Protein 2EH8 (pdb70)

Foldseek 3Di:
DWAKEKPDQEAEEAFFAKDKMKIFIPWFQQAVPNFRWKWKWWDAQPGDIDTQDTSQFHGDPPHDPLWGKDDDTGMIMIMRNGDDLQRFTWMKMWGVRDPPIDIYPIYGYAYAYDWDFWDKDKDWFDVVVLVVFKTKIKMKGPFGDDDDKDKWKAFVHRTDDDFKDKDKDGQDSHSRGIMMMIMGMDTSVVLVVTFKIKMWMDDPVDPDIDIDIDTSVD/DKAKAKDEAAEAEAQAKDKIKIAIDDDDLQAFKKWKWWQFPPDGIDTAWIARNNVRDIDGDVVCVVQKDWDADSVRSMIMIMGGRHDQRSFTWMWMWGDDPDTDIYPTYTYGHHPDDWDAWDKDWFAWEPVQDDPQKGKIWIKTDFGDDDDKDKDKPVPPDDPQKDKDDWDQDPVRGIITMMMGMGGPVCLVPDWIKMWMADVHVRDTDIDTHHHDYD/DDPVDVVVPD

B-factor: mean 47.2, std 15.5, range [7.14, 74.96]

Secondary structure (DSSP, 8-state):
--EEEEPPPEEE-TT--EEEEEEEESS-TTTS-EEEEEE-SSS-EEEEEEEETTTTEEEE-GGGTTTEEEEEETTTTEEEEEE-S--GGG-EEEEEEE-SSS-EE---EEEEE-SSPPBPPEEEEE---TTSB-SSEEEEEEEEEEEBSS--EEEEGGGTB-TT-EEPPPEE-TTS-EEEEEEEEEEGGGTTTS--EEEEEEGGGTEEEEEE------/---EEEE-SEEEE-TT--EEEEEEESS--B-SSS-B-EEEEEE-TTS--EEEEETTTEE-TT--TTEEEEESSSEEEEEESS--GGG-EEEEEEE-SSSS-BB---EEEEE----BPPEEEEEPPPHHHHHTTEEEEEEEEEEEBSS--EEEEEETTEEP-SSEEEEE-PPPTTT--EEEEEEEEEEHHHHHT-SEEEEEEE-TT-SS-EEEEEETT-/--SSSGGG--

Structure (mmCIF, N/CA/C/O backbone):
d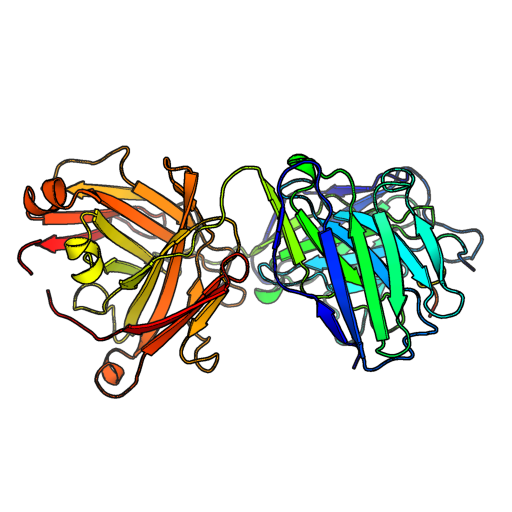ata_2EH8
#
_entry.id   2EH8
#
_cell.length_a   95.340
_cell.length_b   61.270
_cell.length_c   83.540
_cell.angle_alpha   90.00
_cell.angle_beta   93.25
_cell.angle_gamma   90.00
#
_symmetry.space_group_name_H-M   'C 1 2 1'
#
loop_
_entity.id
_entity.type
_entity.pdbx_description
1 polymer 'HUMANIZED KR127 FAB, LIGHT CHAIN'
2 polymer 'HUMANIZED KR127 FAB, HEAVY CHAIN'
3 polymer 'PreS1/PreS2/surface protein'
4 water water
#
loop_
_atom_site.group_PDB
_atom_site.id
_atom_site.type_symbol
_atom_site.label_atom_id
_atom_site.label_alt_id
_atom_site.label_comp_id
_atom_site.label_asym_id
_atom_site.label_entity_id
_atom_site.label_seq_id
_atom_site.pdbx_PDB_ins_code
_atom_site.Cartn_x
_atom_site.Cartn_y
_atom_site.Cartn_z
_atom_site.occupancy
_atom_site.B_iso_or_equiv
_atom_site.auth_seq_id
_atom_site.auth_comp_id
_atom_site.auth_asym_id
_atom_site.auth_atom_id
_atom_site.pdbx_PDB_model_num
ATOM 1 N N . ASP A 1 1 ? 28.120 -17.403 35.237 1.00 64.57 1 ASP L N 1
ATOM 2 C CA . ASP A 1 1 ? 27.824 -16.044 34.695 1.00 66.44 1 ASP L CA 1
ATOM 3 C C . ASP A 1 1 ? 26.331 -15.777 34.682 1.00 65.53 1 ASP L C 1
ATOM 4 O O . ASP A 1 1 ? 25.553 -16.580 34.165 1.00 66.52 1 ASP L O 1
ATOM 9 N N . ILE A 1 2 ? 25.932 -14.645 35.251 1.00 64.33 2 ILE L N 1
ATOM 10 C CA . ILE A 1 2 ? 24.525 -14.289 35.283 1.00 63.29 2 ILE L CA 1
ATOM 11 C C . ILE A 1 2 ? 24.052 -14.049 33.852 1.00 63.05 2 ILE L C 1
ATOM 12 O O . ILE A 1 2 ? 24.529 -13.140 33.169 1.00 62.32 2 ILE L O 1
ATOM 17 N N . GLN A 1 3 ? 23.138 -14.899 33.393 1.00 63.54 3 GLN L N 1
ATOM 18 C CA . GLN A 1 3 ? 22.590 -14.792 32.047 1.00 64.38 3 GLN L CA 1
ATOM 19 C C . GLN A 1 3 ? 21.413 -13.817 32.041 1.00 64.84 3 GLN L C 1
ATOM 20 O O . GLN A 1 3 ? 20.592 -13.798 32.961 1.00 65.08 3 GLN L O 1
ATOM 26 N N . MET A 1 4 ? 21.338 -13.016 30.987 1.00 64.72 4 MET L N 1
ATOM 27 C CA . MET A 1 4 ? 20.298 -12.008 30.843 1.00 64.28 4 MET L CA 1
ATOM 28 C C . MET A 1 4 ? 19.554 -12.182 29.522 1.00 63.04 4 MET L C 1
ATOM 29 O O . MET A 1 4 ? 20.171 -12.138 28.456 1.00 67.11 4 MET L O 1
ATOM 34 N N . THR A 1 5 ? 18.238 -12.373 29.583 1.00 57.47 5 THR L N 1
ATOM 35 C CA . THR A 1 5 ? 17.457 -12.541 28.361 1.00 54.77 5 THR L CA 1
ATOM 36 C C . THR A 1 5 ? 16.455 -11.400 28.206 1.00 52.95 5 THR L C 1
ATOM 37 O O . THR A 1 5 ? 15.822 -10.989 29.182 1.00 54.37 5 THR L O 1
ATOM 41 N N . GLN A 1 6 ? 16.321 -10.887 26.983 1.00 50.57 6 GLN L N 1
ATOM 42 C CA . GLN A 1 6 ? 15.391 -9.793 26.712 1.00 49.10 6 GLN L CA 1
ATOM 43 C C . GLN A 1 6 ? 14.206 -10.250 25.885 1.00 50.33 6 GLN L C 1
ATOM 44 O O . GLN A 1 6 ? 14.257 -11.271 25.193 1.00 45.29 6 GLN L O 1
ATOM 50 N N . THR A 1 7 ? 13.141 -9.461 25.945 1.00 51.35 7 THR L N 1
ATOM 51 C CA . THR A 1 7 ? 11.937 -9.764 25.196 1.00 56.16 7 THR L CA 1
ATOM 52 C C . THR A 1 7 ? 11.147 -8.493 24.932 1.00 51.84 7 THR L C 1
ATOM 53 O O . THR A 1 7 ? 10.956 -7.673 25.826 1.00 54.78 7 THR L O 1
ATOM 57 N N . PRO A 1 8 ? 10.685 -8.310 23.689 1.00 49.34 8 PRO L N 1
ATOM 58 C CA . PRO A 1 8 ? 10.889 -9.241 22.575 1.00 46.43 8 PRO L CA 1
ATOM 59 C C . PRO A 1 8 ? 12.249 -9.022 21.915 1.00 45.17 8 PRO L C 1
ATOM 60 O O . PRO A 1 8 ? 13.093 -8.311 22.456 1.00 42.90 8 PRO L O 1
ATOM 64 N N . LEU A 1 9 ? 12.466 -9.638 20.756 1.00 44.72 9 LEU L N 1
ATOM 65 C CA . LEU A 1 9 ? 13.725 -9.462 20.046 1.00 44.59 9 LEU L CA 1
ATOM 66 C C . LEU A 1 9 ? 13.568 -8.257 19.140 1.00 46.92 9 LEU L C 1
ATOM 67 O O . LEU A 1 9 ? 14.519 -7.516 18.879 1.00 48.02 9 LEU L O 1
ATOM 72 N N . SER A 1 10 ? 12.341 -8.067 18.669 1.00 49.05 10 SER L N 1
ATOM 73 C CA . SER A 1 10 ? 12.015 -6.968 17.775 1.00 46.33 10 SER L CA 1
ATOM 74 C C . SER A 1 10 ? 10.722 -6.290 18.205 1.00 42.64 10 SER L C 1
ATOM 75 O O . SER A 1 10 ? 9.875 -6.894 18.848 1.00 47.11 10 SER L O 1
ATOM 78 N N . LEU A 1 11 ? 10.568 -5.029 17.838 1.00 42.80 11 LEU L N 1
ATOM 79 C CA . LEU A 1 11 ? 9.372 -4.300 18.208 1.00 44.59 11 LEU L CA 1
ATOM 80 C C . LEU A 1 11 ? 9.037 -3.243 17.157 1.00 43.28 11 LEU L C 1
ATOM 81 O O . LEU A 1 11 ? 9.876 -2.428 16.788 1.00 43.65 11 LEU L O 1
ATOM 86 N N . SER A 1 12 ? 7.803 -3.267 16.671 1.00 46.53 12 SER L N 1
ATOM 87 C CA . SER A 1 12 ? 7.366 -2.303 15.671 1.00 45.92 12 SER L CA 1
ATOM 88 C C . SER A 1 12 ? 6.191 -1.513 16.250 1.00 43.44 12 SER L C 1
ATOM 89 O O . SER A 1 12 ? 5.150 -2.089 16.545 1.00 50.51 12 SER L O 1
ATOM 92 N N . VAL A 1 13 ? 6.356 -0.205 16.425 1.00 40.47 13 VAL L N 1
ATOM 93 C CA . VAL A 1 13 ? 5.290 0.625 16.983 1.00 43.87 13 VAL L CA 1
ATOM 94 C C . VAL A 1 13 ? 5.064 1.965 16.282 1.00 43.71 13 VAL L C 1
ATOM 95 O O . VAL A 1 13 ? 6.012 2.631 15.869 1.00 46.95 13 VAL L O 1
ATOM 99 N N . THR A 1 14 ? 3.801 2.360 16.149 1.00 43.49 14 THR L N 1
ATOM 100 C CA . THR A 1 14 ? 3.477 3.637 15.515 1.00 47.29 14 THR L CA 1
ATOM 101 C C . THR A 1 14 ? 3.916 4.776 16.439 1.00 47.08 14 THR L C 1
ATOM 102 O O . THR A 1 14 ? 3.875 4.640 17.662 1.00 45.68 14 THR L O 1
ATOM 106 N N . PRO A 1 15 ? 4.348 5.914 15.864 1.00 49.08 15 PRO L N 1
ATOM 107 C CA . PRO A 1 15 ? 4.798 7.076 16.644 1.00 50.16 15 PRO L CA 1
ATOM 108 C C . PRO A 1 15 ? 3.779 7.495 17.703 1.00 55.05 15 PRO L C 1
ATOM 109 O O . PRO A 1 15 ? 2.574 7.413 17.474 1.00 58.35 15 PRO L O 1
ATOM 113 N N . GLY A 1 16 ? 4.261 7.942 18.858 1.00 58.36 16 GLY L N 1
ATOM 114 C CA . GLY A 1 16 ? 3.358 8.386 19.906 1.00 57.90 16 GLY L CA 1
ATOM 115 C C . GLY A 1 16 ? 2.755 7.282 20.751 1.00 61.82 16 GLY L C 1
ATOM 116 O O . GLY A 1 16 ? 2.091 7.558 21.749 1.00 65.24 16 GLY L O 1
ATOM 117 N N . GLN A 1 17 ? 2.965 6.034 20.347 1.00 61.95 17 GLN L N 1
ATOM 118 C CA . GLN A 1 17 ? 2.457 4.887 21.094 1.00 60.47 17 GLN L CA 1
ATOM 119 C C . GLN A 1 17 ? 3.489 4.499 22.150 1.00 61.06 17 GLN L C 1
ATOM 120 O O . GLN A 1 17 ? 4.642 4.916 22.086 1.00 60.92 17 GLN L O 1
ATOM 126 N N . PRO A 1 18 ? 3.087 3.703 23.146 1.00 62.12 18 PRO L N 1
ATOM 127 C CA . PRO A 1 18 ? 4.051 3.305 24.176 1.00 63.23 18 PRO L CA 1
ATOM 128 C C . PRO A 1 18 ? 4.755 1.988 23.811 1.00 59.68 18 PRO L C 1
ATOM 129 O O . PRO A 1 18 ? 4.348 1.299 22.875 1.00 60.13 18 PRO L O 1
ATOM 133 N N . ALA A 1 19 ? 5.808 1.644 24.548 1.00 54.60 19 ALA L N 1
ATOM 134 C CA . ALA A 1 19 ? 6.550 0.406 24.300 1.00 52.50 19 ALA L CA 1
ATOM 135 C C . ALA A 1 19 ? 7.328 -0.028 25.545 1.00 50.58 19 ALA L C 1
ATOM 136 O O . ALA A 1 19 ? 7.914 0.802 26.244 1.00 44.93 19 ALA L O 1
ATOM 138 N N . SER A 1 20 ? 7.327 -1.330 25.821 1.00 49.21 20 SER L N 1
ATOM 139 C CA . SER A 1 20 ? 8.044 -1.844 26.982 1.00 54.10 20 SER L CA 1
ATOM 140 C C . SER A 1 20 ? 8.922 -3.036 26.613 1.00 53.73 20 SER L C 1
ATOM 141 O O . SER A 1 20 ? 8.504 -3.914 25.860 1.00 52.54 20 SER L O 1
ATOM 144 N N . ILE A 1 21 ? 10.137 -3.054 27.159 1.00 53.81 21 ILE L N 1
ATOM 145 C CA . ILE A 1 21 ? 11.101 -4.127 26.918 1.00 53.23 21 ILE L CA 1
ATOM 146 C C . ILE A 1 21 ? 11.449 -4.765 28.264 1.00 52.74 21 ILE L C 1
ATOM 147 O O . ILE A 1 21 ? 11.682 -4.060 29.241 1.00 52.50 21 ILE L O 1
ATOM 152 N N . SER A 1 22 ? 11.489 -6.092 28.322 1.00 53.59 22 SER L N 1
ATOM 153 C CA . SER A 1 22 ? 11.802 -6.760 29.577 1.00 57.91 22 SER L CA 1
ATOM 154 C C . SER A 1 22 ? 13.119 -7.537 29.545 1.00 60.77 22 SER L C 1
ATOM 155 O O . SER A 1 22 ? 13.575 -7.983 28.484 1.00 59.05 22 SER L O 1
ATOM 158 N N . CYS A 1 23 ? 13.719 -7.680 30.727 1.00 62.75 23 CYS L N 1
ATOM 159 C CA . CYS A 1 23 ? 14.976 -8.402 30.913 1.00 63.77 23 CYS L CA 1
ATOM 160 C C . CYS A 1 23 ? 14.891 -9.283 32.148 1.00 64.00 23 CYS L C 1
ATOM 161 O O . CYS A 1 23 ? 14.514 -8.820 33.226 1.00 62.00 23 CYS L O 1
ATOM 164 N N . LYS A 1 24 ? 15.231 -10.556 31.985 1.00 65.01 24 LYS L N 1
ATOM 165 C CA . LYS A 1 24 ? 15.222 -11.490 33.103 1.00 66.51 24 LYS L CA 1
ATOM 166 C C . LYS A 1 24 ? 16.655 -11.878 33.422 1.00 65.03 24 LYS L C 1
ATOM 167 O O . LYS A 1 24 ? 17.490 -12.016 32.529 1.00 63.20 24 LYS L O 1
ATOM 173 N N . SER A 1 25 ? 16.933 -12.052 34.706 1.00 67.52 25 SER L N 1
ATOM 174 C CA . SER A 1 25 ? 18.262 -12.433 35.157 1.00 65.59 25 SER L CA 1
ATOM 175 C C . SER A 1 25 ? 18.193 -13.787 35.855 1.00 64.56 25 SER L C 1
ATOM 176 O O . SER A 1 25 ? 17.200 -14.100 36.515 1.00 64.05 25 SER L O 1
ATOM 179 N N . SER A 1 26 ? 19.245 -14.587 35.693 1.00 64.40 26 SER L N 1
ATOM 180 C CA . SER A 1 26 ? 19.317 -15.910 36.306 1.00 62.51 26 SER L CA 1
ATOM 181 C C . SER A 1 26 ? 19.140 -15.807 37.812 1.00 62.44 26 SER L C 1
ATOM 182 O O . SER A 1 26 ? 18.447 -16.619 38.419 1.00 62.95 26 SER L O 1
ATOM 185 N N . GLN A 1 27 ? 19.765 -14.796 38.404 1.00 62.08 27 GLN L N 1
ATOM 186 C CA . GLN A 1 27 ? 19.697 -14.582 39.841 1.00 63.27 27 GLN L CA 1
ATOM 187 C C . GLN A 1 27 ? 19.390 -13.126 40.156 1.00 62.37 27 GLN L C 1
ATOM 188 O O . GLN A 1 27 ? 19.340 -12.291 39.259 1.00 61.61 27 GLN L O 1
ATOM 194 N N . SER A 1 28 A 19.193 -12.823 41.435 1.00 63.54 27 SER L N 1
ATOM 195 C CA . SER A 1 28 A 18.890 -11.457 41.843 1.00 65.82 27 SER L CA 1
ATOM 196 C C . SER A 1 28 A 20.069 -10.531 41.595 1.00 66.55 27 SER L C 1
ATOM 197 O O . SER A 1 28 A 21.227 -10.927 41.736 1.00 66.07 27 SER L O 1
ATOM 200 N N . LEU A 1 29 B 19.766 -9.295 41.219 1.00 66.09 27 LEU L N 1
ATOM 201 C CA . LEU A 1 29 B 20.798 -8.306 40.961 1.00 67.55 27 LEU L CA 1
ATOM 202 C C . LEU A 1 29 B 20.887 -7.369 42.158 1.00 69.92 27 LEU L C 1
ATOM 203 O O . LEU A 1 29 B 21.383 -6.241 42.058 1.00 67.38 27 LEU L O 1
ATOM 208 N N . LEU A 1 30 C 20.375 -7.847 43.289 1.00 71.77 27 LEU L N 1
ATOM 209 C CA . LEU A 1 30 C 20.419 -7.086 44.527 1.00 70.55 27 LEU L CA 1
ATOM 210 C C . LEU A 1 30 C 21.715 -7.478 45.212 1.00 69.96 27 LEU L C 1
ATOM 211 O O . LEU A 1 30 C 21.950 -8.658 45.488 1.00 68.48 27 LEU L O 1
ATOM 216 N N . TYR A 1 31 D 22.557 -6.482 45.467 1.00 70.54 27 TYR L N 1
ATOM 217 C CA . TYR A 1 31 D 23.852 -6.700 46.101 1.00 72.93 27 TYR L CA 1
ATOM 218 C C . TYR A 1 31 D 23.763 -6.581 47.631 1.00 73.52 27 TYR L C 1
ATOM 219 O O . TYR A 1 31 D 22.706 -6.237 48.172 1.00 74.09 27 TYR L O 1
ATOM 228 N N . SER A 1 32 E 24.862 -6.892 48.324 1.00 74.65 27 SER L N 1
ATOM 229 C CA . SER A 1 32 E 24.903 -6.779 49.786 1.00 73.78 27 SER L CA 1
ATOM 230 C C . SER A 1 32 E 24.589 -5.313 50.047 1.00 74.22 27 SER L C 1
ATOM 231 O O . SER A 1 32 E 23.910 -4.950 51.011 1.00 73.68 27 SER L O 1
ATOM 234 N N . ASN A 1 33 ? 25.108 -4.481 49.151 1.00 74.96 28 ASN L N 1
ATOM 235 C CA . ASN A 1 33 ? 24.888 -3.044 49.157 1.00 74.96 28 ASN L CA 1
ATOM 236 C C . ASN A 1 33 ? 23.386 -2.965 48.882 1.00 74.96 28 ASN L C 1
ATOM 237 O O . ASN A 1 33 ? 22.871 -3.745 48.079 1.00 74.96 28 ASN L O 1
ATOM 242 N N . GLY A 1 34 ? 22.681 -2.050 49.538 1.00 74.78 29 GLY L N 1
ATOM 243 C CA . GLY A 1 34 ? 21.245 -1.956 49.319 1.00 74.96 29 GLY L CA 1
ATOM 244 C C . GLY A 1 34 ? 20.779 -1.822 47.871 1.00 73.85 29 GLY L C 1
ATOM 245 O O . GLY A 1 34 ? 19.622 -2.105 47.559 1.00 72.66 29 GLY L O 1
ATOM 246 N N . LYS A 1 35 ? 21.683 -1.419 46.983 1.00 70.75 30 LYS L N 1
ATOM 247 C CA . LYS A 1 35 ? 21.353 -1.202 45.576 1.00 72.28 30 LYS L CA 1
ATOM 248 C C . LYS A 1 35 ? 21.496 -2.392 44.610 1.00 73.70 30 LYS L C 1
ATOM 249 O O . LYS A 1 35 ? 22.373 -3.250 44.769 1.00 74.44 30 LYS L O 1
ATOM 255 N N . THR A 1 36 ? 20.622 -2.416 43.602 1.00 72.31 31 THR L N 1
ATOM 256 C CA . THR A 1 36 ? 20.632 -3.438 42.549 1.00 69.89 31 THR L CA 1
ATOM 257 C C . THR A 1 36 ? 21.260 -2.749 41.330 1.00 67.01 31 THR L C 1
ATOM 258 O O . THR A 1 36 ? 20.760 -1.722 40.872 1.00 65.05 31 THR L O 1
ATOM 262 N N . TYR A 1 37 ? 22.351 -3.307 40.812 1.00 64.48 32 TYR L N 1
ATOM 263 C CA . TYR A 1 37 ? 23.056 -2.705 39.682 1.00 64.44 32 TYR L CA 1
ATOM 264 C C . TYR A 1 37 ? 22.607 -3.161 38.296 1.00 63.43 32 TYR L C 1
ATOM 265 O O . TYR A 1 37 ? 22.930 -4.266 37.858 1.00 62.68 32 TYR L O 1
ATOM 274 N N . LEU A 1 38 ? 21.882 -2.293 37.598 1.00 61.11 33 LEU L N 1
ATOM 275 C CA . LEU A 1 38 ? 21.403 -2.617 36.261 1.00 60.95 33 LEU L CA 1
ATOM 276 C C . LEU A 1 38 ? 21.244 -1.374 35.396 1.00 59.95 33 LEU L C 1
ATOM 277 O O . LEU A 1 38 ? 20.618 -0.399 35.807 1.00 58.12 33 LEU L O 1
ATOM 282 N N . ASN A 1 39 ? 21.808 -1.412 34.192 1.00 58.70 34 ASN L N 1
ATOM 283 C CA . ASN A 1 39 ? 21.706 -0.275 33.283 1.00 57.59 34 ASN L CA 1
ATOM 284 C C . ASN A 1 39 ? 20.976 -0.642 32.001 1.00 54.82 34 ASN L C 1
ATOM 285 O O . ASN A 1 39 ? 20.717 -1.819 31.723 1.00 53.99 34 ASN L O 1
ATOM 290 N N . TRP A 1 40 ? 20.639 0.386 31.230 1.00 49.66 35 TRP L N 1
ATOM 291 C CA . TRP A 1 40 ? 19.996 0.204 29.940 1.00 43.14 35 TRP L CA 1
ATOM 292 C C . TRP A 1 40 ? 20.831 0.967 28.935 1.00 40.36 35 TRP L C 1
ATOM 293 O O . TRP A 1 40 ? 21.217 2.117 29.171 1.00 39.31 35 TRP L O 1
ATOM 304 N N . LEU A 1 41 ? 21.135 0.313 27.824 1.00 38.17 36 LEU L N 1
ATOM 305 C CA . LEU A 1 41 ? 21.944 0.924 26.780 1.00 39.02 36 LEU L CA 1
ATOM 306 C C . LEU A 1 41 ? 21.182 1.025 25.471 1.00 38.49 36 LEU L C 1
ATOM 307 O O . LEU A 1 41 ? 20.312 0.203 25.175 1.00 39.55 36 LEU L O 1
ATOM 312 N N . LEU A 1 42 ? 21.509 2.050 24.695 1.00 41.10 37 LEU L N 1
ATOM 313 C CA . LEU A 1 42 ? 20.889 2.274 23.395 1.00 40.36 37 LEU L CA 1
ATOM 314 C C . LEU A 1 42 ? 21.974 2.421 22.343 1.00 39.42 37 LEU L C 1
ATOM 315 O O . LEU A 1 42 ? 22.829 3.295 22.447 1.00 38.56 37 LEU L O 1
ATOM 320 N N . GLN A 1 43 ? 21.955 1.557 21.339 1.00 37.78 38 GLN L N 1
ATOM 321 C CA . GLN A 1 43 ? 22.938 1.663 20.278 1.00 37.22 38 GLN L CA 1
ATOM 322 C C . GLN A 1 43 ? 22.260 2.023 18.956 1.00 37.61 38 GLN L C 1
ATOM 323 O O . GLN A 1 43 ? 21.551 1.203 18.365 1.00 37.46 38 GLN L O 1
ATOM 329 N N . LYS A 1 44 ? 22.462 3.266 18.519 1.00 40.37 39 LYS L N 1
ATOM 330 C CA . LYS A 1 44 ? 21.897 3.760 17.262 1.00 45.38 39 LYS L CA 1
ATOM 331 C C . LYS A 1 44 ? 22.640 3.042 16.141 1.00 44.99 39 LYS L C 1
ATOM 332 O O . LYS A 1 44 ? 23.763 2.595 16.334 1.00 42.18 39 LYS L O 1
ATOM 338 N N . PRO A 1 45 ? 22.026 2.942 14.953 1.00 50.82 40 PRO L N 1
ATOM 339 C CA . PRO A 1 45 ? 22.614 2.270 13.786 1.00 52.11 40 PRO L CA 1
ATOM 340 C C . PRO A 1 45 ? 24.126 2.419 13.589 1.00 51.36 40 PRO L C 1
ATOM 341 O O . PRO A 1 45 ? 24.863 1.427 13.606 1.00 52.96 40 PRO L O 1
ATOM 345 N N . GLY A 1 46 ? 24.592 3.648 13.399 1.00 50.69 41 GLY L N 1
ATOM 346 C CA . GLY A 1 46 ? 26.017 3.859 13.186 1.00 54.95 41 GLY L CA 1
ATOM 347 C C . GLY A 1 46 ? 26.762 4.530 14.328 1.00 56.23 41 GLY L C 1
ATOM 348 O O . GLY A 1 46 ? 27.561 5.439 14.104 1.00 55.42 41 GLY L O 1
ATOM 349 N N . GLN A 1 47 ? 26.519 4.072 15.551 1.00 55.82 42 GLN L N 1
ATOM 350 C CA . GLN A 1 47 ? 27.164 4.649 16.722 1.00 53.82 42 GLN L CA 1
ATOM 351 C C . GLN A 1 47 ? 27.631 3.605 17.738 1.00 51.59 42 GLN L C 1
ATOM 352 O O . GLN A 1 47 ? 27.556 2.395 17.504 1.00 53.14 42 GLN L O 1
ATOM 358 N N . SER A 1 48 ? 28.115 4.103 18.870 1.00 46.63 43 SER L N 1
ATOM 359 C CA . SER A 1 48 ? 28.570 3.272 19.974 1.00 42.98 43 SER L CA 1
ATOM 360 C C . SER A 1 48 ? 27.473 3.358 21.040 1.00 42.70 43 SER L C 1
ATOM 361 O O . SER A 1 48 ? 26.680 4.306 21.053 1.00 41.95 43 SER L O 1
ATOM 364 N N . PRO A 1 49 ? 27.408 2.375 21.947 1.00 39.56 44 PRO L N 1
ATOM 365 C CA . PRO A 1 49 ? 26.370 2.422 22.978 1.00 38.59 44 PRO L CA 1
ATOM 366 C C . PRO A 1 49 ? 26.433 3.671 23.839 1.00 37.79 44 PRO L C 1
ATOM 367 O O . PRO A 1 49 ? 27.476 4.316 23.959 1.00 39.88 44 PRO L O 1
ATOM 371 N N . LYS A 1 50 ? 25.296 4.012 24.422 1.00 34.32 45 LYS L N 1
ATOM 372 C CA . LYS A 1 50 ? 25.192 5.152 25.311 1.00 40.43 45 LYS L CA 1
ATOM 373 C C . LYS A 1 50 ? 24.270 4.699 26.426 1.00 43.86 45 LYS L C 1
ATOM 374 O O . LYS A 1 50 ? 23.226 4.096 26.176 1.00 41.57 45 LYS L O 1
ATOM 380 N N . ARG A 1 51 ? 24.671 4.956 27.664 1.00 50.52 46 ARG L N 1
ATOM 381 C CA . ARG A 1 51 ? 23.863 4.552 28.807 1.00 51.01 46 ARG L CA 1
ATOM 382 C C . ARG A 1 51 ? 22.666 5.484 28.928 1.00 49.31 46 ARG L C 1
ATOM 383 O O . ARG A 1 51 ? 22.802 6.700 28.775 1.00 44.82 46 ARG L O 1
ATOM 391 N N . LEU A 1 52 ? 21.495 4.905 29.182 1.00 49.60 47 LEU L N 1
ATOM 392 C CA . LEU A 1 52 ? 20.265 5.681 29.323 1.00 54.22 47 LEU L CA 1
ATOM 393 C C . LEU A 1 52 ? 19.800 5.662 30.770 1.00 55.67 47 LEU L C 1
ATOM 394 O O . LEU A 1 52 ? 19.301 6.662 31.289 1.00 54.91 47 LEU L O 1
ATOM 399 N N . ILE A 1 53 ? 19.958 4.509 31.411 1.00 57.15 48 ILE L N 1
ATOM 400 C CA . ILE A 1 53 ? 19.541 4.337 32.793 1.00 56.92 48 ILE L CA 1
ATOM 401 C C . ILE A 1 53 ? 20.487 3.433 33.576 1.00 58.95 48 ILE L C 1
ATOM 402 O O . ILE A 1 53 ? 21.091 2.517 33.018 1.00 55.87 48 ILE L O 1
ATOM 407 N N . TYR A 1 54 ? 20.620 3.711 34.871 1.00 62.67 49 TYR L N 1
ATOM 408 C CA . TYR A 1 54 ? 21.445 2.898 35.760 1.00 64.28 49 TYR L CA 1
ATOM 409 C C . TYR A 1 54 ? 20.688 2.736 37.071 1.00 63.97 49 TYR L C 1
ATOM 410 O O . TYR A 1 54 ? 19.654 3.371 37.273 1.00 64.34 49 TYR L O 1
ATOM 419 N N . LEU A 1 55 ? 21.191 1.885 37.957 1.00 65.05 50 LEU L N 1
ATOM 420 C CA . LEU A 1 55 ? 20.513 1.647 39.225 1.00 63.16 50 LEU L CA 1
ATOM 421 C C . LEU A 1 55 ? 19.009 1.514 38.984 1.00 62.43 50 LEU L C 1
ATOM 422 O O . LEU A 1 55 ? 18.197 2.202 39.598 1.00 66.15 50 LEU L O 1
ATOM 427 N N . VAL A 1 56 ? 18.668 0.632 38.052 1.00 63.07 51 VAL L N 1
ATOM 428 C CA . VAL A 1 56 ? 17.289 0.317 37.674 1.00 61.70 51 VAL L CA 1
ATOM 429 C C . VAL A 1 56 ? 16.373 1.426 37.152 1.00 61.06 51 VAL L C 1
ATOM 430 O O . VAL A 1 56 ? 15.604 1.181 36.224 1.00 60.93 51 VAL L O 1
ATOM 434 N N . SER A 1 57 ? 16.435 2.629 37.718 1.00 59.53 52 SER L N 1
ATOM 435 C CA . SER A 1 57 ? 15.542 3.690 37.250 1.00 59.01 52 SER L CA 1
ATOM 436 C C . SER A 1 57 ? 16.110 5.108 37.223 1.00 60.06 52 SER L C 1
ATOM 437 O O . SER A 1 57 ? 15.356 6.076 37.120 1.00 59.63 52 SER L O 1
ATOM 440 N N . LYS A 1 58 ? 17.428 5.241 37.310 1.00 60.64 53 LYS L N 1
ATOM 441 C CA . LYS A 1 58 ? 18.041 6.562 37.285 1.00 60.65 53 LYS L CA 1
ATOM 442 C C . LYS A 1 58 ? 18.429 6.987 35.871 1.00 63.53 53 LYS L C 1
ATOM 443 O O . LYS A 1 58 ? 19.343 6.423 35.263 1.00 64.95 53 LYS L O 1
ATOM 449 N N . LEU A 1 59 ? 17.721 7.988 35.355 1.00 60.63 54 LEU L N 1
ATOM 450 C CA . LEU A 1 59 ? 17.978 8.508 34.018 1.00 60.01 54 LEU L CA 1
ATOM 451 C C . LEU A 1 59 ? 19.298 9.270 33.944 1.00 60.31 54 LEU L C 1
ATOM 452 O O . LEU A 1 59 ? 19.597 10.081 34.819 1.00 60.79 54 LEU L O 1
ATOM 457 N N . ASP A 1 60 ? 20.084 9.009 32.901 1.00 59.37 55 ASP L N 1
ATOM 458 C CA . ASP A 1 60 ? 21.354 9.697 32.728 1.00 58.91 55 ASP L CA 1
ATOM 459 C C . ASP A 1 60 ? 21.073 11.155 32.407 1.00 59.26 55 ASP L C 1
ATOM 460 O O . ASP A 1 60 ? 19.922 11.589 32.402 1.00 59.49 55 ASP L O 1
ATOM 465 N N . SER A 1 61 ? 22.129 11.911 32.142 1.00 59.16 56 SER L N 1
ATOM 466 C CA . SER A 1 61 ? 21.980 13.319 31.820 1.00 62.69 56 SER L CA 1
ATOM 467 C C . SER A 1 61 ? 21.403 13.508 30.418 1.00 64.74 56 SER L C 1
ATOM 468 O O . SER A 1 61 ? 21.704 12.742 29.502 1.00 65.20 56 SER L O 1
ATOM 471 N N . GLY A 1 62 ? 20.572 14.535 30.261 1.00 65.29 57 GLY L N 1
ATOM 472 C CA . GLY A 1 62 ? 19.968 14.827 28.972 1.00 62.54 57 GLY L CA 1
ATOM 473 C C . GLY A 1 62 ? 19.203 13.675 28.353 1.00 63.30 57 GLY L C 1
ATOM 474 O O . GLY A 1 62 ? 19.313 13.427 27.153 1.00 67.31 57 GLY L O 1
ATOM 475 N N . VAL A 1 63 ? 18.421 12.972 29.166 1.00 60.29 58 VAL L N 1
ATOM 476 C CA . VAL A 1 63 ? 17.635 11.842 28.689 1.00 56.66 58 VAL L CA 1
ATOM 477 C C . VAL A 1 63 ? 16.139 12.085 28.914 1.00 59.34 58 VAL L C 1
ATOM 478 O O . VAL A 1 63 ? 15.663 12.102 30.049 1.00 61.20 58 VAL L O 1
ATOM 482 N N . PRO A 1 64 ? 15.380 12.264 27.823 1.00 60.19 59 PRO L N 1
ATOM 483 C CA . PRO A 1 64 ? 13.934 12.514 27.838 1.00 62.17 59 PRO L CA 1
ATOM 484 C C . PRO A 1 64 ? 13.163 11.699 28.873 1.00 63.73 59 PRO L C 1
ATOM 485 O O . PRO A 1 64 ? 13.384 10.494 29.021 1.00 64.09 59 PRO L O 1
ATOM 489 N N . ASP A 1 65 ? 12.243 12.362 29.573 1.00 62.69 60 ASP L N 1
ATOM 490 C CA . ASP A 1 65 ? 11.442 11.713 30.605 1.00 62.42 60 ASP L CA 1
ATOM 491 C C . ASP A 1 65 ? 10.467 10.683 30.044 1.00 61.23 60 ASP L C 1
ATOM 492 O O . ASP A 1 65 ? 9.594 10.188 30.764 1.00 57.82 60 ASP L O 1
ATOM 497 N N . ARG A 1 66 ? 10.612 10.364 28.760 1.00 59.04 61 ARG L N 1
ATOM 498 C CA . ARG A 1 66 ? 9.746 9.377 28.131 1.00 57.96 61 ARG L CA 1
ATOM 499 C C . ARG A 1 66 ? 10.285 7.996 28.490 1.00 58.07 61 ARG L C 1
ATOM 500 O O . ARG A 1 66 ? 9.594 6.982 28.352 1.00 57.33 61 ARG L O 1
ATOM 508 N N . PHE A 1 67 ? 11.535 7.975 28.941 1.00 56.85 62 PHE L N 1
ATOM 509 C CA . PHE A 1 67 ? 12.202 6.741 29.332 1.00 57.06 62 PHE L CA 1
ATOM 510 C C . PHE A 1 67 ? 12.132 6.557 30.845 1.00 53.33 62 PHE L C 1
ATOM 511 O O . PHE A 1 67 ? 12.369 7.492 31.609 1.00 50.22 62 PHE L O 1
ATOM 519 N N . SER A 1 68 ? 11.800 5.343 31.265 1.00 54.12 63 SER L N 1
ATOM 520 C CA . SER A 1 68 ? 11.696 5.017 32.678 1.00 57.87 63 SER L CA 1
ATOM 521 C C . SER A 1 68 ? 11.926 3.532 32.863 1.00 59.86 63 SER L C 1
ATOM 522 O O . SER A 1 68 ? 11.475 2.720 32.057 1.00 60.06 63 SER L O 1
ATOM 525 N N . GLY A 1 69 ? 12.638 3.183 33.927 1.00 61.98 64 GLY L N 1
ATOM 526 C CA . GLY A 1 69 ? 12.906 1.788 34.208 1.00 63.88 64 GLY L CA 1
ATOM 527 C C . GLY A 1 69 ? 12.277 1.356 35.521 1.00 64.27 64 GLY L C 1
ATOM 528 O O . GLY A 1 69 ? 12.009 2.174 36.401 1.00 65.87 64 GLY L O 1
ATOM 529 N N . SER A 1 70 ? 12.035 0.061 35.651 1.00 62.95 65 SER L N 1
ATOM 530 C CA . SER A 1 70 ? 11.447 -0.481 36.860 1.00 64.30 65 SER L CA 1
ATOM 531 C C . SER A 1 70 ? 11.875 -1.923 36.999 1.00 68.42 65 SER L C 1
ATOM 532 O O . SER A 1 70 ? 12.660 -2.425 36.191 1.00 70.70 65 SER L O 1
ATOM 535 N N . GLY A 1 71 ? 11.357 -2.590 38.024 1.00 68.69 66 GLY L N 1
ATOM 536 C CA . GLY A 1 71 ? 11.714 -3.978 38.240 1.00 68.90 66 GLY L CA 1
ATOM 537 C C . GLY A 1 71 ? 12.058 -4.246 39.687 1.00 67.93 66 GLY L C 1
ATOM 538 O O . GLY A 1 71 ? 12.509 -3.348 40.401 1.00 63.82 66 GLY L O 1
ATOM 539 N N . SER A 1 72 ? 11.851 -5.489 40.112 1.00 69.41 67 SER L N 1
ATOM 540 C CA . SER A 1 72 ? 12.121 -5.886 41.484 1.00 70.35 67 SER L CA 1
ATOM 541 C C . SER A 1 72 ? 13.508 -6.484 41.667 1.00 68.12 67 SER L C 1
ATOM 542 O O . SER A 1 72 ? 14.432 -5.793 42.098 1.00 69.66 67 SER L O 1
ATOM 545 N N . GLY A 1 73 ? 13.659 -7.763 41.337 1.00 66.00 68 GLY L N 1
ATOM 546 C CA . GLY A 1 73 ? 14.949 -8.404 41.518 1.00 66.71 68 GLY L CA 1
ATOM 547 C C . GLY A 1 73 ? 15.425 -9.280 40.380 1.00 68.22 68 GLY L C 1
ATOM 548 O O . GLY A 1 73 ? 16.630 -9.412 40.164 1.00 68.71 68 GLY L O 1
ATOM 549 N N . THR A 1 74 ? 14.495 -9.894 39.659 1.00 66.78 69 THR L N 1
ATOM 550 C CA . THR A 1 74 ? 14.866 -10.751 38.539 1.00 71.17 69 THR L CA 1
ATOM 551 C C . THR A 1 74 ? 14.176 -10.330 37.243 1.00 73.12 69 THR L C 1
ATOM 552 O O . THR A 1 74 ? 14.508 -10.829 36.163 1.00 74.96 69 THR L O 1
ATOM 556 N N . ASP A 1 75 ? 13.223 -9.407 37.354 1.00 71.40 70 ASP L N 1
ATOM 557 C CA . ASP A 1 75 ? 12.476 -8.929 36.197 1.00 68.58 70 ASP L CA 1
ATOM 558 C C . ASP A 1 75 ? 12.513 -7.410 36.092 1.00 68.55 70 ASP L C 1
ATOM 559 O O . ASP A 1 75 ? 12.074 -6.707 37.002 1.00 68.56 70 ASP L O 1
ATOM 564 N N . PHE A 1 76 ? 13.039 -6.906 34.979 1.00 68.80 71 PHE L N 1
ATOM 565 C CA . PHE A 1 76 ? 13.121 -5.464 34.767 1.00 67.99 71 PHE L CA 1
ATOM 566 C C . PHE A 1 76 ? 12.502 -5.072 33.431 1.00 67.46 71 PHE L C 1
ATOM 567 O O . PHE A 1 76 ? 12.480 -5.870 32.493 1.00 68.93 71 PHE L O 1
ATOM 575 N N . THR A 1 77 ? 11.991 -3.845 33.349 1.00 65.06 72 THR L N 1
ATOM 576 C CA . THR A 1 77 ? 11.377 -3.367 32.118 1.00 63.64 72 THR L CA 1
ATOM 577 C C . THR A 1 77 ? 11.603 -1.885 31.862 1.00 61.88 72 THR L C 1
ATOM 578 O O . THR A 1 77 ? 11.417 -1.043 32.742 1.00 61.65 72 THR L O 1
ATOM 582 N N . LEU A 1 78 ? 12.004 -1.584 30.635 1.00 59.85 73 LEU L N 1
ATOM 583 C CA . LEU A 1 78 ? 12.242 -0.220 30.198 1.00 54.53 73 LEU L CA 1
ATOM 584 C C . LEU A 1 78 ? 10.943 0.190 29.518 1.00 55.74 73 LEU L C 1
ATOM 585 O O . LEU A 1 78 ? 10.371 -0.591 28.756 1.00 56.49 73 LEU L O 1
ATOM 590 N N . LYS A 1 79 ? 10.462 1.395 29.806 1.00 55.20 74 LYS L N 1
ATOM 591 C CA . LYS A 1 79 ? 9.226 1.858 29.203 1.00 57.59 74 LYS L CA 1
ATOM 592 C C . LYS A 1 79 ? 9.347 3.209 28.528 1.00 58.94 74 LYS L C 1
ATOM 593 O O . LYS A 1 79 ? 9.829 4.175 29.117 1.00 60.26 74 LYS L O 1
ATOM 599 N N . ILE A 1 80 ? 8.901 3.263 27.279 1.00 58.34 75 ILE L N 1
ATOM 600 C CA . ILE A 1 80 ? 8.918 4.497 26.512 1.00 57.49 75 ILE L CA 1
ATOM 601 C C . ILE A 1 80 ? 7.449 4.866 26.343 1.00 59.81 75 ILE L C 1
ATOM 602 O O . ILE A 1 80 ? 6.739 4.278 25.526 1.00 60.53 75 ILE L O 1
ATOM 607 N N . SER A 1 81 ? 6.992 5.820 27.146 1.00 60.06 76 SER L N 1
ATOM 608 C CA . SER A 1 81 ? 5.599 6.250 27.113 1.00 62.38 76 SER L CA 1
ATOM 609 C C . SER A 1 81 ? 5.165 6.783 25.750 1.00 65.48 76 SER L C 1
ATOM 610 O O . SER A 1 81 ? 4.011 6.628 25.344 1.00 66.28 76 SER L O 1
ATOM 613 N N . ARG A 1 82 ? 6.099 7.402 25.041 1.00 66.82 77 ARG L N 1
ATOM 614 C CA . ARG A 1 82 ? 5.811 7.966 23.734 1.00 67.31 77 ARG L CA 1
ATOM 615 C C . ARG A 1 82 ? 7.001 7.719 22.812 1.00 65.78 77 ARG L C 1
ATOM 616 O O . ARG A 1 82 ? 8.041 8.366 22.941 1.00 67.18 77 ARG L O 1
ATOM 624 N N . VAL A 1 83 ? 6.846 6.772 21.891 1.00 62.37 78 VAL L N 1
ATOM 625 C CA . VAL A 1 83 ? 7.908 6.433 20.946 1.00 58.46 78 VAL L CA 1
ATOM 626 C C . VAL A 1 83 ? 8.063 7.501 19.864 1.00 56.87 78 VAL L C 1
ATOM 627 O O . VAL A 1 83 ? 7.076 7.996 19.312 1.00 55.31 78 VAL L O 1
ATOM 631 N N . GLU A 1 84 ? 9.313 7.858 19.575 1.00 52.66 79 GLU L N 1
ATOM 632 C CA . GLU A 1 84 ? 9.610 8.867 18.563 1.00 49.86 79 GLU L CA 1
ATOM 633 C C . GLU A 1 84 ? 10.625 8.382 17.539 1.00 44.35 79 GLU L C 1
ATOM 634 O O . GLU A 1 84 ? 11.448 7.513 17.829 1.00 40.83 79 GLU L O 1
ATOM 640 N N . ALA A 1 85 ? 10.563 8.958 16.344 1.00 39.49 80 ALA L N 1
ATOM 641 C CA . ALA A 1 85 ? 11.471 8.590 15.265 1.00 36.31 80 ALA L CA 1
ATOM 642 C C . ALA A 1 85 ? 12.895 8.334 15.754 1.00 34.16 80 ALA L C 1
ATOM 643 O O . ALA A 1 85 ? 13.482 7.304 15.436 1.00 36.98 80 ALA L O 1
ATOM 645 N N . GLU A 1 86 ? 13.437 9.263 16.538 1.00 37.97 81 GLU L N 1
ATOM 646 C CA . GLU A 1 86 ? 14.808 9.152 17.048 1.00 39.95 81 GLU L CA 1
ATOM 647 C C . GLU A 1 86 ? 15.064 8.012 18.018 1.00 36.37 81 GLU L C 1
ATOM 648 O O . GLU A 1 86 ? 16.212 7.774 18.388 1.00 37.37 81 GLU L O 1
ATOM 654 N N . ASP A 1 87 ? 14.011 7.314 18.434 1.00 37.34 82 ASP L N 1
ATOM 655 C CA . ASP A 1 87 ? 14.163 6.205 19.366 1.00 38.90 82 ASP L CA 1
ATOM 656 C C . ASP A 1 87 ? 14.501 4.879 18.703 1.00 40.16 82 ASP L C 1
ATOM 657 O O . ASP A 1 87 ? 14.587 3.854 19.377 1.00 42.42 82 ASP L O 1
ATOM 662 N N . VAL A 1 88 ? 14.677 4.890 17.386 1.00 38.87 83 VAL L N 1
ATOM 663 C CA . VAL A 1 88 ? 15.029 3.669 16.674 1.00 39.46 83 VAL L CA 1
ATOM 664 C C . VAL A 1 88 ? 16.426 3.259 17.098 1.00 39.86 83 VAL L C 1
ATOM 665 O O . VAL A 1 88 ? 17.266 4.105 17.402 1.00 43.60 83 VAL L O 1
ATOM 669 N N . GLY A 1 89 ? 16.670 1.958 17.106 1.00 35.50 84 GLY L N 1
ATOM 670 C CA . GLY A 1 89 ? 17.971 1.457 17.491 1.00 33.75 84 GLY L CA 1
ATOM 671 C C . GLY A 1 89 ? 17.824 0.148 18.232 1.00 33.39 84 GLY L C 1
ATOM 672 O O . GLY A 1 89 ? 16.784 -0.500 18.167 1.00 35.58 84 GLY L O 1
ATOM 673 N N . VAL A 1 90 ? 18.870 -0.248 18.940 1.00 32.47 85 VAL L N 1
ATOM 674 C CA . VAL A 1 90 ? 18.835 -1.484 19.692 1.00 27.99 85 VAL L CA 1
ATOM 675 C C . VAL A 1 90 ? 19.087 -1.171 21.157 1.00 33.57 85 VAL L C 1
ATOM 676 O O . VAL A 1 90 ? 20.035 -0.454 21.494 1.00 35.72 85 VAL L O 1
ATOM 680 N N . TYR A 1 91 ? 18.225 -1.694 22.023 1.00 32.55 86 TYR L N 1
ATOM 681 C CA . TYR A 1 91 ? 18.352 -1.470 23.457 1.00 31.15 86 TYR L CA 1
ATOM 682 C C . TYR A 1 91 ? 18.896 -2.710 24.162 1.00 31.78 86 TYR L C 1
ATOM 683 O O . TYR A 1 91 ? 18.501 -3.834 23.856 1.00 26.37 86 TYR L O 1
ATOM 692 N N . TYR A 1 92 ? 19.807 -2.502 25.105 1.00 36.12 87 TYR L N 1
ATOM 693 C CA . TYR A 1 92 ? 20.401 -3.611 25.856 1.00 39.17 87 TYR L CA 1
ATOM 694 C C . TYR A 1 92 ? 20.372 -3.365 27.360 1.00 40.73 87 TYR L C 1
ATOM 695 O O . TYR A 1 92 ? 20.589 -2.242 27.818 1.00 41.81 87 TYR L O 1
ATOM 704 N N . CYS A 1 93 ? 20.113 -4.407 28.136 1.00 45.76 88 CYS L N 1
ATOM 705 C CA . CYS A 1 93 ? 20.153 -4.244 29.583 1.00 52.01 88 CYS L CA 1
ATOM 706 C C . CYS A 1 93 ? 21.477 -4.875 30.008 1.00 52.25 88 CYS L C 1
ATOM 707 O O . CYS A 1 93 ? 21.896 -5.890 29.441 1.00 52.67 88 CYS L O 1
ATOM 710 N N . VAL A 1 94 ? 22.148 -4.263 30.979 1.00 52.35 89 VAL L N 1
ATOM 711 C CA . VAL A 1 94 ? 23.429 -4.781 31.447 1.00 51.18 89 VAL L CA 1
ATOM 712 C C . VAL A 1 94 ? 23.471 -4.989 32.943 1.00 51.97 89 VAL L C 1
ATOM 713 O O . VAL A 1 94 ? 23.054 -4.128 33.714 1.00 49.72 89 VAL L O 1
ATOM 717 N N . GLN A 1 95 ? 24.001 -6.132 33.347 1.00 56.96 90 GLN L N 1
ATOM 718 C CA . GLN A 1 95 ? 24.119 -6.456 34.751 1.00 59.91 90 GLN L CA 1
ATOM 719 C C . GLN A 1 95 ? 25.436 -5.941 35.320 1.00 61.59 90 GLN L C 1
ATOM 720 O O . GLN A 1 95 ? 26.455 -5.885 34.620 1.00 62.60 90 GLN L O 1
ATOM 726 N N . GLY A 1 96 ? 25.409 -5.579 36.597 1.00 62.52 91 GLY L N 1
ATOM 727 C CA . GLY A 1 96 ? 26.608 -5.076 37.229 1.00 65.01 91 GLY L CA 1
ATOM 728 C C . GLY A 1 96 ? 26.820 -5.585 38.635 1.00 64.75 91 GLY L C 1
ATOM 729 O O . GLY A 1 96 ? 27.884 -5.369 39.213 1.00 66.00 91 GLY L O 1
ATOM 730 N N . THR A 1 97 ? 25.819 -6.262 39.187 1.00 66.13 92 THR L N 1
ATOM 731 C CA . THR A 1 97 ? 25.917 -6.793 40.544 1.00 65.37 92 THR L CA 1
ATOM 732 C C . THR A 1 97 ? 26.958 -7.911 40.664 1.00 66.08 92 THR L C 1
ATOM 733 O O . THR A 1 97 ? 27.924 -7.789 41.418 1.00 64.00 92 THR L O 1
ATOM 737 N N . HIS A 1 98 ? 26.758 -8.993 39.917 1.00 66.04 93 HIS L N 1
ATOM 738 C CA . HIS A 1 98 ? 27.675 -10.130 39.946 1.00 65.30 93 HIS L CA 1
ATOM 739 C C . HIS A 1 98 ? 28.865 -9.925 39.023 1.00 66.30 93 HIS L C 1
ATOM 740 O O . HIS A 1 98 ? 29.020 -8.860 38.421 1.00 64.04 93 HIS L O 1
ATOM 747 N N . PHE A 1 99 ? 29.696 -10.960 38.912 1.00 66.27 94 PHE L N 1
ATOM 748 C CA . PHE A 1 99 ? 30.894 -10.909 38.081 1.00 63.14 94 PHE L CA 1
ATOM 749 C C . PHE A 1 99 ? 30.932 -12.063 37.082 1.00 63.68 94 PHE L C 1
ATOM 750 O O . PHE A 1 99 ? 30.681 -13.216 37.443 1.00 63.91 94 PHE L O 1
ATOM 758 N N . PRO A 1 100 ? 31.231 -11.764 35.805 1.00 62.62 95 PRO L N 1
ATOM 759 C CA . PRO A 1 100 ? 31.514 -10.411 35.311 1.00 57.08 95 PRO L CA 1
ATOM 760 C C . PRO A 1 100 ? 30.227 -9.778 34.788 1.00 52.45 95 PRO L C 1
ATOM 761 O O . PRO A 1 100 ? 29.211 -10.461 34.657 1.00 51.54 95 PRO L O 1
ATOM 765 N N . GLN A 1 101 ? 30.257 -8.481 34.494 1.00 49.57 96 GLN L N 1
ATOM 766 C CA . GLN A 1 101 ? 29.060 -7.833 33.973 1.00 51.72 96 GLN L CA 1
ATOM 767 C C . GLN A 1 101 ? 28.656 -8.514 32.664 1.00 52.09 96 GLN L C 1
ATOM 768 O O . GLN A 1 101 ? 29.501 -8.880 31.842 1.00 53.37 96 GLN L O 1
ATOM 774 N N . THR A 1 102 ? 27.358 -8.704 32.478 1.00 49.65 97 THR L N 1
ATOM 775 C CA . THR A 1 102 ? 26.878 -9.349 31.272 1.00 49.13 97 THR L CA 1
ATOM 776 C C . THR A 1 102 ? 25.797 -8.515 30.593 1.00 50.85 97 THR L C 1
ATOM 777 O O . THR A 1 102 ? 25.131 -7.701 31.236 1.00 52.53 97 THR L O 1
ATOM 781 N N . PHE A 1 103 ? 25.633 -8.720 29.288 1.00 51.52 98 PHE L N 1
ATOM 782 C CA . PHE A 1 103 ? 24.663 -7.964 28.503 1.00 44.90 98 PHE L CA 1
ATOM 783 C C . PHE A 1 103 ? 23.522 -8.818 28.004 1.00 45.52 98 PHE L C 1
ATOM 784 O O . PHE A 1 103 ? 23.684 -10.020 27.803 1.00 46.20 98 PHE L O 1
ATOM 792 N N . GLY A 1 104 ? 22.365 -8.186 27.810 1.00 46.63 99 GLY L N 1
ATOM 793 C CA . GLY A 1 104 ? 21.199 -8.895 27.306 1.00 42.05 99 GLY L CA 1
ATOM 794 C C . GLY A 1 104 ? 21.323 -9.038 25.801 1.00 38.46 99 GLY L C 1
ATOM 795 O O . GLY A 1 104 ? 22.190 -8.406 25.189 1.00 40.57 99 GLY L O 1
ATOM 796 N N . GLY A 1 105 ? 20.462 -9.856 25.202 1.00 37.56 100 GLY L N 1
ATOM 797 C CA . GLY A 1 105 ? 20.510 -10.071 23.761 1.00 31.51 100 GLY L CA 1
ATOM 798 C C . GLY A 1 105 ? 20.243 -8.818 22.949 1.00 36.14 100 GLY L C 1
ATOM 799 O O . GLY A 1 105 ? 20.807 -8.632 21.868 1.00 32.63 100 GLY L O 1
ATOM 800 N N . GLY A 1 106 ? 19.378 -7.954 23.471 1.00 38.14 101 GLY L N 1
ATOM 801 C CA . GLY A 1 106 ? 19.064 -6.721 22.775 1.00 38.36 101 GLY L CA 1
ATOM 802 C C . GLY A 1 106 ? 17.697 -6.749 22.129 1.00 39.25 101 GLY L C 1
ATOM 803 O O . GLY A 1 106 ? 17.213 -7.801 21.717 1.00 40.29 101 GLY L O 1
ATOM 804 N N . THR A 1 107 ? 17.069 -5.583 22.046 1.00 42.38 102 THR L N 1
ATOM 805 C CA . THR A 1 107 ? 15.753 -5.463 21.440 1.00 37.24 102 THR L CA 1
ATOM 806 C C . THR A 1 107 ? 15.776 -4.374 20.385 1.00 37.01 102 THR L C 1
ATOM 807 O O . THR A 1 107 ? 16.118 -3.226 20.671 1.00 32.48 102 THR L O 1
ATOM 811 N N . LYS A 1 108 ? 15.404 -4.745 19.165 1.00 37.17 103 LYS L N 1
ATOM 812 C CA . LYS A 1 108 ? 15.384 -3.807 18.056 1.00 35.72 103 LYS L CA 1
ATOM 813 C C . LYS A 1 108 ? 14.027 -3.108 17.990 1.00 35.73 103 LYS L C 1
ATOM 814 O O . LYS A 1 108 ? 12.981 -3.755 17.920 1.00 33.58 103 LYS L O 1
ATOM 820 N N . VAL A 1 109 ? 14.052 -1.782 18.018 1.00 35.01 104 VAL L N 1
ATOM 821 C CA . VAL A 1 109 ? 12.833 -0.984 17.958 1.00 35.30 104 VAL L CA 1
ATOM 822 C C . VAL A 1 109 ? 12.678 -0.321 16.590 1.00 34.26 104 VAL L C 1
ATOM 823 O O . VAL A 1 109 ? 13.537 0.456 16.188 1.00 34.19 104 VAL L O 1
ATOM 827 N N . GLU A 1 110 ? 11.583 -0.631 15.891 1.00 34.36 105 GLU L N 1
ATOM 828 C CA . GLU A 1 110 ? 11.281 -0.049 14.579 1.00 37.10 105 GLU L CA 1
ATOM 829 C C . GLU A 1 110 ? 10.052 0.885 14.649 1.00 37.22 105 GLU L C 1
ATOM 830 O O . GLU A 1 110 ? 9.036 0.546 15.259 1.00 30.29 105 GLU L O 1
ATOM 836 N N . ILE A 1 111 ? 10.151 2.058 14.031 1.00 35.70 106 ILE L N 1
ATOM 837 C CA . ILE A 1 111 ? 9.045 3.010 14.008 1.00 33.06 106 ILE L CA 1
ATOM 838 C C . ILE A 1 111 ? 8.105 2.601 12.882 1.00 35.34 106 ILE L C 1
ATOM 839 O O . ILE A 1 111 ? 8.544 2.300 11.768 1.00 30.27 106 ILE L O 1
ATOM 844 N N . LYS A 1 112 ? 6.809 2.586 13.161 1.00 38.65 107 LYS L N 1
ATOM 845 C CA . LYS A 1 112 ? 5.850 2.196 12.134 1.00 42.59 107 LYS L CA 1
ATOM 846 C C . LYS A 1 112 ? 5.106 3.425 11.643 1.00 39.04 107 LYS L C 1
ATOM 847 O O . LYS A 1 112 ? 4.110 3.829 12.237 1.00 42.18 107 LYS L O 1
ATOM 853 N N . ARG A 1 113 ? 5.595 4.022 10.564 1.00 30.39 108 ARG L N 1
ATOM 854 C CA . ARG A 1 113 ? 4.969 5.225 10.022 1.00 27.58 108 ARG L CA 1
ATOM 855 C C . ARG A 1 113 ? 3.986 4.887 8.914 1.00 21.96 108 ARG L C 1
ATOM 856 O O . ARG A 1 113 ? 3.697 3.724 8.689 1.00 23.38 108 ARG L O 1
ATOM 864 N N . THR A 1 114 ? 3.482 5.907 8.226 1.00 15.99 109 THR L N 1
ATOM 865 C CA . THR A 1 114 ? 2.546 5.699 7.117 1.00 22.16 109 THR L CA 1
ATOM 866 C C . THR A 1 114 ? 3.316 5.229 5.874 1.00 29.24 109 THR L C 1
ATOM 867 O O . THR A 1 114 ? 4.498 5.555 5.695 1.00 28.22 109 THR L O 1
ATOM 871 N N . VAL A 1 115 ? 2.644 4.496 4.993 1.00 26.34 110 VAL L N 1
ATOM 872 C CA . VAL A 1 115 ? 3.332 4.008 3.816 1.00 24.78 110 VAL L CA 1
ATOM 873 C C . VAL A 1 115 ? 3.773 5.149 2.910 1.00 24.54 110 VAL L C 1
ATOM 874 O O . VAL A 1 115 ? 3.123 6.181 2.825 1.00 28.68 110 VAL L O 1
ATOM 878 N N . ALA A 1 116 ? 4.905 4.955 2.250 1.00 18.58 111 ALA L N 1
ATOM 879 C CA . ALA A 1 116 ? 5.444 5.950 1.339 1.00 14.95 111 ALA L CA 1
ATOM 880 C C . ALA A 1 116 ? 6.072 5.176 0.205 1.00 16.58 111 ALA L C 1
ATOM 881 O O . ALA A 1 116 ? 6.936 4.324 0.430 1.00 16.31 111 ALA L O 1
ATOM 883 N N . ALA A 1 117 ? 5.620 5.451 -1.007 1.00 14.72 112 ALA L N 1
ATOM 884 C CA . ALA A 1 117 ? 6.149 4.783 -2.175 1.00 15.56 112 ALA L CA 1
ATOM 885 C C . ALA A 1 117 ? 7.573 5.293 -2.399 1.00 21.18 112 ALA L C 1
ATOM 886 O O . ALA A 1 117 ? 7.888 6.447 -2.107 1.00 23.59 112 ALA L O 1
ATOM 888 N N . PRO A 1 118 ? 8.460 4.434 -2.909 1.00 21.05 113 PRO L N 1
ATOM 889 C CA . PRO A 1 118 ? 9.831 4.910 -3.121 1.00 24.97 113 PRO L CA 1
ATOM 890 C C . PRO A 1 118 ? 10.041 5.751 -4.360 1.00 22.23 113 PRO L C 1
ATOM 891 O O . PRO A 1 118 ? 9.317 5.608 -5.337 1.00 27.61 113 PRO L O 1
ATOM 895 N N . SER A 1 119 ? 11.013 6.650 -4.302 1.00 17.91 114 SER L N 1
ATOM 896 C CA . SER A 1 119 ? 11.371 7.428 -5.477 1.00 21.46 114 SER L CA 1
ATOM 897 C C . SER A 1 119 ? 12.409 6.511 -6.135 1.00 20.95 114 SER L C 1
ATOM 898 O O . SER A 1 119 ? 13.281 5.961 -5.461 1.00 22.12 114 SER L O 1
ATOM 901 N N . VAL A 1 120 ? 12.310 6.327 -7.440 1.00 22.53 115 VAL L N 1
ATOM 902 C CA . VAL A 1 120 ? 13.228 5.435 -8.119 1.00 24.07 115 VAL L CA 1
ATOM 903 C C . VAL A 1 120 ? 14.205 6.132 -9.046 1.00 25.08 115 VAL L C 1
ATOM 904 O O . VAL A 1 120 ? 13.805 6.891 -9.916 1.00 28.68 115 VAL L O 1
ATOM 908 N N . PHE A 1 121 ? 15.489 5.854 -8.855 1.00 29.46 116 PHE L N 1
ATOM 909 C CA . PHE A 1 121 ? 16.545 6.447 -9.665 1.00 31.64 116 PHE L CA 1
ATOM 910 C C . PHE A 1 121 ? 17.437 5.360 -10.270 1.00 34.92 116 PHE L C 1
ATOM 911 O O . PHE A 1 121 ? 17.589 4.278 -9.694 1.00 40.04 116 PHE L O 1
ATOM 919 N N . ILE A 1 122 ? 18.037 5.641 -11.424 1.00 31.06 117 ILE L N 1
ATOM 920 C CA . ILE A 1 122 ? 18.935 4.663 -12.037 1.00 27.67 117 ILE L CA 1
ATOM 921 C C . ILE A 1 122 ? 20.224 5.329 -12.510 1.00 26.30 117 ILE L C 1
ATOM 922 O O . ILE A 1 122 ? 20.201 6.430 -13.046 1.00 26.86 117 ILE L O 1
ATOM 927 N N . PHE A 1 123 ? 21.346 4.657 -12.293 1.00 23.92 118 PHE L N 1
ATOM 928 C CA . PHE A 1 123 ? 22.651 5.190 -12.666 1.00 31.50 118 PHE L CA 1
ATOM 929 C C . PHE A 1 123 ? 23.404 4.330 -13.676 1.00 33.53 118 PHE L C 1
ATOM 930 O O . PHE A 1 123 ? 23.654 3.146 -13.441 1.00 33.52 118 PHE L O 1
ATOM 938 N N . PRO A 1 124 ? 23.765 4.914 -14.824 1.00 34.91 119 PRO L N 1
ATOM 939 C CA . PRO A 1 124 ? 24.505 4.141 -15.830 1.00 37.47 119 PRO L CA 1
ATOM 940 C C . PRO A 1 124 ? 25.951 3.928 -15.371 1.00 39.32 119 PRO L C 1
ATOM 941 O O . PRO A 1 124 ? 26.449 4.638 -14.486 1.00 32.51 119 PRO L O 1
ATOM 945 N N . PRO A 1 125 ? 26.639 2.938 -15.956 1.00 41.60 120 PRO L N 1
ATOM 946 C CA . PRO A 1 125 ? 28.032 2.678 -15.576 1.00 41.27 120 PRO L CA 1
ATOM 947 C C . PRO A 1 125 ? 28.896 3.886 -15.938 1.00 38.52 120 PRO L C 1
ATOM 948 O O . PRO A 1 125 ? 28.612 4.584 -16.917 1.00 34.49 120 PRO L O 1
ATOM 952 N N . SER A 1 126 ? 29.942 4.139 -15.155 1.00 34.44 121 SER L N 1
ATOM 953 C CA . SER A 1 126 ? 30.831 5.253 -15.455 1.00 37.90 121 SER L CA 1
ATOM 954 C C . SER A 1 126 ? 31.844 4.780 -16.500 1.00 45.12 121 SER L C 1
ATOM 955 O O . SER A 1 126 ? 32.077 3.573 -16.641 1.00 47.36 121 SER L O 1
ATOM 958 N N . ASP A 1 127 ? 32.443 5.713 -17.237 1.00 46.92 122 ASP L N 1
ATOM 959 C CA . ASP A 1 127 ? 33.431 5.336 -18.245 1.00 46.11 122 ASP L CA 1
ATOM 960 C C . ASP A 1 127 ? 34.625 4.654 -17.593 1.00 46.75 122 ASP L C 1
ATOM 961 O O . ASP A 1 127 ? 35.138 3.662 -18.113 1.00 47.20 122 ASP L O 1
ATOM 966 N N . GLU A 1 128 ? 35.064 5.187 -16.457 1.00 45.03 123 GLU L N 1
ATOM 967 C CA . GLU A 1 128 ? 36.197 4.618 -15.739 1.00 50.13 123 GLU L CA 1
ATOM 968 C C . GLU A 1 128 ? 36.023 3.120 -15.548 1.00 52.77 123 GLU L C 1
ATOM 969 O O . GLU A 1 128 ? 36.884 2.329 -15.935 1.00 57.52 123 GLU L O 1
ATOM 975 N N . GLN A 1 129 ? 34.908 2.727 -14.943 1.00 51.97 124 GLN L N 1
ATOM 976 C CA . GLN A 1 129 ? 34.663 1.314 -14.712 1.00 50.62 124 GLN L CA 1
ATOM 977 C C . GLN A 1 129 ? 34.606 0.539 -16.026 1.00 47.05 124 GLN L C 1
ATOM 978 O O . GLN A 1 129 ? 35.207 -0.526 -16.136 1.00 45.89 124 GLN L O 1
ATOM 984 N N . LEU A 1 130 ? 33.889 1.061 -17.019 1.00 43.71 125 LEU L N 1
ATOM 985 C CA . LEU A 1 130 ? 33.805 0.374 -18.305 1.00 45.78 125 LEU L CA 1
ATOM 986 C C . LEU A 1 130 ? 35.214 0.139 -18.855 1.00 51.64 125 LEU L C 1
ATOM 987 O O . LEU A 1 130 ? 35.552 -0.969 -19.277 1.00 53.11 125 LEU L O 1
ATOM 992 N N . LYS A 1 131 ? 36.041 1.180 -18.830 1.00 53.71 126 LYS L N 1
ATOM 993 C CA . LYS A 1 131 ? 37.406 1.072 -19.324 1.00 58.81 126 LYS L CA 1
ATOM 994 C C . LYS A 1 131 ? 38.205 -0.012 -18.597 1.00 58.53 126 LYS L C 1
ATOM 995 O O . LYS A 1 131 ? 39.193 -0.520 -19.128 1.00 60.83 126 LYS L O 1
ATOM 1001 N N . SER A 1 132 ? 37.773 -0.379 -17.394 1.00 56.04 127 SER L N 1
ATOM 1002 C CA . SER A 1 132 ? 38.471 -1.414 -16.638 1.00 54.66 127 SER L CA 1
ATOM 1003 C C . SER A 1 132 ? 37.857 -2.811 -16.817 1.00 54.34 127 SER L C 1
ATOM 1004 O O . SER A 1 132 ? 38.118 -3.715 -16.025 1.00 54.68 127 SER L O 1
ATOM 1007 N N . GLY A 1 133 ? 37.030 -2.983 -17.844 1.00 52.78 128 GLY L N 1
ATOM 1008 C CA . GLY A 1 133 ? 36.451 -4.293 -18.102 1.00 55.21 128 GLY L CA 1
ATOM 1009 C C . GLY A 1 133 ? 35.082 -4.647 -17.550 1.00 58.22 128 GLY L C 1
ATOM 1010 O O . GLY A 1 133 ? 34.338 -5.405 -18.179 1.00 59.64 128 GLY L O 1
ATOM 1011 N N . THR A 1 134 ? 34.733 -4.122 -16.381 1.00 57.70 129 THR L N 1
ATOM 1012 C CA . THR A 1 134 ? 33.437 -4.443 -15.795 1.00 54.92 129 THR L CA 1
ATOM 1013 C C . THR A 1 134 ? 32.421 -3.296 -15.866 1.00 53.21 129 THR L C 1
ATOM 1014 O O . THR A 1 134 ? 32.782 -2.129 -16.039 1.00 52.38 129 THR L O 1
ATOM 1018 N N . ALA A 1 135 ? 31.144 -3.642 -15.750 1.00 52.01 130 ALA L N 1
ATOM 1019 C CA . ALA A 1 135 ? 30.069 -2.649 -15.806 1.00 51.86 130 ALA L CA 1
ATOM 1020 C C . ALA A 1 135 ? 28.964 -2.941 -14.792 1.00 45.00 130 ALA L C 1
ATOM 1021 O O . ALA A 1 135 ? 28.341 -3.999 -14.827 1.00 47.52 130 ALA L O 1
ATOM 1023 N N . SER A 1 136 ? 28.724 -2.010 -13.881 1.00 42.20 131 SER L N 1
ATOM 1024 C CA . SER A 1 136 ? 27.668 -2.207 -12.898 1.00 41.00 131 SER L CA 1
ATOM 1025 C C . SER A 1 136 ? 26.642 -1.075 -12.956 1.00 41.35 131 SER L C 1
ATOM 1026 O O . SER A 1 136 ? 26.992 0.105 -12.872 1.00 42.10 131 SER L O 1
ATOM 1029 N N . VAL A 1 137 ? 25.377 -1.452 -13.141 1.00 37.03 132 VAL L N 1
ATOM 1030 C CA . VAL A 1 137 ? 24.272 -0.501 -13.219 1.00 32.06 132 VAL L CA 1
ATOM 1031 C C . VAL A 1 137 ? 23.575 -0.442 -11.854 1.00 32.57 132 VAL L C 1
ATOM 1032 O O . VAL A 1 137 ? 23.238 -1.469 -11.270 1.00 33.16 132 VAL L O 1
ATOM 1036 N N . VAL A 1 138 ? 23.350 0.757 -11.338 1.00 30.60 133 VAL L N 1
ATOM 1037 C CA . VAL A 1 138 ? 22.720 0.873 -10.032 1.00 30.24 133 VAL L CA 1
ATOM 1038 C C . VAL A 1 138 ? 21.294 1.407 -10.061 1.00 29.85 133 VAL L C 1
ATOM 1039 O O . VAL A 1 138 ? 20.961 2.289 -10.845 1.00 35.89 133 VAL L O 1
ATOM 1043 N N . CYS A 1 139 ? 20.444 0.836 -9.218 1.00 26.55 134 CYS L N 1
ATOM 1044 C CA . CYS A 1 139 ? 19.060 1.285 -9.099 1.00 27.20 134 CYS L CA 1
ATOM 1045 C C . CYS A 1 139 ? 18.913 1.743 -7.645 1.00 25.90 134 CYS L C 1
ATOM 1046 O O . CYS A 1 139 ? 19.369 1.074 -6.707 1.00 19.78 134 CYS L O 1
ATOM 1049 N N . LEU A 1 140 ? 18.301 2.897 -7.452 1.00 21.50 135 LEU L N 1
ATOM 1050 C CA . LEU A 1 140 ? 18.127 3.400 -6.107 1.00 24.63 135 LEU L CA 1
ATOM 1051 C C . LEU A 1 140 ? 16.667 3.613 -5.752 1.00 18.74 135 LEU L C 1
ATOM 1052 O O . LEU A 1 140 ? 15.955 4.328 -6.440 1.00 23.79 135 LEU L O 1
ATOM 1057 N N . LEU A 1 141 ? 16.213 2.951 -4.700 1.00 22.58 136 LEU L N 1
ATOM 1058 C CA . LEU A 1 141 ? 14.843 3.134 -4.219 1.00 16.98 136 LEU L CA 1
ATOM 1059 C C . LEU A 1 141 ? 15.117 3.997 -3.025 1.00 18.04 136 LEU L C 1
ATOM 1060 O O . LEU A 1 141 ? 15.796 3.567 -2.090 1.00 17.05 136 LEU L O 1
ATOM 1065 N N . ASN A 1 142 ? 14.610 5.219 -3.058 1.00 16.67 137 ASN L N 1
ATOM 1066 C CA . ASN A 1 142 ? 14.870 6.149 -1.972 1.00 19.67 137 ASN L CA 1
ATOM 1067 C C . ASN A 1 142 ? 13.671 6.529 -1.115 1.00 16.89 137 ASN L C 1
ATOM 1068 O O . ASN A 1 142 ? 12.579 6.715 -1.625 1.00 22.57 137 ASN L O 1
ATOM 1073 N N . ASN A 1 143 ? 13.913 6.638 0.189 1.00 20.87 138 ASN L N 1
ATOM 1074 C CA . ASN A 1 143 ? 12.927 7.045 1.197 1.00 23.45 138 ASN L CA 1
ATOM 1075 C C . ASN A 1 143 ? 11.549 6.412 1.166 1.00 20.50 138 ASN L C 1
ATOM 1076 O O . ASN A 1 143 ? 10.560 7.099 0.987 1.00 24.44 138 ASN L O 1
ATOM 1081 N N . PHE A 1 144 ? 11.479 5.109 1.380 1.00 24.28 139 PHE L N 1
ATOM 1082 C CA . PHE A 1 144 ? 10.198 4.418 1.362 1.00 20.66 139 PHE L CA 1
ATOM 1083 C C . PHE A 1 144 ? 9.884 3.685 2.669 1.00 19.32 139 PHE L C 1
ATOM 1084 O O . PHE A 1 144 ? 10.728 3.577 3.569 1.00 15.80 139 PHE L O 1
ATOM 1092 N N . TYR A 1 145 ? 8.653 3.194 2.758 1.00 23.82 140 TYR L N 1
ATOM 1093 C CA . TYR A 1 145 ? 8.160 2.454 3.923 1.00 24.67 140 TYR L CA 1
ATOM 1094 C C . TYR A 1 145 ? 6.809 1.844 3.554 1.00 27.95 140 TYR L C 1
ATOM 1095 O O . TYR A 1 145 ? 5.981 2.496 2.917 1.00 26.42 140 TYR L O 1
ATOM 1104 N N . PRO A 1 146 ? 6.563 0.587 3.954 1.00 26.46 141 PRO L N 1
ATOM 1105 C CA . PRO A 1 146 ? 7.445 -0.301 4.720 1.00 26.84 141 PRO L CA 1
ATOM 1106 C C . PRO A 1 146 ? 8.675 -0.798 3.935 1.00 30.09 141 PRO L C 1
ATOM 1107 O O . PRO A 1 146 ? 8.844 -0.476 2.753 1.00 28.27 141 PRO L O 1
ATOM 1111 N N . ARG A 1 147 ? 9.507 -1.600 4.599 1.00 28.08 142 ARG L N 1
ATOM 1112 C CA . ARG A 1 147 ? 10.742 -2.099 4.020 1.00 32.21 142 ARG L CA 1
ATOM 1113 C C . ARG A 1 147 ? 10.660 -3.100 2.879 1.00 34.31 142 ARG L C 1
ATOM 1114 O O . ARG A 1 147 ? 11.422 -2.999 1.914 1.00 30.85 142 ARG L O 1
ATOM 1122 N N . GLU A 1 148 ? 9.765 -4.073 2.982 1.00 34.29 143 GLU L N 1
ATOM 1123 C CA . GLU A 1 148 ? 9.648 -5.061 1.921 1.00 32.67 143 GLU L CA 1
ATOM 1124 C C . GLU A 1 148 ? 9.412 -4.336 0.600 1.00 29.25 143 GLU L C 1
ATOM 1125 O O . GLU A 1 148 ? 8.464 -3.588 0.464 1.00 35.56 143 GLU L O 1
ATOM 1131 N N . ALA A 1 149 ? 10.288 -4.554 -0.366 1.00 28.43 144 ALA L N 1
ATOM 1132 C CA . ALA A 1 149 ? 10.159 -3.933 -1.675 1.00 29.00 144 ALA L CA 1
ATOM 1133 C C . ALA A 1 149 ? 10.676 -4.965 -2.649 1.00 29.80 144 ALA L C 1
ATOM 1134 O O . ALA A 1 149 ? 11.480 -5.817 -2.283 1.00 33.35 144 ALA L O 1
ATOM 1136 N N . LYS A 1 150 ? 10.228 -4.889 -3.891 1.00 29.08 145 LYS L N 1
ATOM 1137 C CA . LYS A 1 150 ? 10.633 -5.870 -4.875 1.00 28.22 145 LYS L CA 1
ATOM 1138 C C . LYS A 1 150 ? 11.222 -5.197 -6.104 1.00 26.80 145 LYS L C 1
ATOM 1139 O O . LYS A 1 150 ? 10.591 -4.332 -6.708 1.00 23.82 145 LYS L O 1
ATOM 1145 N N . VAL A 1 151 ? 12.441 -5.578 -6.464 1.00 23.77 146 VAL L N 1
ATOM 1146 C CA . VAL A 1 151 ? 13.068 -5.005 -7.643 1.00 27.22 146 VAL L CA 1
ATOM 1147 C C . VAL A 1 151 ? 13.602 -6.114 -8.534 1.00 31.24 146 VAL L C 1
ATOM 1148 O O . VAL A 1 151 ? 14.172 -7.107 -8.061 1.00 28.37 146 VAL L O 1
ATOM 1152 N N . GLN A 1 152 ? 13.377 -5.959 -9.830 1.00 30.13 147 GLN L N 1
ATOM 1153 C CA . GLN A 1 152 ? 13.840 -6.941 -10.792 1.00 36.21 147 GLN L CA 1
ATOM 1154 C C . GLN A 1 152 ? 14.534 -6.218 -11.923 1.00 34.37 147 GLN L C 1
ATOM 1155 O O . GLN A 1 152 ? 14.211 -5.074 -12.225 1.00 31.39 147 GLN L O 1
ATOM 1161 N N . TRP A 1 153 ? 15.505 -6.875 -12.536 1.00 35.94 148 TRP L N 1
ATOM 1162 C CA . TRP A 1 153 ? 16.212 -6.262 -13.642 1.00 32.67 148 TRP L CA 1
ATOM 1163 C C . TRP A 1 153 ? 15.778 -6.845 -14.971 1.00 35.72 148 TRP L C 1
ATOM 1164 O O . TRP A 1 153 ? 15.670 -8.061 -15.121 1.00 32.86 148 TRP L O 1
ATOM 1175 N N . LYS A 1 154 ? 15.520 -5.967 -15.930 1.00 35.55 149 LYS L N 1
ATOM 1176 C CA . LYS A 1 154 ? 15.142 -6.398 -17.259 1.00 40.96 149 LYS L CA 1
ATOM 1177 C C . LYS A 1 154 ? 16.130 -5.814 -18.254 1.00 42.90 149 LYS L C 1
ATOM 1178 O O . LYS A 1 154 ? 16.285 -4.595 -18.335 1.00 47.24 149 LYS L O 1
ATOM 1184 N N . VAL A 1 155 ? 16.824 -6.681 -18.985 1.00 41.67 150 VAL L N 1
ATOM 1185 C CA . VAL A 1 155 ? 17.754 -6.219 -20.007 1.00 41.98 150 VAL L CA 1
ATOM 1186 C C . VAL A 1 155 ? 17.109 -6.536 -21.353 1.00 43.11 150 VAL L C 1
ATOM 1187 O O . VAL A 1 155 ? 16.916 -7.704 -21.700 1.00 40.62 150 VAL L O 1
ATOM 1191 N N . ASP A 1 156 ? 16.766 -5.487 -22.093 1.00 43.52 151 ASP L N 1
ATOM 1192 C CA . ASP A 1 156 ? 16.106 -5.633 -23.382 1.00 48.83 151 ASP L CA 1
ATOM 1193 C C . ASP A 1 156 ? 14.849 -6.463 -23.178 1.00 53.35 151 ASP L C 1
ATOM 1194 O O . ASP A 1 156 ? 14.533 -7.337 -23.985 1.00 57.78 151 ASP L O 1
ATOM 1199 N N . ASN A 1 157 ? 14.147 -6.189 -22.079 1.00 57.37 152 ASN L N 1
ATOM 1200 C CA . ASN A 1 157 ? 12.901 -6.881 -21.726 1.00 54.55 152 ASN L CA 1
ATOM 1201 C C . ASN A 1 157 ? 13.021 -8.320 -21.226 1.00 50.66 152 ASN L C 1
ATOM 1202 O O . ASN A 1 157 ? 12.016 -8.973 -20.949 1.00 49.70 152 ASN L O 1
ATOM 1207 N N . ALA A 1 158 ? 14.243 -8.817 -21.108 1.00 47.22 153 ALA L N 1
ATOM 1208 C CA . ALA A 1 158 ? 14.432 -10.165 -20.609 1.00 43.74 153 ALA L CA 1
ATOM 1209 C C . ALA A 1 158 ? 14.718 -10.083 -19.111 1.00 44.59 153 ALA L C 1
ATOM 1210 O O . ALA A 1 158 ? 15.683 -9.445 -18.684 1.00 47.09 153 ALA L O 1
ATOM 1212 N N . LEU A 1 159 ? 13.863 -10.717 -18.319 1.00 44.05 154 LEU L N 1
ATOM 1213 C CA . LEU A 1 159 ? 14.027 -10.736 -16.875 1.00 44.18 154 LEU L CA 1
ATOM 1214 C C . LEU A 1 159 ? 15.385 -11.343 -16.536 1.00 45.28 154 LEU L C 1
ATOM 1215 O O . LEU A 1 159 ? 15.759 -12.379 -17.080 1.00 49.31 154 LEU L O 1
ATOM 1220 N N . GLN A 1 160 ? 16.120 -10.692 -15.640 1.00 44.37 155 GLN L N 1
ATOM 1221 C CA . GLN A 1 160 ? 17.444 -11.148 -15.235 1.00 39.99 155 GLN L CA 1
ATOM 1222 C C . GLN A 1 160 ? 17.420 -11.851 -13.894 1.00 44.07 155 GLN L C 1
ATOM 1223 O O . GLN A 1 160 ? 16.553 -11.599 -13.060 1.00 50.38 155 GLN L O 1
ATOM 1229 N N . SER A 1 161 ? 18.386 -12.732 -13.685 1.00 44.85 156 SER L N 1
ATOM 1230 C CA . SER A 1 161 ? 18.502 -13.447 -12.422 1.00 47.30 156 SER L CA 1
ATOM 1231 C C . SER A 1 161 ? 19.959 -13.843 -12.248 1.00 48.05 156 SER L C 1
ATOM 1232 O O . SER A 1 161 ? 20.659 -14.120 -13.225 1.00 50.58 156 SER L O 1
ATOM 1235 N N . GLY A 1 162 ? 20.421 -13.825 -11.005 1.00 45.80 157 GLY L N 1
ATOM 1236 C CA . GLY A 1 162 ? 21.793 -14.201 -10.725 1.00 42.48 157 GLY L CA 1
ATOM 1237 C C . GLY A 1 162 ? 22.905 -13.189 -10.959 1.00 43.56 157 GLY L C 1
ATOM 1238 O O . GLY A 1 162 ? 24.067 -13.510 -10.703 1.00 48.12 157 GLY L O 1
ATOM 1239 N N . ASN A 1 163 ? 22.607 -11.978 -11.418 1.00 37.58 158 ASN L N 1
ATOM 1240 C CA . ASN A 1 163 ? 23.705 -11.035 -11.644 1.00 42.67 158 ASN L CA 1
ATOM 1241 C C . ASN A 1 163 ? 23.602 -9.704 -10.887 1.00 40.55 158 ASN L C 1
ATOM 1242 O O . ASN A 1 163 ? 24.216 -8.701 -11.268 1.00 33.47 158 ASN L O 1
ATOM 1247 N N . SER A 1 164 ? 22.846 -9.696 -9.796 1.00 39.56 159 SER L N 1
ATOM 1248 C CA . SER A 1 164 ? 22.686 -8.472 -9.025 1.00 32.26 159 SER L CA 1
ATOM 1249 C C . SER A 1 164 ? 22.676 -8.708 -7.530 1.00 32.70 159 SER L C 1
ATOM 1250 O O . SER A 1 164 ? 22.425 -9.822 -7.053 1.00 31.78 159 SER L O 1
ATOM 1253 N N . GLN A 1 165 ? 22.953 -7.639 -6.795 1.00 29.40 160 GLN L N 1
ATOM 1254 C CA . GLN A 1 165 ? 22.956 -7.690 -5.345 1.00 32.51 160 GLN L CA 1
ATOM 1255 C C . GLN A 1 165 ? 22.250 -6.471 -4.788 1.00 28.19 160 GLN L C 1
ATOM 1256 O O . GLN A 1 165 ? 22.361 -5.384 -5.349 1.00 30.22 160 GLN L O 1
ATOM 1262 N N . GLU A 1 166 ? 21.508 -6.651 -3.700 1.00 26.22 161 GLU L N 1
ATOM 1263 C CA . GLU A 1 166 ? 20.821 -5.525 -3.077 1.00 23.00 161 GLU L CA 1
ATOM 1264 C C . GLU A 1 166 ? 21.169 -5.364 -1.613 1.00 21.32 161 GLU L C 1
ATOM 1265 O O . GLU A 1 166 ? 21.470 -6.322 -0.915 1.00 25.61 161 GLU L O 1
ATOM 1271 N N . SER A 1 167 ? 21.132 -4.125 -1.158 1.00 23.38 162 SER L N 1
ATOM 1272 C CA . SER A 1 167 ? 21.410 -3.818 0.227 1.00 20.92 162 SER L CA 1
ATOM 1273 C C . SER A 1 167 ? 20.339 -2.805 0.673 1.00 21.73 162 SER L C 1
ATOM 1274 O O . SER A 1 167 ? 19.910 -1.957 -0.121 1.00 18.20 162 SER L O 1
ATOM 1277 N N . VAL A 1 168 ? 19.892 -2.919 1.924 1.00 20.04 163 VAL L N 1
ATOM 1278 C CA . VAL A 1 168 ? 18.875 -2.022 2.483 1.00 19.10 163 VAL L CA 1
ATOM 1279 C C . VAL A 1 168 ? 19.493 -1.301 3.669 1.00 23.01 163 VAL L C 1
ATOM 1280 O O . VAL A 1 168 ? 20.239 -1.905 4.436 1.00 31.51 163 VAL L O 1
ATOM 1284 N N . THR A 1 169 ? 19.192 -0.019 3.830 1.00 17.08 164 THR L N 1
ATOM 1285 C CA . THR A 1 169 ? 19.733 0.738 4.951 1.00 16.97 164 THR L CA 1
ATOM 1286 C C . THR A 1 169 ? 18.959 0.440 6.233 1.00 22.32 164 THR L C 1
ATOM 1287 O O . THR A 1 169 ? 17.973 -0.321 6.236 1.00 21.48 164 THR L O 1
ATOM 1291 N N . GLU A 1 170 ? 19.429 1.027 7.326 1.00 20.30 165 GLU L N 1
ATOM 1292 C CA . GLU A 1 170 ? 18.782 0.879 8.624 1.00 27.12 165 GLU L CA 1
ATOM 1293 C C . GLU A 1 170 ? 17.685 1.932 8.546 1.00 29.65 165 GLU L C 1
ATOM 1294 O O . GLU A 1 170 ? 17.666 2.725 7.597 1.00 32.55 165 GLU L O 1
ATOM 1300 N N . GLN A 1 171 ? 16.771 1.961 9.510 1.00 24.50 166 GLN L N 1
ATOM 1301 C CA . GLN A 1 171 ? 15.707 2.949 9.434 1.00 21.27 166 GLN L CA 1
ATOM 1302 C C . GLN A 1 171 ? 16.190 4.351 9.757 1.00 22.60 166 GLN L C 1
ATOM 1303 O O . GLN A 1 171 ? 16.829 4.589 10.776 1.00 21.41 166 GLN L O 1
ATOM 1309 N N . ASP A 1 172 ? 15.884 5.289 8.876 1.00 24.17 167 ASP L N 1
ATOM 1310 C CA . ASP A 1 172 ? 16.294 6.654 9.099 1.00 29.73 167 ASP L CA 1
ATOM 1311 C C . ASP A 1 172 ? 15.788 7.164 10.454 1.00 36.86 167 ASP L C 1
ATOM 1312 O O . ASP A 1 172 ? 14.650 6.893 10.852 1.00 32.13 167 ASP L O 1
ATOM 1317 N N . SER A 1 173 ? 16.641 7.920 11.143 1.00 38.65 168 SER L N 1
ATOM 1318 C CA . SER A 1 173 ? 16.327 8.480 12.455 1.00 42.25 168 SER L CA 1
ATOM 1319 C C . SER A 1 173 ? 15.318 9.628 12.435 1.00 40.93 168 SER L C 1
ATOM 1320 O O . SER A 1 173 ? 14.830 10.034 13.486 1.00 35.52 168 SER L O 1
ATOM 1323 N N . LYS A 1 174 ? 15.015 10.154 11.250 1.00 42.18 169 LYS L N 1
ATOM 1324 C CA . LYS A 1 174 ? 14.068 11.260 11.116 1.00 43.09 169 LYS L CA 1
ATOM 1325 C C . LYS A 1 174 ? 12.741 10.898 10.460 1.00 39.76 169 LYS L C 1
ATOM 1326 O O . LYS A 1 174 ? 11.715 10.817 11.129 1.00 47.04 169 LYS L O 1
ATOM 1332 N N . ASP A 1 175 ? 12.748 10.695 9.148 1.00 36.57 170 ASP L N 1
ATOM 1333 C CA . ASP A 1 175 ? 11.511 10.362 8.448 1.00 32.95 170 ASP L CA 1
ATOM 1334 C C . ASP A 1 175 ? 11.064 8.910 8.618 1.00 29.64 170 ASP L C 1
ATOM 1335 O O . ASP A 1 175 ? 9.988 8.534 8.164 1.00 36.00 170 ASP L O 1
ATOM 1340 N N . SER A 1 176 ? 11.885 8.103 9.277 1.00 23.15 171 SER L N 1
ATOM 1341 C CA . SER A 1 176 ? 11.564 6.697 9.506 1.00 27.05 171 SER L CA 1
ATOM 1342 C C . SER A 1 176 ? 11.463 5.858 8.235 1.00 26.74 171 SER L C 1
ATOM 1343 O O . SER A 1 176 ? 10.775 4.837 8.219 1.00 26.88 171 SER L O 1
ATOM 1346 N N . THR A 1 177 ? 12.146 6.287 7.180 1.00 18.32 172 THR L N 1
ATOM 1347 C CA . THR A 1 177 ? 12.126 5.560 5.919 1.00 19.60 172 THR L CA 1
ATOM 1348 C C . THR A 1 177 ? 13.321 4.630 5.786 1.00 18.56 172 THR L C 1
ATOM 1349 O O . THR A 1 177 ? 14.133 4.513 6.693 1.00 18.78 172 THR L O 1
ATOM 1353 N N . TYR A 1 178 ? 13.381 3.942 4.653 1.00 15.54 173 TYR L N 1
ATOM 1354 C CA . TYR A 1 178 ? 14.466 3.027 4.320 1.00 21.04 173 TYR L CA 1
ATOM 1355 C C . TYR A 1 178 ? 14.884 3.428 2.917 1.00 20.70 173 TYR L C 1
ATOM 1356 O O . TYR A 1 178 ? 14.170 4.162 2.249 1.00 22.00 173 TYR L O 1
ATOM 1365 N N . SER A 1 179 ? 16.033 2.936 2.477 1.00 20.59 174 SER L N 1
ATOM 1366 C CA . SER A 1 179 ? 16.524 3.185 1.122 1.00 18.27 174 SER L CA 1
ATOM 1367 C C . SER A 1 179 ? 17.149 1.872 0.709 1.00 17.77 174 SER L C 1
ATOM 1368 O O . SER A 1 179 ? 17.702 1.153 1.527 1.00 17.86 174 SER L O 1
ATOM 1371 N N . LEU A 1 180 ? 17.038 1.549 -0.563 1.00 18.87 175 LEU L N 1
ATOM 1372 C CA . LEU A 1 180 ? 17.586 0.310 -1.049 1.00 19.90 175 LEU L CA 1
ATOM 1373 C C . LEU A 1 180 ? 18.321 0.537 -2.365 1.00 19.55 175 LEU L C 1
ATOM 1374 O O . LEU A 1 180 ? 17.928 1.376 -3.175 1.00 16.42 175 LEU L O 1
ATOM 1379 N N . SER A 1 181 ? 19.407 -0.197 -2.557 1.00 22.18 176 SER L N 1
ATOM 1380 C CA . SER A 1 181 ? 20.177 -0.105 -3.789 1.00 23.65 176 SER L CA 1
ATOM 1381 C C . SER A 1 181 ? 20.311 -1.515 -4.344 1.00 24.36 176 SER L C 1
ATOM 1382 O O . SER A 1 181 ? 20.581 -2.469 -3.606 1.00 24.93 176 SER L O 1
ATOM 1385 N N . SER A 1 182 ? 20.072 -1.646 -5.640 1.00 17.62 177 SER L N 1
ATOM 1386 C CA . SER A 1 182 ? 20.203 -2.920 -6.317 1.00 23.44 177 SER L CA 1
ATOM 1387 C C . SER A 1 182 ? 21.318 -2.704 -7.354 1.00 24.97 177 SER L C 1
ATOM 1388 O O . SER A 1 182 ? 21.277 -1.757 -8.148 1.00 20.61 177 SER L O 1
ATOM 1391 N N . THR A 1 183 ? 22.327 -3.560 -7.339 1.00 25.41 178 THR L N 1
ATOM 1392 C CA . THR A 1 183 ? 23.414 -3.393 -8.289 1.00 28.91 178 THR L CA 1
ATOM 1393 C C . THR A 1 183 ? 23.578 -4.553 -9.238 1.00 26.08 178 THR L C 1
ATOM 1394 O O . THR A 1 183 ? 23.898 -5.667 -8.829 1.00 25.04 178 THR L O 1
ATOM 1398 N N . LEU A 1 184 ? 23.330 -4.279 -10.511 1.00 27.12 179 LEU L N 1
ATOM 1399 C CA . LEU A 1 184 ? 23.492 -5.274 -11.558 1.00 31.31 179 LEU L CA 1
ATOM 1400 C C . LEU A 1 184 ? 24.913 -5.103 -12.084 1.00 33.82 179 LEU L C 1
ATOM 1401 O O . LEU A 1 184 ? 25.320 -3.999 -12.458 1.00 30.55 179 LEU L O 1
ATOM 1406 N N . THR A 1 185 ? 25.675 -6.186 -12.089 1.00 36.34 180 THR L N 1
ATOM 1407 C CA . THR A 1 185 ? 27.040 -6.137 -12.585 1.00 37.87 180 THR L CA 1
ATOM 1408 C C . THR A 1 185 ? 27.231 -7.131 -13.716 1.00 40.22 180 THR L C 1
ATOM 1409 O O . THR A 1 185 ? 26.658 -8.221 -13.709 1.00 36.93 180 THR L O 1
ATOM 1413 N N . LEU A 1 186 ? 28.032 -6.744 -14.696 1.00 43.13 181 LEU L N 1
ATOM 1414 C CA . LEU A 1 186 ? 28.317 -7.615 -15.818 1.00 43.36 181 LEU L CA 1
ATOM 1415 C C . LEU A 1 186 ? 29.569 -7.170 -16.562 1.00 44.37 181 LEU L C 1
ATOM 1416 O O . LEU A 1 186 ? 30.030 -6.038 -16.412 1.00 41.78 181 LEU L O 1
ATOM 1421 N N . SER A 1 187 ? 30.138 -8.083 -17.336 1.00 48.69 182 SER L N 1
ATOM 1422 C CA . SER A 1 187 ? 31.346 -7.793 -18.098 1.00 49.00 182 SER L CA 1
ATOM 1423 C C . SER A 1 187 ? 31.059 -6.721 -19.148 1.00 49.15 182 SER L C 1
ATOM 1424 O O . SER A 1 187 ? 29.925 -6.597 -19.630 1.00 48.05 182 SER L O 1
ATOM 1427 N N . LYS A 1 188 ? 32.088 -5.952 -19.495 1.00 48.82 183 LYS L N 1
ATOM 1428 C CA . LYS A 1 188 ? 31.960 -4.909 -20.510 1.00 51.12 183 LYS L CA 1
ATOM 1429 C C . LYS A 1 188 ? 31.472 -5.549 -21.801 1.00 49.81 183 LYS L C 1
ATOM 1430 O O . LYS A 1 188 ? 30.726 -4.946 -22.569 1.00 51.44 183 LYS L O 1
ATOM 1436 N N . ALA A 1 189 ? 31.907 -6.779 -22.034 1.00 49.39 184 ALA L N 1
ATOM 1437 C CA . ALA A 1 189 ? 31.496 -7.514 -23.218 1.00 54.24 184 ALA L CA 1
ATOM 1438 C C . ALA A 1 189 ? 29.972 -7.601 -23.216 1.00 57.76 184 ALA L C 1
ATOM 1439 O O . ALA A 1 189 ? 29.316 -7.181 -24.174 1.00 58.40 184 ALA L O 1
ATOM 1441 N N . ASP A 1 190 ? 29.420 -8.141 -22.127 1.00 58.37 185 ASP L N 1
ATOM 1442 C CA . ASP A 1 190 ? 27.976 -8.297 -21.972 1.00 58.87 185 ASP L CA 1
ATOM 1443 C C . ASP A 1 190 ? 27.228 -6.970 -22.053 1.00 59.26 185 ASP L C 1
ATOM 1444 O O . ASP A 1 190 ? 26.174 -6.878 -22.682 1.00 59.27 185 ASP L O 1
ATOM 1449 N N . TYR A 1 191 ? 27.773 -5.938 -21.419 1.00 57.76 186 TYR L N 1
ATOM 1450 C CA . TYR A 1 191 ? 27.117 -4.639 -21.421 1.00 57.42 186 TYR L CA 1
ATOM 1451 C C . TYR A 1 191 ? 26.856 -4.088 -22.821 1.00 56.35 186 TYR L C 1
ATOM 1452 O O . TYR A 1 191 ? 25.759 -3.616 -23.103 1.00 54.54 186 TYR L O 1
ATOM 1461 N N . GLU A 1 192 ? 27.862 -4.146 -23.692 1.00 59.41 187 GLU L N 1
ATOM 1462 C CA . GLU A 1 192 ? 27.733 -3.643 -25.062 1.00 59.05 187 GLU L CA 1
ATOM 1463 C C . GLU A 1 192 ? 26.677 -4.418 -25.851 1.00 58.83 187 GLU L C 1
ATOM 1464 O O . GLU A 1 192 ? 25.945 -3.847 -26.660 1.00 58.99 187 GLU L O 1
ATOM 1470 N N . LYS A 1 193 ? 26.604 -5.720 -25.596 1.00 58.81 188 LYS L N 1
ATOM 1471 C CA . LYS A 1 193 ? 25.668 -6.613 -26.277 1.00 61.41 188 LYS L CA 1
ATOM 1472 C C . LYS A 1 193 ? 24.172 -6.281 -26.144 1.00 59.73 188 LYS L C 1
ATOM 1473 O O . LYS A 1 193 ? 23.345 -6.900 -26.821 1.00 58.66 188 LYS L O 1
ATOM 1479 N N . HIS A 1 194 ? 23.818 -5.319 -25.288 1.00 57.76 189 HIS L N 1
ATOM 1480 C CA . HIS A 1 194 ? 22.407 -4.959 -25.100 1.00 54.50 189 HIS L CA 1
ATOM 1481 C C . HIS A 1 194 ? 22.127 -3.452 -25.111 1.00 50.37 189 HIS L C 1
ATOM 1482 O O . HIS A 1 194 ? 23.012 -2.648 -24.828 1.00 49.84 189 HIS L O 1
ATOM 1489 N N . LYS A 1 195 ? 20.885 -3.084 -25.417 1.00 47.45 190 LYS L N 1
ATOM 1490 C CA . LYS A 1 195 ? 20.500 -1.678 -25.526 1.00 51.84 190 LYS L CA 1
ATOM 1491 C C . LYS A 1 195 ? 19.715 -1.020 -24.382 1.00 53.08 190 LYS L C 1
ATOM 1492 O O . LYS A 1 195 ? 20.111 0.037 -23.889 1.00 54.41 190 LYS L O 1
ATOM 1498 N N . VAL A 1 196 ? 18.604 -1.627 -23.970 1.00 50.02 191 VAL L N 1
ATOM 1499 C CA . VAL A 1 196 ? 17.773 -1.055 -22.909 1.00 42.30 191 VAL L CA 1
ATOM 1500 C C . VAL A 1 196 ? 17.880 -1.755 -21.560 1.00 40.75 191 VAL L C 1
ATOM 1501 O O . VAL A 1 196 ? 17.610 -2.954 -21.452 1.00 38.16 191 VAL L O 1
ATOM 1505 N N . TYR A 1 197 ? 18.261 -1.000 -20.531 1.00 37.37 192 TYR L N 1
ATOM 1506 C CA . TYR A 1 197 ? 18.374 -1.547 -19.175 1.00 39.07 192 TYR L CA 1
ATOM 1507 C C . TYR A 1 197 ? 17.312 -0.946 -18.279 1.00 32.23 192 TYR L C 1
ATOM 1508 O O . TYR A 1 197 ? 17.312 0.251 -18.022 1.00 30.70 192 TYR L O 1
ATOM 1517 N N . ALA A 1 198 ? 16.409 -1.786 -17.798 1.00 33.37 193 ALA L N 1
ATOM 1518 C CA . ALA A 1 198 ? 15.320 -1.319 -16.954 1.00 33.93 193 ALA L CA 1
ATOM 1519 C C . ALA A 1 198 ? 15.318 -1.912 -15.554 1.00 31.87 193 ALA L C 1
ATOM 1520 O O . ALA A 1 198 ? 15.670 -3.072 -15.351 1.00 34.52 193 ALA L O 1
ATOM 1522 N N . CYS A 1 199 ? 14.912 -1.086 -14.597 1.00 31.50 194 CYS L N 1
ATOM 1523 C CA . CYS A 1 199 ? 14.810 -1.455 -13.189 1.00 28.87 194 CYS L CA 1
ATOM 1524 C C . CYS A 1 199 ? 13.323 -1.437 -12.892 1.00 29.28 194 CYS L C 1
ATOM 1525 O O . CYS A 1 199 ? 12.691 -0.387 -13.019 1.00 29.25 194 CYS L O 1
ATOM 1528 N N . GLU A 1 200 ? 12.756 -2.580 -12.516 1.00 26.88 195 GLU L N 1
ATOM 1529 C CA . GLU A 1 200 ? 11.327 -2.643 -12.226 1.00 25.06 195 GLU L CA 1
ATOM 1530 C C . GLU A 1 200 ? 11.063 -2.787 -10.741 1.00 28.12 195 GLU L C 1
ATOM 1531 O O . GLU A 1 200 ? 11.506 -3.751 -10.117 1.00 24.76 195 GLU L O 1
ATOM 1537 N N . VAL A 1 201 ? 10.322 -1.829 -10.184 1.00 27.01 196 VAL L N 1
ATOM 1538 C CA . VAL A 1 201 ? 10.028 -1.817 -8.754 1.00 23.51 196 VAL L CA 1
ATOM 1539 C C . VAL A 1 201 ? 8.575 -2.031 -8.384 1.00 24.25 196 VAL L C 1
ATOM 1540 O O . VAL A 1 201 ? 7.669 -1.506 -9.022 1.00 28.77 196 VAL L O 1
ATOM 1544 N N . THR A 1 202 ? 8.380 -2.789 -7.315 1.00 22.25 197 THR L N 1
ATOM 1545 C CA . THR A 1 202 ? 7.068 -3.107 -6.778 1.00 21.25 197 THR L CA 1
ATOM 1546 C C . THR A 1 202 ? 7.096 -2.793 -5.288 1.00 23.72 197 THR L C 1
ATOM 1547 O O . THR A 1 202 ? 8.061 -3.115 -4.600 1.00 27.16 197 THR L O 1
ATOM 1551 N N . HIS A 1 203 ? 6.036 -2.177 -4.788 1.00 24.66 198 HIS L N 1
ATOM 1552 C CA . HIS A 1 203 ? 5.969 -1.823 -3.378 1.00 21.37 198 HIS L CA 1
ATOM 1553 C C . HIS A 1 203 ? 4.522 -1.530 -2.979 1.00 21.52 198 HIS L C 1
ATOM 1554 O O . HIS A 1 203 ? 3.709 -1.126 -3.808 1.00 21.24 198 HIS L O 1
ATOM 1561 N N . GLN A 1 204 ? 4.208 -1.746 -1.709 1.00 20.23 199 GLN L N 1
ATOM 1562 C CA . GLN A 1 204 ? 2.867 -1.529 -1.183 1.00 23.62 199 GLN L CA 1
ATOM 1563 C C . GLN A 1 204 ? 2.278 -0.138 -1.432 1.00 26.12 199 GLN L C 1
ATOM 1564 O O . GLN A 1 204 ? 1.059 0.036 -1.400 1.00 27.00 199 GLN L O 1
ATOM 1570 N N . GLY A 1 205 ? 3.139 0.848 -1.671 1.00 26.09 200 GLY L N 1
ATOM 1571 C CA . GLY A 1 205 ? 2.672 2.204 -1.906 1.00 22.81 200 GLY L CA 1
ATOM 1572 C C . GLY A 1 205 ? 2.410 2.522 -3.363 1.00 26.26 200 GLY L C 1
ATOM 1573 O O . GLY A 1 205 ? 2.041 3.648 -3.707 1.00 30.07 200 GLY L O 1
ATOM 1574 N N . LEU A 1 206 ? 2.598 1.531 -4.226 1.00 24.85 201 LEU L N 1
ATOM 1575 C CA . LEU A 1 206 ? 2.372 1.708 -5.650 1.00 20.73 201 LEU L CA 1
ATOM 1576 C C . LEU A 1 206 ? 1.265 0.779 -6.135 1.00 24.56 201 LEU L C 1
ATOM 1577 O O . LEU A 1 206 ? 1.215 -0.397 -5.756 1.00 24.14 201 LEU L O 1
ATOM 1582 N N . SER A 1 207 ? 0.381 1.311 -6.974 1.00 29.02 202 SER L N 1
ATOM 1583 C CA . SER A 1 207 ? -0.731 0.538 -7.519 1.00 35.64 202 SER L CA 1
ATOM 1584 C C . SER A 1 207 ? -0.211 -0.477 -8.517 1.00 35.40 202 SER L C 1
ATOM 1585 O O . SER A 1 207 ? -0.578 -1.646 -8.482 1.00 41.55 202 SER L O 1
ATOM 1588 N N . SER A 1 208 ? 0.632 -0.006 -9.423 1.00 38.32 203 SER L N 1
ATOM 1589 C CA . SER A 1 208 ? 1.235 -0.851 -10.437 1.00 43.78 203 SER L CA 1
ATOM 1590 C C . SER A 1 208 ? 2.736 -0.600 -10.331 1.00 43.46 203 SER L C 1
ATOM 1591 O O . SER A 1 208 ? 3.153 0.455 -9.856 1.00 43.63 203 SER L O 1
ATOM 1594 N N . PRO A 1 209 ? 3.562 -1.563 -10.775 1.00 41.88 204 PRO L N 1
ATOM 1595 C CA . PRO A 1 209 ? 5.023 -1.467 -10.733 1.00 37.53 204 PRO L CA 1
ATOM 1596 C C . PRO A 1 209 ? 5.584 -0.279 -11.489 1.00 35.63 204 PRO L C 1
ATOM 1597 O O . PRO A 1 209 ? 5.101 0.061 -12.562 1.00 37.12 204 PRO L O 1
ATOM 1601 N N . VAL A 1 210 ? 6.603 0.359 -10.925 1.00 33.88 205 VAL L N 1
ATOM 1602 C CA . VAL A 1 210 ? 7.233 1.487 -11.586 1.00 32.52 205 VAL L CA 1
ATOM 1603 C C . VAL A 1 210 ? 8.454 0.970 -12.338 1.00 34.76 205 VAL L C 1
ATOM 1604 O O . VAL A 1 210 ? 9.004 -0.079 -11.991 1.00 34.11 205 VAL L O 1
ATOM 1608 N N . THR A 1 211 ? 8.870 1.698 -13.372 1.00 35.20 206 THR L N 1
ATOM 1609 C CA . THR A 1 211 ? 10.020 1.291 -14.167 1.00 37.26 206 THR L CA 1
ATOM 1610 C C . THR A 1 211 ? 10.925 2.466 -14.504 1.00 37.36 206 THR L C 1
ATOM 1611 O O . THR A 1 211 ? 10.461 3.531 -14.887 1.00 41.62 206 THR L O 1
ATOM 1615 N N . LYS A 1 212 ? 12.225 2.272 -14.332 1.00 41.90 207 LYS L N 1
ATOM 1616 C CA . LYS A 1 212 ? 13.211 3.304 -14.649 1.00 41.09 207 LYS L CA 1
ATOM 1617 C C . LYS A 1 212 ? 14.186 2.625 -15.599 1.00 41.87 207 LYS L C 1
ATOM 1618 O O . LYS A 1 212 ? 14.621 1.497 -15.351 1.00 41.90 207 LYS L O 1
ATOM 1624 N N . SER A 1 213 ? 14.515 3.285 -16.699 1.00 40.59 208 SER L N 1
ATOM 1625 C CA . SER A 1 213 ? 15.426 2.674 -17.650 1.00 37.84 208 SER L CA 1
ATOM 1626 C C . SER A 1 213 ? 16.139 3.692 -18.502 1.00 39.24 208 SER L C 1
ATOM 1627 O O . SER A 1 213 ? 15.771 4.865 -18.538 1.00 38.13 208 SER L O 1
ATOM 1630 N N . PHE A 1 214 ? 17.172 3.224 -19.189 1.00 41.70 209 PHE L N 1
ATOM 1631 C CA . PHE A 1 214 ? 17.959 4.069 -20.070 1.00 44.81 209 PHE L CA 1
ATOM 1632 C C . PHE A 1 214 ? 18.427 3.206 -21.233 1.00 47.38 209 PHE L C 1
ATOM 1633 O O . PHE A 1 214 ? 18.336 1.974 -21.180 1.00 48.40 209 PHE L O 1
ATOM 1641 N N . ASN A 1 215 ? 18.907 3.853 -22.287 1.00 48.83 210 ASN L N 1
ATOM 1642 C CA . ASN A 1 215 ? 19.400 3.133 -23.447 1.00 49.25 210 ASN L CA 1
ATOM 1643 C C . ASN A 1 215 ? 20.909 3.237 -23.433 1.00 48.91 210 ASN L C 1
ATOM 1644 O O . ASN A 1 215 ? 21.449 4.338 -23.361 1.00 48.36 210 ASN L O 1
ATOM 1649 N N . ARG A 1 216 ? 21.581 2.088 -23.488 1.00 47.51 211 ARG L N 1
ATOM 1650 C CA . ARG A 1 216 ? 23.032 2.056 -23.471 1.00 53.03 211 ARG L CA 1
ATOM 1651 C C . ARG A 1 216 ? 23.612 3.108 -24.402 1.00 58.21 211 ARG L C 1
ATOM 1652 O O . ARG A 1 216 ? 24.711 3.611 -24.165 1.00 62.45 211 ARG L O 1
ATOM 1660 N N . GLY A 1 217 ? 22.874 3.437 -25.459 1.00 61.47 212 GLY L N 1
ATOM 1661 C CA . GLY A 1 217 ? 23.335 4.447 -26.393 1.00 65.78 212 GLY L CA 1
ATOM 1662 C C . GLY A 1 217 ? 23.737 5.727 -25.676 1.00 71.48 212 GLY L C 1
ATOM 1663 O O . GLY A 1 217 ? 24.852 6.223 -25.864 1.00 72.82 212 GLY L O 1
ATOM 1664 N N . GLU A 1 218 ? 22.838 6.262 -24.850 1.00 72.96 213 GLU L N 1
ATOM 1665 C CA . GLU A 1 218 ? 23.112 7.490 -24.102 1.00 73.86 213 GLU L CA 1
ATOM 1666 C C . GLU A 1 218 ? 23.631 7.188 -22.693 1.00 74.96 213 GLU L C 1
ATOM 1667 O O . GLU A 1 218 ? 23.119 7.804 -21.730 1.00 74.96 213 GLU L O 1
ATOM 1674 N N . GLN B 2 1 ? 33.149 16.374 29.990 1.00 66.51 1 GLN H N 1
ATOM 1675 C CA . GLN B 2 1 ? 33.559 16.228 28.562 1.00 66.28 1 GLN H CA 1
ATOM 1676 C C . GLN B 2 1 ? 34.480 15.025 28.366 1.00 62.19 1 GLN H C 1
ATOM 1677 O O . GLN B 2 1 ? 35.563 15.140 27.793 1.00 58.30 1 GLN H O 1
ATOM 1683 N N . VAL B 2 2 ? 34.049 13.870 28.854 1.00 61.63 2 VAL H N 1
ATOM 1684 C CA . VAL B 2 2 ? 34.836 12.658 28.708 1.00 63.16 2 VAL H CA 1
ATOM 1685 C C . VAL B 2 2 ? 34.863 12.294 27.222 1.00 61.82 2 VAL H C 1
ATOM 1686 O O . VAL B 2 2 ? 33.902 12.555 26.496 1.00 61.57 2 VAL H O 1
ATOM 1690 N N . GLN B 2 3 ? 35.962 11.700 26.766 1.00 62.20 3 GLN H N 1
ATOM 1691 C CA . GLN B 2 3 ? 36.081 11.319 25.361 1.00 62.41 3 GLN H CA 1
ATOM 1692 C C . GLN B 2 3 ? 37.149 10.249 25.104 1.00 60.10 3 GLN H C 1
ATOM 1693 O O . GLN B 2 3 ? 38.289 10.364 25.560 1.00 57.56 3 GLN H O 1
ATOM 1699 N N . LEU B 2 4 ? 36.764 9.208 24.367 1.00 55.47 4 LEU H N 1
ATOM 1700 C CA . LEU B 2 4 ? 37.668 8.113 24.037 1.00 50.71 4 LEU H CA 1
ATOM 1701 C C . LEU B 2 4 ? 37.772 7.937 22.521 1.00 49.23 4 LEU H C 1
ATOM 1702 O O . LEU B 2 4 ? 36.767 7.836 21.825 1.00 54.80 4 LEU H O 1
ATOM 1707 N N . VAL B 2 5 ? 38.996 7.912 22.015 1.00 46.72 5 VAL H N 1
ATOM 1708 C CA . VAL B 2 5 ? 39.236 7.761 20.588 1.00 46.59 5 VAL H CA 1
ATOM 1709 C C . VAL B 2 5 ? 40.134 6.555 20.364 1.00 47.15 5 VAL H C 1
ATOM 1710 O O . VAL B 2 5 ? 41.246 6.497 20.888 1.00 51.87 5 VAL H O 1
ATOM 1714 N N . GLN B 2 6 ? 39.651 5.596 19.581 1.00 42.58 6 GLN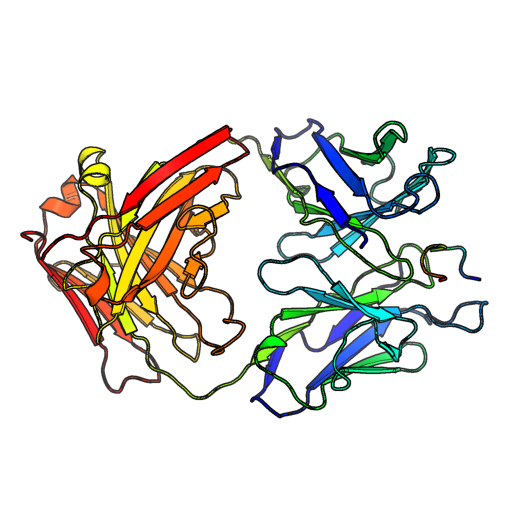 H N 1
ATOM 1715 C CA . GLN B 2 6 ? 40.399 4.377 19.307 1.00 38.86 6 GLN H CA 1
ATOM 1716 C C . GLN B 2 6 ? 41.103 4.401 17.966 1.00 40.39 6 GLN H C 1
ATOM 1717 O O . GLN B 2 6 ? 40.901 5.309 17.164 1.00 42.95 6 GLN H O 1
ATOM 1723 N N . SER B 2 7 ? 41.921 3.381 17.730 1.00 42.15 7 SER H N 1
ATOM 1724 C CA . SER B 2 7 ? 42.679 3.248 16.487 1.00 42.16 7 SER H CA 1
ATOM 1725 C C . SER B 2 7 ? 41.869 2.592 15.363 1.00 41.09 7 SER H C 1
ATOM 1726 O O . SER B 2 7 ? 40.907 1.857 15.605 1.00 40.88 7 SER H O 1
ATOM 1729 N N . GLY B 2 8 ? 42.288 2.848 14.130 1.00 41.66 8 GLY H N 1
ATOM 1730 C CA . GLY B 2 8 ? 41.601 2.302 12.972 1.00 43.54 8 GLY H CA 1
ATOM 1731 C C . GLY B 2 8 ? 41.516 0.788 12.895 1.00 43.74 8 GLY H C 1
ATOM 1732 O O . GLY B 2 8 ? 42.179 0.073 13.645 1.00 47.57 8 GLY H O 1
ATOM 1733 N N . ALA B 2 9 ? 40.694 0.302 11.969 1.00 43.52 9 ALA H N 1
ATOM 1734 C CA . ALA B 2 9 ? 40.505 -1.129 11.780 1.00 43.26 9 ALA H CA 1
ATOM 1735 C C . ALA B 2 9 ? 41.800 -1.769 11.315 1.00 43.31 9 ALA H C 1
ATOM 1736 O O . ALA B 2 9 ? 42.659 -1.096 10.739 1.00 37.79 9 ALA H O 1
ATOM 1738 N N . GLU B 2 10 ? 41.926 -3.072 11.561 1.00 47.21 10 GLU H N 1
ATOM 1739 C CA . GLU B 2 10 ? 43.121 -3.820 11.184 1.00 50.33 10 GLU H CA 1
ATOM 1740 C C . GLU B 2 10 ? 42.804 -5.252 10.799 1.00 48.61 10 GLU H C 1
ATOM 1741 O O . GLU B 2 10 ? 41.843 -5.839 11.290 1.00 50.12 10 GLU H O 1
ATOM 1747 N N . VAL B 2 11 ? 43.635 -5.810 9.924 1.00 52.06 11 VAL H N 1
ATOM 1748 C CA . VAL B 2 11 ? 43.489 -7.190 9.477 1.00 53.57 11 VAL H CA 1
ATOM 1749 C C . VAL B 2 11 ? 44.691 -7.945 10.024 1.00 54.06 11 VAL H C 1
ATOM 1750 O O . VAL B 2 11 ? 45.778 -7.387 10.124 1.00 56.27 11 VAL H O 1
ATOM 1754 N N . VAL B 2 12 ? 44.501 -9.207 10.385 1.00 54.68 12 VAL H N 1
ATOM 1755 C CA . VAL B 2 12 ? 45.599 -10.011 10.909 1.00 56.40 12 VAL H CA 1
ATOM 1756 C C . VAL B 2 12 ? 45.422 -11.464 10.510 1.00 54.92 12 VAL H C 1
ATOM 1757 O O . VAL B 2 12 ? 44.312 -11.988 10.535 1.00 55.19 12 VAL H O 1
ATOM 1761 N N . LYS B 2 13 ? 46.522 -12.107 10.132 1.00 56.17 13 LYS H N 1
ATOM 1762 C CA . LYS B 2 13 ? 46.487 -13.514 9.740 1.00 54.83 13 LYS H CA 1
ATOM 1763 C C . LYS B 2 13 ? 46.126 -14.342 10.981 1.00 51.94 13 LYS H C 1
ATOM 1764 O O . LYS B 2 13 ? 46.355 -13.911 12.115 1.00 51.26 13 LYS H O 1
ATOM 1770 N N . PRO B 2 14 ? 45.540 -15.533 10.786 1.00 47.46 14 PRO H N 1
ATOM 1771 C CA . PRO B 2 14 ? 45.187 -16.340 11.959 1.00 50.34 14 PRO H CA 1
ATOM 1772 C C . PRO B 2 14 ? 46.437 -16.683 12.765 1.00 53.71 14 PRO H C 1
ATOM 1773 O O . PRO B 2 14 ? 47.515 -16.858 12.192 1.00 58.40 14 PRO H O 1
ATOM 1777 N N . GLY B 2 15 ? 46.300 -16.771 14.084 1.00 51.97 15 GLY H N 1
ATOM 1778 C CA . GLY B 2 15 ? 47.444 -17.108 14.914 1.00 50.81 15 GLY H CA 1
ATOM 1779 C C . GLY B 2 15 ? 48.266 -15.925 15.395 1.00 51.61 15 GLY H C 1
ATOM 1780 O O . GLY B 2 15 ? 48.896 -15.997 16.451 1.00 52.58 1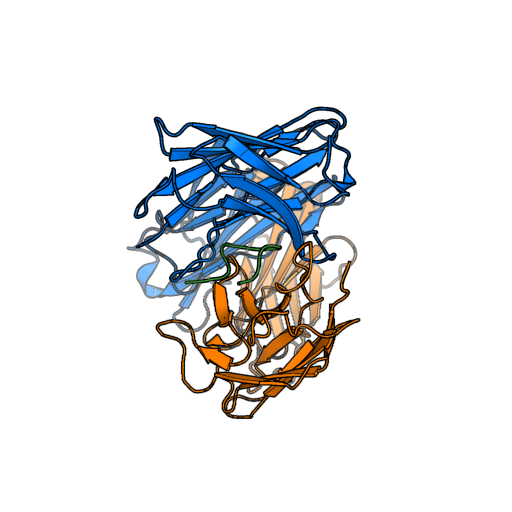5 GLY H O 1
ATOM 1781 N N . ALA B 2 16 ? 48.268 -14.836 14.632 1.00 47.57 16 ALA H N 1
ATOM 1782 C CA . ALA B 2 16 ? 49.020 -13.648 15.018 1.00 42.34 16 ALA H CA 1
ATOM 1783 C C . ALA B 2 16 ? 48.380 -12.938 16.208 1.00 45.13 16 ALA H C 1
ATOM 1784 O O . ALA B 2 16 ? 47.489 -13.468 16.879 1.00 45.09 16 ALA H O 1
ATOM 1786 N N . SER B 2 17 ? 48.850 -11.728 16.469 1.00 46.26 17 SER H N 1
ATOM 1787 C CA . SER B 2 17 ? 48.342 -10.937 17.573 1.00 44.66 17 SER H CA 1
ATOM 1788 C C . SER B 2 17 ? 48.162 -9.509 17.089 1.00 43.11 17 SER H C 1
ATOM 1789 O O . SER B 2 17 ? 48.767 -9.103 16.092 1.00 41.22 17 SER H O 1
ATOM 1792 N N . VAL B 2 18 ? 47.336 -8.744 17.793 1.00 41.35 18 VAL H N 1
ATOM 1793 C CA . VAL B 2 18 ? 47.095 -7.364 17.396 1.00 44.48 18 VAL H CA 1
ATOM 1794 C C . VAL B 2 18 ? 47.058 -6.466 18.622 1.00 46.01 18 VAL H C 1
ATOM 1795 O O . VAL B 2 18 ? 46.709 -6.912 19.722 1.00 48.86 18 VAL H O 1
ATOM 1799 N N . LYS B 2 19 ? 47.423 -5.204 18.430 1.00 44.22 19 LYS H N 1
ATOM 1800 C CA . LYS B 2 19 ? 47.443 -4.249 19.526 1.00 47.22 19 LYS H CA 1
ATOM 1801 C C . LYS B 2 19 ? 46.504 -3.104 19.194 1.00 48.47 19 LYS H C 1
ATOM 1802 O O . LYS B 2 19 ? 46.670 -2.434 18.167 1.00 44.28 19 LYS H O 1
ATOM 1808 N N . VAL B 2 20 ? 45.515 -2.890 20.062 1.00 46.16 20 VAL H N 1
ATOM 1809 C CA . VAL B 2 20 ? 44.535 -1.822 19.870 1.00 45.46 20 VAL H CA 1
ATOM 1810 C C . VAL B 2 20 ? 44.653 -0.747 20.946 1.00 43.49 20 VAL H C 1
ATOM 1811 O O . VAL B 2 20 ? 44.644 -1.054 22.138 1.00 42.34 20 VAL H O 1
ATOM 1815 N N . SER B 2 21 ? 44.741 0.511 20.517 1.00 43.66 21 SER H N 1
ATOM 1816 C CA . SER B 2 21 ? 44.872 1.641 21.434 1.00 45.06 21 SER H CA 1
ATOM 1817 C C . SER B 2 21 ? 43.563 2.366 21.715 1.00 47.86 21 SER H C 1
ATOM 1818 O O . SER B 2 21 ? 42.574 2.183 21.012 1.00 53.46 21 SER H O 1
ATOM 1821 N N . CYS B 2 22 ? 43.581 3.212 22.739 1.00 49.02 22 CYS H N 1
ATOM 1822 C CA . CYS B 2 22 ? 42.411 3.977 23.152 1.00 47.68 22 CYS H CA 1
ATOM 1823 C C . CYS B 2 22 ? 42.834 5.205 23.969 1.00 51.32 22 CYS H C 1
ATOM 1824 O O . CYS B 2 22 ? 42.971 5.119 25.190 1.00 49.40 22 CYS H O 1
ATOM 1827 N N . LYS B 2 23 ? 43.046 6.336 23.293 1.00 51.39 23 LYS H N 1
ATOM 1828 C CA . LYS B 2 23 ? 43.437 7.581 23.962 1.00 51.88 23 LYS H CA 1
ATOM 1829 C C . LYS B 2 23 ? 42.261 8.125 24.756 1.00 53.03 23 LYS H C 1
ATOM 1830 O O . LYS B 2 23 ? 41.126 8.097 24.286 1.00 54.29 23 LYS H O 1
ATOM 1836 N N . ALA B 2 24 ? 42.535 8.619 25.959 1.00 54.98 24 ALA H N 1
ATOM 1837 C CA . ALA B 2 24 ? 41.492 9.176 26.813 1.00 57.00 24 ALA H CA 1
ATOM 1838 C C . ALA B 2 24 ? 41.815 10.637 27.088 1.00 58.73 24 ALA H C 1
ATOM 1839 O O . ALA B 2 24 ? 42.954 11.067 26.904 1.00 61.47 24 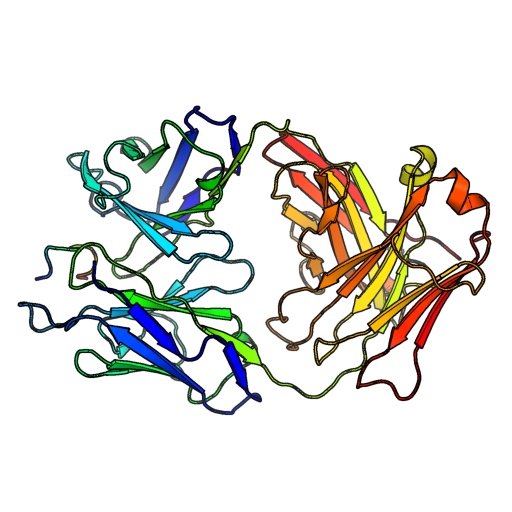ALA H O 1
ATOM 1841 N N . SER B 2 25 ? 40.812 11.395 27.520 1.00 57.70 25 SER H N 1
ATOM 1842 C CA . SER B 2 25 ? 40.995 12.809 27.818 1.00 59.32 25 SER H CA 1
ATOM 1843 C C . SER B 2 25 ? 39.770 13.365 28.533 1.00 63.45 25 SER H C 1
ATOM 1844 O O . SER B 2 25 ? 38.695 12.766 28.500 1.00 65.33 25 SER H O 1
ATOM 1847 N N . GLY B 2 26 ? 39.939 14.508 29.186 1.00 64.68 26 GLY H N 1
ATOM 1848 C CA . GLY B 2 26 ? 38.832 15.119 29.897 1.00 65.58 26 GLY H CA 1
ATOM 1849 C C . GLY B 2 26 ? 38.505 14.475 31.234 1.00 64.46 26 GLY H C 1
ATOM 1850 O O . GLY B 2 26 ? 37.424 14.701 31.783 1.00 63.82 26 GLY H O 1
ATOM 1851 N N . TYR B 2 27 ? 39.424 13.672 31.763 1.00 63.13 27 TYR H N 1
ATOM 1852 C CA . TYR B 2 27 ? 39.204 13.015 33.048 1.00 65.98 27 TYR H CA 1
ATOM 1853 C C . TYR B 2 27 ? 40.478 12.332 33.540 1.00 67.13 27 TYR H C 1
ATOM 1854 O O . TYR B 2 27 ? 41.292 11.868 32.738 1.00 67.52 27 TYR H O 1
ATOM 1863 N N . ALA B 2 28 ? 40.639 12.281 34.861 1.00 66.65 28 ALA H N 1
ATOM 1864 C CA . ALA B 2 28 ? 41.806 11.670 35.495 1.00 64.00 28 ALA H CA 1
ATOM 1865 C C . ALA B 2 28 ? 42.025 10.249 34.999 1.00 65.16 28 ALA H C 1
ATOM 1866 O O . ALA B 2 28 ? 41.473 9.296 35.557 1.00 65.05 28 ALA H O 1
ATOM 1868 N N . PHE B 2 29 ? 42.841 10.116 33.957 1.00 63.59 29 PHE H N 1
ATOM 1869 C CA . PHE B 2 29 ? 43.137 8.817 33.362 1.00 64.72 29 PHE H CA 1
ATOM 1870 C C . PHE B 2 29 ? 43.639 7.793 34.385 1.00 65.40 29 PHE H C 1
ATOM 1871 O O . PHE B 2 29 ? 43.027 6.738 34.575 1.00 63.62 29 PHE H O 1
ATOM 1879 N N . SER B 2 30 ? 44.745 8.115 35.049 1.00 66.16 30 SER H N 1
ATOM 1880 C CA . SER B 2 30 ? 45.345 7.221 36.038 1.00 67.38 30 SER H CA 1
ATOM 1881 C C . SER B 2 30 ? 44.597 7.238 37.371 1.00 67.39 30 SER H C 1
ATOM 1882 O O . SER B 2 30 ? 45.173 7.552 38.412 1.00 71.66 30 SER H O 1
ATOM 1885 N N . SER B 2 31 ? 43.316 6.887 37.338 1.00 64.64 31 SER H N 1
ATOM 1886 C CA . SER B 2 31 ? 42.498 6.883 38.543 1.00 61.17 31 SER H CA 1
ATOM 1887 C C . SER B 2 31 ? 41.129 6.276 38.257 1.00 62.41 31 SER H C 1
ATOM 1888 O O . SER B 2 31 ? 40.364 5.959 39.175 1.00 59.61 31 SER H O 1
ATOM 1891 N N . SER B 2 32 ? 40.823 6.119 36.972 1.00 62.56 32 SER H N 1
ATOM 1892 C CA . SER B 2 32 ? 39.545 5.553 36.558 1.00 60.57 32 SER H CA 1
ATOM 1893 C C . SER B 2 32 ? 39.751 4.197 35.895 1.00 58.89 32 SER H C 1
ATOM 1894 O O . SER B 2 32 ? 40.742 3.989 35.189 1.00 57.83 32 SER H O 1
ATOM 1897 N N . TRP B 2 33 ? 38.825 3.273 36.138 1.00 57.92 33 TRP H N 1
ATOM 1898 C CA . TRP B 2 33 ? 38.911 1.950 35.527 1.00 56.70 33 TRP H CA 1
ATOM 1899 C C . TRP B 2 33 ? 38.610 2.098 34.039 1.00 53.81 33 TRP H C 1
ATOM 1900 O O . TRP B 2 33 ? 37.819 2.950 33.636 1.00 50.24 33 TRP H O 1
ATOM 1911 N N . MET B 2 34 ? 39.243 1.260 33.233 1.00 52.43 34 MET H N 1
ATOM 1912 C CA . MET B 2 34 ? 39.051 1.274 31.794 1.00 49.64 34 MET H CA 1
ATOM 1913 C C . MET B 2 34 ? 38.595 -0.118 31.373 1.00 48.72 34 MET H C 1
ATOM 1914 O O . MET B 2 34 ? 39.383 -1.063 31.380 1.00 47.03 34 MET H O 1
ATOM 1919 N N . ASN B 2 35 ? 37.322 -0.240 31.009 1.00 45.69 35 ASN H N 1
ATOM 1920 C CA . ASN B 2 35 ? 36.770 -1.520 30.586 1.00 42.17 35 ASN H CA 1
ATOM 1921 C C . ASN B 2 35 ? 36.948 -1.747 29.082 1.00 42.45 35 ASN H C 1
ATOM 1922 O O . ASN B 2 35 ? 37.074 -0.794 28.316 1.00 40.43 35 ASN H O 1
ATOM 1927 N N . TRP B 2 36 ? 36.980 -3.014 28.674 1.00 41.98 36 TRP H N 1
ATOM 1928 C CA . TRP B 2 36 ? 37.100 -3.381 27.263 1.00 43.63 36 TRP H CA 1
ATOM 1929 C C . TRP B 2 36 ? 35.985 -4.366 26.930 1.00 44.64 36 TRP H C 1
ATOM 1930 O O . TRP B 2 36 ? 35.762 -5.332 27.667 1.00 42.61 36 TRP H O 1
ATOM 1941 N N . VAL B 2 37 ? 35.289 -4.115 25.823 1.00 42.94 37 VAL H N 1
ATOM 1942 C CA . VAL B 2 37 ? 34.173 -4.964 25.410 1.00 40.97 37 VAL H CA 1
ATOM 1943 C C . VAL B 2 37 ? 34.205 -5.387 23.941 1.00 41.15 37 VAL H C 1
ATOM 1944 O O . VAL B 2 37 ? 34.648 -4.637 23.070 1.00 42.22 37 VAL H O 1
ATOM 1948 N N . ARG B 2 38 ? 33.717 -6.594 23.681 1.00 38.23 38 ARG H N 1
ATOM 1949 C CA . ARG B 2 38 ? 33.661 -7.129 22.336 1.00 40.69 38 ARG H CA 1
ATOM 1950 C C . ARG B 2 38 ? 32.210 -7.254 21.875 1.00 40.14 38 ARG H C 1
ATOM 1951 O O . ARG B 2 38 ? 31.330 -7.607 22.657 1.00 42.28 38 ARG H O 1
ATOM 1959 N N . GLN B 2 39 ? 31.955 -6.949 20.609 1.00 38.60 39 GLN H N 1
ATOM 1960 C CA . GLN B 2 39 ? 30.609 -7.088 20.071 1.00 38.59 39 GLN H CA 1
ATOM 1961 C C . GLN B 2 39 ? 30.683 -7.967 18.841 1.00 41.57 39 GLN H C 1
ATOM 1962 O O . GLN B 2 39 ? 31.209 -7.558 17.810 1.00 38.48 39 GLN H O 1
ATOM 1968 N N . ALA B 2 40 ? 30.159 -9.182 18.964 1.00 49.22 40 ALA H N 1
ATOM 1969 C CA . ALA B 2 40 ? 30.174 -10.149 17.875 1.00 55.51 40 ALA H CA 1
ATOM 1970 C C . ALA B 2 40 ? 29.181 -9.784 16.787 1.00 62.33 40 ALA H C 1
ATOM 1971 O O . ALA B 2 40 ? 28.190 -9.098 17.044 1.00 65.67 40 ALA H O 1
ATOM 1973 N N . PRO B 2 41 ? 29.437 -10.246 15.550 1.00 66.57 41 PRO H N 1
ATOM 1974 C CA . PRO B 2 41 ? 28.595 -9.996 14.375 1.00 67.69 41 PRO H CA 1
ATOM 1975 C C . PRO B 2 41 ? 27.098 -10.090 14.670 1.00 66.60 41 PRO H C 1
ATOM 1976 O O . PRO B 2 41 ? 26.368 -9.094 14.577 1.00 59.87 41 PRO H O 1
ATOM 1980 N N . GLY B 2 42 ? 26.658 -11.298 15.015 1.00 66.98 42 GLY H N 1
ATOM 1981 C CA . GLY B 2 42 ? 25.261 -11.537 15.331 1.00 70.09 42 GLY H CA 1
ATOM 1982 C C . GLY B 2 42 ? 25.138 -11.811 16.815 1.00 73.22 42 GLY H C 1
ATOM 1983 O O . GLY B 2 42 ? 24.102 -11.542 17.426 1.00 74.96 42 GLY H O 1
ATOM 1984 N N . GLN B 2 43 ? 26.205 -12.365 17.386 1.00 72.70 43 GLN H N 1
ATOM 1985 C CA . GLN B 2 43 ? 26.264 -12.652 18.815 1.00 69.12 43 GLN H CA 1
ATOM 1986 C C . GLN B 2 43 ? 26.403 -11.296 19.514 1.00 67.16 43 GLN H C 1
ATOM 1987 O O . GLN B 2 43 ? 26.914 -10.342 18.922 1.00 70.29 43 GLN H O 1
ATOM 1993 N N . GLY B 2 44 ? 25.957 -11.210 20.764 1.00 62.10 44 GLY H N 1
ATOM 1994 C CA . GLY B 2 44 ? 25.987 -9.944 21.486 1.00 55.90 44 GLY H CA 1
ATOM 1995 C C . GLY B 2 44 ? 27.282 -9.290 21.944 1.00 52.30 44 GLY H C 1
ATOM 1996 O O . GLY B 2 44 ? 28.331 -9.379 21.301 1.00 49.41 44 GLY H O 1
ATOM 1997 N N . LEU B 2 45 ? 27.176 -8.595 23.072 1.00 49.59 45 LEU H N 1
ATOM 1998 C CA . LEU B 2 45 ? 28.294 -7.891 23.687 1.00 47.00 45 LEU H CA 1
ATOM 1999 C C . LEU B 2 45 ? 28.868 -8.723 24.835 1.00 46.22 45 LEU H C 1
ATOM 2000 O O . LEU B 2 45 ? 28.122 -9.262 25.655 1.00 41.86 45 LEU H O 1
ATOM 2005 N N . GLU B 2 46 ? 30.191 -8.826 24.889 1.00 47.88 46 GLU H N 1
ATOM 2006 C CA . GLU B 2 46 ? 30.860 -9.583 25.948 1.00 48.66 46 GLU H CA 1
ATOM 2007 C C . GLU B 2 46 ? 31.906 -8.726 26.662 1.00 46.62 46 GLU H C 1
ATOM 2008 O O . GLU B 2 46 ? 32.730 -8.073 26.018 1.00 41.86 46 GLU H O 1
ATOM 2014 N N . TRP B 2 47 ? 31.879 -8.727 27.990 1.00 47.37 47 TRP H N 1
ATOM 2015 C CA . TRP B 2 47 ? 32.863 -7.960 28.748 1.00 50.36 47 TRP H CA 1
ATOM 2016 C C . TRP B 2 47 ? 34.189 -8.710 28.632 1.00 52.35 47 TRP H C 1
ATOM 2017 O O . TRP B 2 47 ? 34.215 -9.939 28.708 1.00 53.05 47 TRP H O 1
ATOM 2028 N N . ILE B 2 48 ? 35.285 -7.980 28.432 1.00 55.40 48 ILE H N 1
ATOM 2029 C CA . ILE B 2 48 ? 36.598 -8.606 28.299 1.00 54.77 48 ILE H CA 1
ATOM 2030 C C . ILE B 2 48 ? 37.420 -8.476 29.572 1.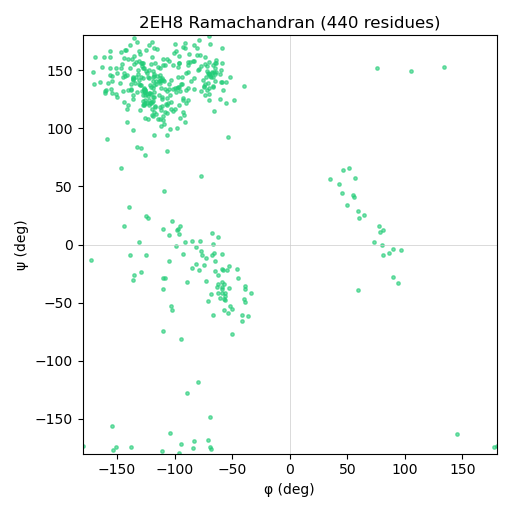00 57.60 48 ILE H C 1
ATOM 2031 O O . ILE B 2 48 ? 37.870 -9.473 30.139 1.00 56.85 48 ILE H O 1
ATOM 2036 N N . GLY B 2 49 ? 37.618 -7.240 30.012 1.00 58.54 49 GLY H N 1
ATOM 2037 C CA . GLY B 2 49 ? 38.398 -7.008 31.209 1.00 59.50 49 GLY H CA 1
ATOM 2038 C C . GLY B 2 49 ? 38.569 -5.535 31.508 1.00 60.49 49 GLY H C 1
ATOM 2039 O O . GLY B 2 49 ? 37.982 -4.690 30.835 1.00 63.50 49 GLY H O 1
ATOM 2040 N N . ARG B 2 50 ? 39.378 -5.228 32.517 1.00 58.93 50 ARG H N 1
ATOM 2041 C CA . ARG B 2 50 ? 39.619 -3.851 32.914 1.00 56.02 50 ARG H CA 1
ATOM 2042 C C . ARG B 2 50 ? 41.004 -3.655 33.516 1.00 58.07 50 ARG H C 1
ATOM 2043 O O . ARG B 2 50 ? 41.547 -4.541 34.179 1.00 57.50 50 ARG H O 1
ATOM 2051 N N . ILE B 2 51 ? 41.558 -2.473 33.282 1.00 57.47 51 ILE H N 1
ATOM 2052 C CA . ILE B 2 51 ? 42.872 -2.107 33.774 1.00 56.87 51 ILE H CA 1
ATOM 2053 C C . ILE B 2 51 ? 42.740 -0.822 34.586 1.00 57.16 51 ILE H C 1
ATOM 2054 O O . ILE B 2 51 ? 41.882 0.010 34.307 1.00 53.15 51 ILE H O 1
ATOM 2059 N N . TYR B 2 52 ? 43.582 -0.680 35.605 1.00 60.87 52 TYR H N 1
ATOM 2060 C CA . TYR B 2 52 ? 43.583 0.507 36.456 1.00 62.15 52 TYR H CA 1
ATOM 2061 C C . TYR B 2 52 ? 44.960 1.128 36.255 1.00 64.08 52 TYR H C 1
ATOM 2062 O O . TYR B 2 52 ? 45.923 0.741 36.918 1.00 66.59 52 TYR H O 1
ATOM 2071 N N . PRO B 2 53 A 45.074 2.092 35.325 1.00 64.67 52 PRO H N 1
ATOM 2072 C CA . PRO B 2 53 A 46.333 2.779 35.010 1.00 65.74 52 PRO H CA 1
ATOM 2073 C C . PRO B 2 53 A 47.222 3.099 36.213 1.00 64.41 52 PRO H C 1
ATOM 2074 O O . PRO B 2 53 A 48.447 3.037 36.112 1.00 62.51 52 PRO H O 1
ATOM 2078 N N . GLY B 2 54 ? 46.603 3.441 37.341 1.00 64.66 53 GLY H N 1
ATOM 2079 C CA . GLY B 2 54 ? 47.358 3.762 38.542 1.00 66.05 53 GLY H CA 1
ATOM 2080 C C . GLY B 2 54 ? 48.408 2.721 38.897 1.00 66.81 53 GLY H C 1
ATOM 2081 O O . GLY B 2 54 ? 49.601 2.923 38.655 1.00 62.77 53 GLY H O 1
ATOM 2082 N N . ASP B 2 55 ? 47.967 1.604 39.471 1.00 66.80 54 ASP H N 1
ATOM 2083 C CA . ASP B 2 55 ? 48.877 0.532 39.854 1.00 63.59 54 ASP H CA 1
ATOM 2084 C C . ASP B 2 55 ? 48.930 -0.575 38.802 1.00 60.91 54 ASP H C 1
ATOM 2085 O O . ASP B 2 55 ? 49.463 -1.654 39.061 1.00 60.38 54 ASP H O 1
ATOM 2090 N N . GLY B 2 56 ? 48.380 -0.293 37.620 1.00 60.35 55 GLY H N 1
ATOM 2091 C CA . GLY B 2 56 ? 48.368 -1.256 36.527 1.00 50.27 55 GLY H CA 1
ATOM 2092 C C . GLY B 2 56 ? 47.644 -2.550 36.851 1.00 46.84 55 GLY H C 1
ATOM 2093 O O . GLY B 2 56 ? 47.893 -3.586 36.229 1.00 37.87 55 GLY H O 1
ATOM 2094 N N . ASP B 2 57 ? 46.750 -2.495 37.833 1.00 48.80 56 ASP H N 1
ATOM 2095 C CA . ASP B 2 57 ? 46.003 -3.678 38.239 1.00 57.57 56 ASP H CA 1
ATOM 2096 C C . ASP B 2 57 ? 45.021 -4.069 37.142 1.00 61.74 56 ASP H C 1
ATOM 2097 O O . ASP B 2 57 ? 44.464 -3.206 36.464 1.00 61.74 56 ASP H O 1
ATOM 2102 N N . THR B 2 58 ? 44.809 -5.370 36.967 1.00 63.27 57 THR H N 1
ATOM 2103 C CA . THR B 2 58 ? 43.913 -5.847 35.921 1.00 60.30 57 THR H CA 1
ATOM 2104 C C . THR B 2 58 ? 43.076 -7.067 36.287 1.00 61.10 57 THR H C 1
ATOM 2105 O O . THR B 2 58 ? 43.522 -7.959 37.010 1.00 59.80 57 THR H O 1
ATOM 2109 N N . ASN B 2 59 ? 41.856 -7.095 35.764 1.00 61.81 58 ASN H N 1
ATOM 2110 C CA . ASN B 2 59 ? 40.947 -8.212 35.979 1.00 63.17 58 ASN H CA 1
ATOM 2111 C C . ASN B 2 59 ? 40.552 -8.692 34.590 1.00 62.37 58 ASN H C 1
ATOM 2112 O O . ASN B 2 59 ? 40.805 -8.009 33.601 1.00 65.06 58 ASN H O 1
ATOM 2117 N N . TYR B 2 60 ? 39.939 -9.865 34.515 1.00 60.38 59 TYR H N 1
ATOM 2118 C CA . TYR B 2 60 ? 39.519 -10.425 33.236 1.00 56.05 59 TYR H CA 1
ATOM 2119 C C . TYR B 2 60 ? 38.381 -11.407 33.474 1.00 55.94 59 TYR H C 1
ATOM 2120 O O . TYR B 2 60 ? 38.161 -11.865 34.593 1.00 54.69 59 TYR H O 1
ATOM 2129 N N . ALA B 2 61 ? 37.645 -11.715 32.417 1.00 57.32 60 ALA H N 1
ATOM 2130 C CA . ALA B 2 61 ? 36.573 -12.688 32.520 1.00 60.58 60 ALA H CA 1
ATOM 2131 C C . ALA B 2 61 ? 37.280 -13.976 32.114 1.00 62.75 60 ALA H C 1
ATOM 2132 O O . ALA B 2 61 ? 38.085 -13.974 31.174 1.00 61.91 60 ALA H O 1
ATOM 2134 N N . GLN B 2 62 ? 36.997 -15.060 32.827 1.00 61.68 61 GLN H N 1
ATOM 2135 C CA . GLN B 2 62 ? 37.633 -16.347 32.564 1.00 64.28 61 GLN H CA 1
ATOM 2136 C C . GLN B 2 62 ? 37.954 -16.619 31.095 1.00 64.53 61 GLN H C 1
ATOM 2137 O O . GLN B 2 62 ? 39.034 -17.119 30.768 1.00 62.85 61 GLN H O 1
ATOM 2143 N N . LYS B 2 63 ? 37.023 -16.272 30.212 1.00 66.03 62 LYS H N 1
ATOM 2144 C CA . LYS B 2 63 ? 37.203 -16.493 28.781 1.00 64.98 62 LYS H CA 1
ATOM 2145 C C . LYS B 2 63 ? 38.447 -15.867 28.167 1.00 62.33 62 LYS H C 1
ATOM 2146 O O . LYS B 2 63 ? 39.133 -16.510 27.373 1.00 65.73 62 LYS H O 1
ATOM 2152 N N . PHE B 2 64 ? 38.742 -14.621 28.520 1.00 58.69 63 PHE H N 1
ATOM 2153 C CA . PHE B 2 64 ? 39.887 -13.945 27.923 1.00 58.88 63 PHE H CA 1
ATOM 2154 C C . PHE B 2 64 ? 41.175 -13.955 28.727 1.00 59.37 63 PHE H C 1
ATOM 2155 O O . PHE B 2 64 ? 42.101 -13.203 28.420 1.00 58.71 63 PHE H O 1
ATOM 2163 N N . GLN B 2 65 ? 41.238 -14.793 29.756 1.00 60.15 64 GLN H N 1
ATOM 2164 C CA . GLN B 2 65 ? 42.448 -14.891 30.555 1.00 60.35 64 GLN H CA 1
ATOM 2165 C C . GLN B 2 65 ? 43.490 -15.567 29.675 1.00 60.89 64 GLN H C 1
ATOM 2166 O O . GLN B 2 65 ? 43.260 -16.653 29.142 1.00 61.56 64 GLN H O 1
ATOM 2172 N N . GLY B 2 66 ? 44.628 -14.910 29.493 1.00 62.01 65 GLY H N 1
ATOM 2173 C CA . GLY B 2 66 ? 45.674 -15.494 28.675 1.00 65.67 65 GLY H CA 1
ATOM 2174 C C . GLY B 2 66 ? 45.548 -15.212 27.191 1.00 65.04 65 GLY H C 1
ATOM 2175 O O . GLY B 2 66 ? 46.449 -15.541 26.415 1.00 68.06 65 GLY H O 1
ATOM 2176 N N . LYS B 2 67 ? 44.437 -14.609 26.787 1.00 61.55 66 LYS H N 1
ATOM 2177 C CA . LYS B 2 67 ? 44.224 -14.280 25.384 1.00 61.13 66 LYS H CA 1
ATOM 2178 C C . LYS B 2 67 ? 44.328 -12.768 25.181 1.00 59.13 66 LYS H C 1
ATOM 2179 O O . LYS B 2 67 ? 44.715 -12.302 24.107 1.00 59.10 66 LYS H O 1
ATOM 2185 N N . ALA B 2 68 ? 43.996 -12.009 26.223 1.00 57.22 67 ALA H N 1
ATOM 2186 C CA . ALA B 2 68 ? 44.040 -10.549 26.162 1.00 56.69 67 ALA H CA 1
ATOM 2187 C C . ALA B 2 68 ? 44.877 -9.926 27.281 1.00 55.14 67 ALA H C 1
ATOM 2188 O O . ALA B 2 68 ? 44.676 -10.220 28.458 1.00 54.76 67 ALA H O 1
ATOM 2190 N N . THR B 2 69 ? 45.807 -9.054 26.904 1.00 55.60 68 THR H N 1
ATOM 2191 C CA . THR B 2 69 ? 46.673 -8.381 27.872 1.00 56.16 68 THR H CA 1
ATOM 2192 C C . THR B 2 69 ? 46.435 -6.871 27.842 1.00 56.85 68 THR H C 1
ATOM 2193 O O . THR B 2 69 ? 46.645 -6.220 26.811 1.00 54.67 68 THR H O 1
ATOM 2197 N N . LEU B 2 70 ? 46.007 -6.317 28.971 1.00 55.13 69 LEU H N 1
ATOM 2198 C CA . LEU B 2 70 ? 45.748 -4.884 29.065 1.00 55.49 69 LEU H CA 1
ATOM 2199 C C . LEU B 2 70 ? 46.951 -4.153 29.664 1.00 59.09 69 LEU H C 1
ATOM 2200 O O . LEU B 2 70 ? 47.546 -4.608 30.646 1.00 61.20 69 LEU H O 1
ATOM 2205 N N . THR B 2 71 ? 47.309 -3.022 29.061 1.00 59.50 70 THR H N 1
ATOM 2206 C CA . THR B 2 71 ? 48.437 -2.221 29.523 1.00 59.03 70 THR H CA 1
ATOM 2207 C C . THR B 2 71 ? 48.117 -0.748 29.321 1.00 60.38 70 THR H C 1
ATOM 2208 O O . THR B 2 71 ? 47.471 -0.382 28.347 1.00 64.01 70 THR H O 1
ATOM 2212 N N . ALA B 2 72 ? 48.569 0.095 30.243 1.00 63.45 71 ALA H N 1
ATOM 2213 C CA . ALA B 2 72 ? 48.325 1.534 30.161 1.00 62.76 71 ALA H CA 1
ATOM 2214 C C . ALA B 2 72 ? 49.633 2.318 30.154 1.00 61.88 71 ALA H C 1
ATOM 2215 O O . ALA B 2 72 ? 50.631 1.887 30.724 1.00 66.84 71 ALA H O 1
ATOM 2217 N N . ASP B 2 73 ? 49.623 3.472 29.502 1.00 62.28 72 ASP H N 1
ATOM 2218 C CA . ASP B 2 73 ? 50.805 4.323 29.426 1.00 62.46 72 ASP H CA 1
ATOM 2219 C C . ASP B 2 73 ? 50.411 5.710 29.916 1.00 62.79 72 ASP H C 1
ATOM 2220 O O . ASP B 2 73 ? 50.226 6.628 29.117 1.00 67.47 72 ASP H O 1
ATOM 2225 N N . LYS B 2 74 ? 50.288 5.855 31.232 1.00 60.06 73 LYS H N 1
ATOM 2226 C CA . LYS B 2 74 ? 49.882 7.117 31.847 1.00 57.34 73 LYS H CA 1
ATOM 2227 C C . LYS B 2 74 ? 50.599 8.345 31.300 1.00 54.41 73 LYS H C 1
ATOM 2228 O O . LYS B 2 74 ? 50.102 9.459 31.439 1.00 49.42 73 LYS H O 1
ATOM 2234 N N . SER B 2 75 ? 51.758 8.148 30.677 1.00 55.08 74 SER H N 1
ATOM 2235 C CA . SER B 2 75 ? 52.516 9.273 30.131 1.00 61.12 74 SER H CA 1
ATOM 2236 C C . SER B 2 75 ? 51.754 9.956 29.003 1.00 65.00 74 SER H C 1
ATOM 2237 O O . SER B 2 75 ? 51.996 11.124 28.697 1.00 66.50 74 SER H O 1
ATOM 2240 N N . THR B 2 76 ? 50.838 9.216 28.381 1.00 67.90 75 THR H N 1
ATOM 2241 C CA . THR B 2 76 ? 50.044 9.736 27.273 1.00 65.27 75 THR H CA 1
ATOM 2242 C C . THR B 2 76 ? 48.559 9.455 27.464 1.00 65.17 75 THR H C 1
ATOM 2243 O O . THR B 2 76 ? 47.749 9.794 26.601 1.00 65.97 75 THR H O 1
ATOM 2247 N N . SER B 2 77 ? 48.203 8.842 28.592 1.00 62.55 76 SER H N 1
ATOM 2248 C CA . SER B 2 77 ? 46.807 8.503 28.870 1.00 63.43 76 SER H CA 1
ATOM 2249 C C . SER B 2 77 ? 46.278 7.631 27.731 1.00 62.30 76 SER H C 1
ATOM 2250 O O . SER B 2 77 ? 45.290 7.966 27.081 1.00 63.25 76 SER H O 1
ATOM 2253 N N . THR B 2 78 ? 46.939 6.508 27.490 1.00 58.47 77 THR H N 1
ATOM 2254 C CA . THR B 2 78 ? 46.532 5.630 26.413 1.00 55.56 77 THR H CA 1
ATOM 2255 C C . THR B 2 78 ? 46.539 4.184 26.857 1.00 56.50 77 THR H C 1
ATOM 2256 O O . THR B 2 78 ? 47.591 3.548 26.883 1.00 58.69 77 THR H O 1
ATOM 2260 N N . ALA B 2 79 ? 45.368 3.668 27.216 1.00 56.38 78 ALA H N 1
ATOM 2261 C CA . ALA B 2 79 ? 45.250 2.275 27.633 1.00 52.60 78 ALA H CA 1
ATOM 2262 C C . ALA B 2 79 ? 45.329 1.430 26.366 1.00 52.76 78 ALA H C 1
ATOM 2263 O O . ALA B 2 79 ? 44.815 1.831 25.322 1.00 54.56 78 ALA H O 1
ATOM 2265 N N . TYR B 2 80 ? 45.992 0.279 26.444 1.00 52.44 79 TYR H N 1
ATOM 2266 C CA . TYR B 2 80 ? 46.119 -0.603 25.283 1.00 52.01 79 TYR H CA 1
ATOM 2267 C C . TYR B 2 80 ? 45.503 -1.969 25.537 1.00 53.17 79 TYR H C 1
ATOM 2268 O O . TYR B 2 80 ? 45.057 -2.274 26.651 1.00 50.04 79 TYR H O 1
ATOM 2277 N N . MET B 2 81 ? 45.489 -2.777 24.479 1.00 53.24 80 MET H N 1
ATOM 2278 C CA . MET B 2 81 ? 44.970 -4.135 24.520 1.00 53.01 80 MET H CA 1
ATOM 2279 C C . MET B 2 81 ? 45.641 -4.958 23.438 1.00 52.66 80 MET H C 1
ATOM 2280 O O . MET B 2 81 ? 45.699 -4.548 22.281 1.00 56.22 80 MET H O 1
ATOM 2285 N N . GLU B 2 82 ? 46.149 -6.123 23.818 1.00 54.86 81 GLU H N 1
ATOM 2286 C CA . GLU B 2 82 ? 46.799 -7.006 22.863 1.00 56.19 81 GLU H CA 1
ATOM 2287 C C . GLU B 2 82 ? 46.045 -8.333 22.893 1.00 55.51 81 GLU H C 1
ATOM 2288 O O . GLU B 2 82 ? 45.671 -8.817 23.962 1.00 54.94 81 GLU H O 1
ATOM 2294 N N . LEU B 2 83 ? 45.805 -8.905 21.719 1.00 54.80 82 LEU H N 1
ATOM 2295 C CA . LEU B 2 83 ? 45.096 -10.174 21.616 1.00 54.98 82 LEU H CA 1
ATOM 2296 C C . LEU B 2 83 ? 46.004 -11.199 20.961 1.00 55.23 82 LEU H C 1
ATOM 2297 O O . LEU B 2 83 ? 46.490 -10.984 19.850 1.00 54.43 82 LEU H O 1
ATOM 2302 N N . SER B 2 84 A 46.222 -12.316 21.648 1.00 56.55 82 SER H N 1
ATOM 2303 C CA . SER B 2 84 A 47.107 -13.359 21.144 1.00 58.83 82 SER H CA 1
ATOM 2304 C C . SER B 2 84 A 46.397 -14.540 20.517 1.00 57.67 82 SER H C 1
ATOM 2305 O O . SER B 2 84 A 45.196 -14.733 20.710 1.00 56.19 82 SER H O 1
ATOM 2308 N N . SER B 2 85 B 47.172 -15.332 19.776 1.00 59.52 82 SER H N 1
ATOM 2309 C CA . SER B 2 85 B 46.690 -16.530 19.090 1.00 60.86 82 SER H CA 1
ATOM 2310 C C . SER B 2 85 B 45.262 -16.385 18.567 1.00 61.19 82 SER H C 1
ATOM 2311 O O . SER B 2 85 B 44.374 -17.187 18.889 1.00 57.37 82 SER H O 1
ATOM 2314 N N . LEU B 2 86 C 45.057 -15.359 17.748 1.00 58.91 82 LEU H N 1
ATOM 2315 C CA . LEU B 2 86 C 43.745 -15.080 17.181 1.00 59.63 82 LEU H CA 1
ATOM 2316 C C . LEU B 2 86 C 43.258 -16.111 16.163 1.00 59.06 82 LEU H C 1
ATOM 2317 O O . LEU B 2 86 C 44.038 -16.676 15.389 1.00 56.42 82 LEU H O 1
ATOM 2322 N N . ARG B 2 87 ? 41.950 -16.344 16.185 1.00 59.04 83 ARG H N 1
ATOM 2323 C CA . ARG B 2 87 ? 41.296 -17.263 15.263 1.00 62.25 83 ARG H CA 1
ATOM 2324 C C . ARG B 2 87 ? 40.353 -16.405 14.414 1.00 61.96 83 ARG H C 1
ATOM 2325 O O . ARG B 2 87 ? 40.113 -15.237 14.737 1.00 60.89 83 ARG H O 1
ATOM 2333 N N . SER B 2 88 ? 39.815 -16.981 13.341 1.00 62.15 84 SER H N 1
ATOM 2334 C CA . SER B 2 88 ? 38.893 -16.261 12.464 1.00 58.36 84 SER H CA 1
ATOM 2335 C C . SER B 2 88 ? 37.619 -15.844 13.197 1.00 57.27 84 SER H C 1
ATOM 2336 O O . SER B 2 88 ? 36.985 -14.865 12.816 1.00 58.73 84 SER H O 1
ATOM 2339 N N . GLU B 2 89 ? 37.250 -16.582 14.243 1.00 54.97 85 GLU H N 1
ATOM 2340 C CA . GLU B 2 89 ? 36.046 -16.278 15.020 1.00 56.36 85 GLU H CA 1
ATOM 2341 C C . GLU B 2 89 ? 36.236 -15.093 15.967 1.00 55.70 85 GLU H C 1
ATOM 2342 O O . GLU B 2 89 ? 35.274 -14.616 16.577 1.00 55.93 85 GLU H O 1
ATOM 2348 N N . ASP B 2 90 ? 37.476 -14.633 16.108 1.00 52.43 86 ASP H N 1
ATOM 2349 C CA . ASP B 2 90 ? 37.754 -13.500 16.980 1.00 48.20 86 ASP H CA 1
ATOM 2350 C C . ASP B 2 90 ? 37.442 -12.190 16.256 1.00 45.87 86 ASP H C 1
ATOM 2351 O O . ASP B 2 90 ? 37.565 -11.100 16.828 1.00 39.91 86 ASP H O 1
ATOM 2356 N N . THR B 2 91 ? 37.035 -12.307 14.992 1.00 40.45 87 THR H N 1
ATOM 2357 C CA . THR B 2 91 ? 36.691 -11.141 14.190 1.00 35.37 87 THR H CA 1
ATOM 2358 C C . THR B 2 91 ? 35.529 -10.414 14.858 1.00 36.08 87 THR H C 1
ATOM 2359 O O . THR B 2 91 ? 34.488 -11.018 15.130 1.00 37.45 87 THR H O 1
ATOM 2363 N N . ALA B 2 92 ? 35.705 -9.125 15.130 1.00 28.95 88 ALA H N 1
ATOM 2364 C CA . ALA B 2 92 ? 34.648 -8.366 15.776 1.00 27.28 88 ALA H CA 1
ATOM 2365 C C . ALA B 2 92 ? 35.027 -6.920 16.012 1.00 29.03 88 ALA H C 1
ATOM 2366 O O . ALA B 2 92 ? 36.066 -6.457 15.554 1.00 32.32 88 ALA H O 1
ATOM 2368 N N . VAL B 2 93 ? 34.156 -6.211 16.721 1.00 25.72 89 VAL H N 1
ATOM 2369 C CA . VAL B 2 93 ? 34.382 -4.821 17.061 1.00 29.85 89 VAL H CA 1
ATOM 2370 C C . VAL B 2 93 ? 34.732 -4.802 18.544 1.00 32.45 89 VAL H C 1
ATOM 2371 O O . VAL B 2 93 ? 34.048 -5.439 19.347 1.00 38.75 89 VAL H O 1
ATOM 2375 N N . TYR B 2 94 ? 35.792 -4.089 18.911 1.00 31.79 90 TYR H N 1
ATOM 2376 C CA . TYR B 2 94 ? 36.196 -4.011 20.312 1.00 33.84 90 TYR H CA 1
ATOM 2377 C C . TYR B 2 94 ? 36.139 -2.576 20.783 1.00 34.82 90 TYR H C 1
ATOM 2378 O O . TYR B 2 94 ? 36.726 -1.692 20.161 1.00 39.40 90 TYR H O 1
ATOM 2387 N N . PHE B 2 95 ? 35.428 -2.346 21.883 1.00 36.54 91 PHE H N 1
ATOM 2388 C CA . PHE B 2 95 ? 35.295 -1.004 22.445 1.00 37.96 91 PHE H CA 1
ATOM 2389 C C . PHE B 2 95 ? 36.044 -0.858 23.768 1.00 40.50 91 PHE H C 1
ATOM 2390 O O . PHE B 2 95 ? 36.257 -1.840 24.484 1.00 41.16 91 PHE H O 1
ATOM 2398 N N . CYS B 2 96 ? 36.430 0.377 24.084 1.00 41.12 92 CYS H N 1
ATOM 2399 C CA . CYS B 2 96 ? 37.057 0.694 25.364 1.00 41.05 92 CYS H CA 1
ATOM 2400 C C . CYS B 2 96 ? 36.023 1.625 25.986 1.00 40.22 92 CYS H C 1
ATOM 2401 O O . CYS B 2 96 ? 35.420 2.420 25.272 1.00 38.52 92 CYS H O 1
ATOM 2404 N N . ALA B 2 97 ? 35.778 1.525 27.292 1.00 43.04 93 ALA H N 1
ATOM 2405 C CA . ALA B 2 97 ? 34.748 2.373 27.879 1.00 46.60 93 ALA H CA 1
ATOM 2406 C C . ALA B 2 97 ? 34.802 2.700 29.368 1.00 49.54 93 ALA H C 1
ATOM 2407 O O . ALA B 2 97 ? 35.205 1.879 30.195 1.00 50.54 93 ALA H O 1
ATOM 2409 N N . ARG B 2 98 ? 34.357 3.919 29.678 1.00 51.87 94 ARG H N 1
ATOM 2410 C CA . ARG B 2 98 ? 34.280 4.463 31.033 1.00 52.41 94 ARG H CA 1
ATOM 2411 C C . ARG B 2 98 ? 32.851 4.278 31.535 1.00 54.46 94 ARG H C 1
ATOM 2412 O O . ARG B 2 98 ? 31.911 4.271 30.737 1.00 54.68 94 ARG H O 1
ATOM 2420 N N . GLU B 2 99 ? 32.670 4.166 32.849 1.00 55.49 95 GLU H N 1
ATOM 2421 C CA . GLU B 2 99 ? 31.325 3.954 33.378 1.00 60.10 95 GLU H CA 1
ATOM 2422 C C . GLU B 2 99 ? 30.976 4.719 34.655 1.00 63.86 95 GLU H C 1
ATOM 2423 O O . GLU B 2 99 ? 30.186 4.235 35.468 1.00 65.89 95 GLU H O 1
ATOM 2429 N N . TYR B 2 100 ? 31.530 5.910 34.848 1.00 64.66 96 TYR H N 1
ATOM 2430 C CA . TYR B 2 100 ? 31.218 6.632 36.078 1.00 66.48 96 TYR H CA 1
ATOM 2431 C C . TYR B 2 100 ? 29.985 7.517 35.959 1.00 66.69 96 TYR H C 1
ATOM 2432 O O . TYR B 2 100 ? 28.926 7.044 35.553 1.00 70.17 96 TYR H O 1
ATOM 2441 N N . ASP B 2 101 ? 30.103 8.788 36.323 1.00 66.48 97 ASP H N 1
ATOM 2442 C CA . ASP B 2 101 ? 28.961 9.694 36.240 1.00 66.99 97 ASP H CA 1
ATOM 2443 C C . ASP B 2 101 ? 28.653 10.098 34.792 1.00 64.25 97 ASP H C 1
ATOM 2444 O O . ASP B 2 101 ? 27.555 10.574 34.490 1.00 61.34 97 ASP H O 1
ATOM 2449 N N . GLU B 2 102 ? 29.629 9.901 33.909 1.00 63.53 98 GLU H N 1
ATOM 2450 C CA . GLU B 2 102 ? 29.490 10.224 32.490 1.00 61.66 98 GLU H CA 1
ATOM 2451 C C . GLU B 2 102 ? 29.996 9.043 31.673 1.00 59.48 98 GLU H C 1
ATOM 2452 O O . GLU B 2 102 ? 31.153 9.023 31.234 1.00 54.82 98 GLU H O 1
ATOM 2458 N N . ALA B 2 103 ? 29.131 8.057 31.473 1.00 55.25 101 ALA H N 1
ATOM 2459 C CA . ALA B 2 103 ? 29.509 6.882 30.710 1.00 51.87 101 ALA H CA 1
ATOM 2460 C C . ALA B 2 103 ? 29.917 7.298 29.301 1.00 49.77 101 ALA H C 1
ATOM 2461 O O . ALA B 2 103 ? 29.427 8.297 28.776 1.00 48.36 101 ALA H O 1
ATOM 2463 N N . TYR B 2 104 ? 30.824 6.538 28.697 1.00 49.11 102 TYR H N 1
ATOM 2464 C CA . TYR B 2 104 ? 31.290 6.837 27.344 1.00 47.56 102 TYR H CA 1
ATOM 2465 C C . TYR B 2 104 ? 32.027 5.650 26.726 1.00 47.05 102 TYR H C 1
ATOM 2466 O O . TYR B 2 104 ? 32.806 4.964 27.397 1.00 45.03 102 TYR H O 1
ATOM 2475 N N . TRP B 2 105 ? 31.778 5.424 25.439 1.00 41.85 103 TRP H N 1
ATOM 2476 C CA . TRP B 2 105 ? 32.404 4.332 24.706 1.00 38.18 103 TRP H CA 1
ATOM 2477 C C . TRP B 2 105 ? 33.146 4.867 23.493 1.00 36.21 103 TRP H C 1
ATOM 2478 O O . TRP B 2 105 ? 32.692 5.808 22.849 1.00 35.54 103 TRP H O 1
ATOM 2489 N N . GLY B 2 106 ? 34.279 4.253 23.174 1.00 35.89 104 GLY H N 1
ATOM 2490 C CA . GLY B 2 106 ? 35.034 4.679 22.012 1.00 37.73 104 GLY H CA 1
ATOM 2491 C C . GLY B 2 106 ? 34.204 4.291 20.810 1.00 40.21 104 GLY H C 1
ATOM 2492 O O . GLY B 2 106 ? 33.184 3.616 20.970 1.00 42.63 104 GLY H O 1
ATOM 2493 N N . GLN B 2 107 ? 34.607 4.705 19.612 1.00 39.89 105 GLN H N 1
ATOM 2494 C CA . GLN B 2 107 ? 33.835 4.349 18.427 1.00 43.06 105 GLN H CA 1
ATOM 2495 C C . GLN B 2 107 ? 34.088 2.907 17.989 1.00 42.86 105 GLN H C 1
ATOM 2496 O O . GLN B 2 107 ? 33.556 2.448 16.973 1.00 40.44 105 GLN H O 1
ATOM 2502 N N . GLY B 2 108 ? 34.903 2.196 18.764 1.00 38.01 106 GLY H N 1
ATOM 2503 C CA . GLY B 2 108 ? 35.187 0.810 18.455 1.00 30.48 106 GLY H CA 1
ATOM 2504 C C . GLY B 2 108 ? 36.148 0.567 17.311 1.00 29.73 106 GLY H C 1
ATOM 2505 O O . GLY B 2 108 ? 36.248 1.365 16.385 1.00 24.02 106 GLY H O 1
ATOM 2506 N N . THR B 2 109 ? 36.852 -0.559 17.384 1.00 32.97 107 THR H N 1
ATOM 2507 C CA . THR B 2 109 ? 37.820 -0.942 16.368 1.00 33.96 107 THR H CA 1
ATOM 2508 C C . THR B 2 109 ? 37.432 -2.302 15.804 1.00 35.26 107 THR H C 1
ATOM 2509 O O . THR B 2 109 ? 37.169 -3.241 16.562 1.00 31.83 107 THR H O 1
ATOM 2513 N N . LEU B 2 110 ? 37.391 -2.406 14.476 1.00 31.46 108 LEU H N 1
ATOM 2514 C CA . LEU B 2 110 ? 37.027 -3.667 13.831 1.00 35.01 108 LEU H CA 1
ATOM 2515 C C . LEU B 2 110 ? 38.268 -4.485 13.515 1.00 35.97 108 LEU H C 1
ATOM 2516 O O . LEU B 2 110 ? 39.104 -4.092 12.696 1.00 38.44 108 LEU H O 1
ATOM 2521 N N . VAL B 2 111 ? 38.391 -5.626 14.173 1.00 33.72 109 VAL H N 1
ATOM 2522 C CA . VAL B 2 111 ? 39.535 -6.475 13.945 1.00 33.93 109 VAL H CA 1
ATOM 2523 C C . VAL B 2 111 ? 39.107 -7.697 13.148 1.00 37.01 109 VAL H C 1
ATOM 2524 O O . VAL B 2 111 ? 38.340 -8.535 13.624 1.00 30.65 109 VAL H O 1
ATOM 2528 N N . THR B 2 112 ? 39.594 -7.780 11.918 1.00 38.60 110 THR H N 1
ATOM 2529 C CA . THR B 2 112 ? 39.272 -8.899 11.056 1.00 43.47 110 THR H CA 1
ATOM 2530 C C . THR B 2 112 ? 40.441 -9.878 11.048 1.00 44.25 110 THR H C 1
ATOM 2531 O O . THR B 2 112 ? 41.528 -9.537 10.592 1.00 45.78 110 THR H O 1
ATOM 2535 N N . VAL B 2 113 ? 40.223 -11.079 11.572 1.00 44.01 111 VAL H N 1
ATOM 2536 C CA . VAL B 2 113 ? 41.265 -12.100 11.578 1.00 43.44 111 VAL H CA 1
ATOM 2537 C C . VAL B 2 113 ? 40.987 -12.936 10.334 1.00 43.56 111 VAL H C 1
ATOM 2538 O O . VAL B 2 113 ? 40.011 -13.679 10.280 1.00 39.24 111 VAL H O 1
ATOM 2542 N N . SER B 2 114 ? 41.844 -12.802 9.329 1.00 43.26 112 SER H N 1
ATOM 2543 C CA . SER B 2 114 ? 41.648 -13.513 8.080 1.00 47.13 112 SER H CA 1
ATOM 2544 C C . SER B 2 114 ? 42.944 -13.832 7.346 1.00 52.97 112 SER H C 1
ATOM 2545 O O . SER B 2 114 ? 43.939 -13.117 7.469 1.00 54.17 112 SER H O 1
ATOM 2548 N N . SER B 2 115 ? 42.913 -14.912 6.575 1.00 55.36 113 SER H N 1
ATOM 2549 C CA . SER B 2 115 ? 44.063 -15.346 5.799 1.00 59.89 113 SER H CA 1
ATOM 2550 C C . SER B 2 115 ? 44.100 -14.616 4.468 1.00 59.29 113 SER H C 1
ATOM 2551 O O . SER B 2 115 ? 45.142 -14.553 3.809 1.00 59.79 113 SER H O 1
ATOM 2554 N N . ALA B 2 116 ? 42.951 -14.081 4.067 1.00 58.05 114 ALA H N 1
ATOM 2555 C CA . ALA B 2 116 ? 42.852 -13.344 2.813 1.00 55.12 114 ALA H CA 1
ATOM 2556 C C . ALA B 2 116 ? 43.715 -12.088 2.882 1.00 53.91 114 ALA H C 1
ATOM 2557 O O . ALA B 2 116 ? 44.050 -11.601 3.964 1.00 54.80 114 ALA H O 1
ATOM 2559 N N . SER B 2 117 ? 44.073 -11.567 1.718 1.00 52.58 115 SER H N 1
ATOM 2560 C CA . SER B 2 117 ? 44.917 -10.387 1.649 1.00 50.27 115 SER H CA 1
ATOM 2561 C C . SER B 2 117 ? 44.137 -9.080 1.545 1.00 48.11 115 SER H C 1
ATOM 2562 O O . SER B 2 117 ? 43.080 -9.007 0.914 1.00 45.10 115 SER H O 1
ATOM 2565 N N . THR B 2 118 ? 44.676 -8.050 2.182 1.00 43.51 116 THR H N 1
ATOM 2566 C CA . THR B 2 118 ? 44.079 -6.731 2.169 1.00 44.27 116 THR H CA 1
ATOM 2567 C C . THR B 2 118 ? 44.133 -6.152 0.756 1.00 47.22 116 THR H C 1
ATOM 2568 O O . THR B 2 118 ? 45.141 -6.272 0.067 1.00 51.43 116 THR H O 1
ATOM 2572 N N . LYS B 2 119 ? 43.036 -5.547 0.316 1.00 49.26 117 LYS H N 1
ATOM 2573 C CA . LYS B 2 119 ? 42.992 -4.939 -1.002 1.00 49.73 117 LYS H CA 1
ATOM 2574 C C . LYS B 2 119 ? 42.289 -3.600 -0.926 1.00 53.27 117 LYS H C 1
ATOM 2575 O O . LYS B 2 119 ? 41.271 -3.462 -0.243 1.00 59.79 117 LYS H O 1
ATOM 2581 N N . GLY B 2 120 ? 42.843 -2.613 -1.624 1.00 51.82 118 GLY H N 1
ATOM 2582 C CA . GLY B 2 120 ? 42.254 -1.287 -1.636 1.00 45.18 118 GLY H CA 1
ATOM 2583 C C . GLY B 2 120 ? 41.093 -1.286 -2.606 1.00 42.23 118 GLY H C 1
ATOM 2584 O O . GLY B 2 120 ? 41.102 -2.041 -3.578 1.00 40.02 118 GLY H O 1
ATOM 2585 N N . PRO B 2 121 ? 40.073 -0.452 -2.369 1.00 42.82 119 PRO H N 1
ATOM 2586 C CA . PRO B 2 121 ? 38.902 -0.383 -3.247 1.00 39.84 119 PRO H CA 1
ATOM 2587 C C . PRO B 2 121 ? 39.016 0.545 -4.438 1.00 38.76 119 PRO H C 1
ATOM 2588 O O . PRO B 2 121 ? 39.801 1.493 -4.432 1.00 38.99 119 PRO H O 1
ATOM 2592 N N . SER B 2 122 ? 38.211 0.266 -5.457 1.00 36.28 120 SER H N 1
ATOM 2593 C CA . SER B 2 122 ? 38.146 1.108 -6.640 1.00 38.58 120 SER H CA 1
ATOM 2594 C C . SER B 2 122 ? 36.870 1.939 -6.463 1.00 39.63 120 SER H C 1
ATOM 2595 O O . SER B 2 122 ? 35.818 1.411 -6.099 1.00 37.91 120 SER H O 1
ATOM 2598 N N . VAL B 2 123 ? 36.973 3.239 -6.714 1.00 37.48 121 VAL H N 1
ATOM 2599 C CA . VAL B 2 123 ? 35.854 4.151 -6.554 1.00 33.50 121 VAL H CA 1
ATOM 2600 C C . VAL B 2 123 ? 35.352 4.692 -7.883 1.00 34.66 121 VAL H C 1
ATOM 2601 O O . VAL B 2 123 ? 36.093 5.340 -8.610 1.00 42.47 121 VAL H O 1
ATOM 2605 N N . PHE B 2 124 ? 34.091 4.419 -8.201 1.00 39.39 122 PHE H N 1
ATOM 2606 C CA . PHE B 2 124 ? 33.488 4.899 -9.441 1.00 43.48 122 PHE H CA 1
ATOM 2607 C C . PHE B 2 124 ? 32.364 5.871 -9.105 1.00 45.12 122 PHE H C 1
ATOM 2608 O O . PHE B 2 124 ? 31.674 5.712 -8.096 1.00 48.09 122 PHE H O 1
ATOM 2616 N N . PRO B 2 125 ? 32.173 6.904 -9.938 1.00 44.77 123 PRO H N 1
ATOM 2617 C CA . PRO B 2 125 ? 31.115 7.881 -9.680 1.00 41.62 123 PRO H CA 1
ATOM 2618 C C . PRO B 2 125 ? 29.736 7.460 -10.164 1.00 38.75 123 PRO H C 1
ATOM 2619 O O . PRO B 2 125 ? 29.599 6.820 -11.203 1.00 42.74 123 PRO H O 1
ATOM 2623 N N . LEU B 2 126 ? 28.716 7.807 -9.392 1.00 36.61 124 LEU H N 1
ATOM 2624 C CA . LEU B 2 126 ? 27.339 7.533 -9.779 1.00 36.18 124 LEU H CA 1
ATOM 2625 C C . LEU B 2 126 ? 26.872 8.919 -10.217 1.00 37.33 124 LEU H C 1
ATOM 2626 O O . LEU B 2 126 ? 26.534 9.770 -9.397 1.00 37.25 124 LEU H O 1
ATOM 2631 N N . ALA B 2 127 ? 26.887 9.131 -11.526 1.00 33.27 125 ALA H N 1
ATOM 2632 C CA . ALA B 2 127 ? 26.570 10.416 -12.125 1.00 35.01 125 ALA H CA 1
ATOM 2633 C C . ALA B 2 127 ? 25.126 10.868 -12.241 1.00 32.23 125 ALA H C 1
ATOM 2634 O O . ALA B 2 127 ? 24.259 10.127 -12.695 1.00 35.47 125 ALA H O 1
ATOM 2636 N N . PRO B 2 128 ? 24.859 12.121 -11.842 1.00 31.82 126 PRO H N 1
ATOM 2637 C CA . PRO B 2 128 ? 23.520 12.708 -11.907 1.00 34.08 126 PRO H CA 1
ATOM 2638 C C . PRO B 2 128 ? 23.156 12.839 -13.380 1.00 36.34 126 PRO H C 1
ATOM 2639 O O . PRO B 2 128 ? 23.986 13.269 -14.186 1.00 38.39 126 PRO H O 1
ATOM 2643 N N . SER B 2 129 ? 21.934 12.468 -13.736 1.00 36.26 127 SER H N 1
ATOM 2644 C CA . SER B 2 129 ? 21.483 12.598 -15.115 1.00 33.34 127 SER H CA 1
ATOM 2645 C C . SER B 2 129 ? 19.975 12.797 -15.090 1.00 36.40 127 SER H C 1
ATOM 2646 O O . SER B 2 129 ? 19.377 12.934 -14.027 1.00 35.97 127 SER H O 1
ATOM 2649 N N . SER B 2 130 ? 19.352 12.827 -16.255 1.00 42.75 128 SER H N 1
ATOM 2650 C CA . SER B 2 130 ? 17.907 12.995 -16.301 1.00 43.34 128 SER H CA 1
ATOM 2651 C C . SER B 2 130 ? 17.237 11.748 -15.713 1.00 41.25 128 SER H C 1
ATOM 2652 O O . SER B 2 130 ? 16.031 11.721 -15.493 1.00 42.59 128 SER H O 1
ATOM 2655 N N . LYS B 2 131 ? 18.026 10.715 -15.453 1.00 40.40 129 LYS H N 1
ATOM 2656 C CA . LYS B 2 131 ? 17.479 9.480 -14.914 1.00 38.19 129 LYS H CA 1
ATOM 2657 C C . LYS B 2 131 ? 17.498 9.406 -13.396 1.00 39.06 129 LYS H C 1
ATOM 2658 O O . LYS B 2 131 ? 16.921 8.488 -12.813 1.00 38.77 129 LYS H O 1
ATOM 2664 N N . SER B 2 132 ? 18.157 10.371 -12.759 1.00 36.83 130 SER H N 1
ATOM 2665 C CA . SER B 2 132 ? 18.237 10.409 -11.307 1.00 34.04 130 SER H CA 1
ATOM 2666 C C . SER B 2 132 ? 17.738 11.726 -10.734 1.00 36.21 130 SER H C 1
ATOM 2667 O O . SER B 2 132 ? 18.139 12.120 -9.633 1.00 32.27 130 SER H O 1
ATOM 2670 N N . THR B 2 133 ? 16.873 12.414 -11.481 1.00 39.73 131 THR H N 1
ATOM 2671 C CA . THR B 2 133 ? 16.307 13.688 -11.017 1.00 46.48 131 THR H CA 1
ATOM 2672 C C . THR B 2 133 ? 14.786 13.611 -10.891 1.00 46.90 131 THR H C 1
ATOM 2673 O O . THR B 2 133 ? 14.076 13.515 -11.887 1.00 50.50 131 THR H O 1
ATOM 2677 N N . SER B 2 134 ? 14.300 13.649 -9.656 1.00 48.78 132 SER H N 1
ATOM 2678 C CA . SER B 2 134 ? 12.875 13.585 -9.377 1.00 53.41 132 SER H CA 1
ATOM 2679 C C . SER B 2 134 ? 12.218 14.948 -9.594 1.00 54.02 132 SER H C 1
ATOM 2680 O O . SER B 2 134 ? 12.233 15.490 -10.700 1.00 57.21 132 SER H O 1
ATOM 2683 N N . GLY B 2 135 ? 11.643 15.508 -8.538 1.00 50.04 133 GLY H N 1
ATOM 2684 C CA . GLY B 2 135 ? 10.992 16.797 -8.674 1.00 43.42 133 GLY H CA 1
ATOM 2685 C C . GLY B 2 135 ? 11.794 17.905 -8.030 1.00 40.61 133 GLY H C 1
ATOM 2686 O O . GLY B 2 135 ? 11.507 18.319 -6.899 1.00 37.73 133 GLY H O 1
ATOM 2687 N N . GLY B 2 136 ? 12.810 18.380 -8.744 1.00 34.27 134 GLY H N 1
ATOM 2688 C CA . GLY B 2 136 ? 13.639 19.449 -8.224 1.00 24.52 134 GLY H CA 1
ATOM 2689 C C . GLY B 2 136 ? 14.824 18.935 -7.434 1.00 28.34 134 GLY H C 1
ATOM 2690 O O . GLY B 2 136 ? 15.656 19.719 -6.975 1.00 32.79 134 GLY H O 1
ATOM 2691 N N . THR B 2 137 ? 14.908 17.623 -7.250 1.00 24.94 135 THR H N 1
ATOM 2692 C CA . THR B 2 137 ? 16.036 17.070 -6.516 1.00 27.47 135 THR H CA 1
ATOM 2693 C C . THR B 2 137 ? 16.812 16.098 -7.402 1.00 26.66 135 THR H C 1
ATOM 2694 O O . THR B 2 137 ? 16.284 15.557 -8.371 1.00 26.10 135 THR H O 1
ATOM 2698 N N . ALA B 2 138 ? 18.082 15.897 -7.099 1.00 23.48 136 ALA H N 1
ATOM 2699 C CA . ALA B 2 138 ? 18.874 14.993 -7.921 1.00 26.28 136 ALA H CA 1
ATOM 2700 C C . ALA B 2 138 ? 19.662 14.058 -7.040 1.00 21.54 136 ALA H C 1
ATOM 2701 O O . ALA B 2 138 ? 20.112 14.430 -5.959 1.00 20.81 136 ALA H O 1
ATOM 2703 N N . ALA B 2 139 ? 19.811 12.827 -7.499 1.00 23.10 137 ALA H N 1
ATOM 2704 C CA . ALA B 2 139 ? 20.567 11.848 -6.743 1.00 24.48 137 ALA H CA 1
ATOM 2705 C C . ALA B 2 139 ? 21.895 11.580 -7.441 1.00 26.45 137 ALA H C 1
ATOM 2706 O O . ALA B 2 139 ? 21.951 11.420 -8.663 1.00 27.55 137 ALA H O 1
ATOM 2708 N N . LEU B 2 140 ? 22.964 11.572 -6.655 1.00 30.34 138 LEU H N 1
ATOM 2709 C CA . LEU B 2 140 ? 24.296 11.287 -7.157 1.00 26.57 138 LEU H CA 1
ATOM 2710 C C . LEU B 2 140 ? 24.978 10.472 -6.062 1.00 26.43 138 LEU H C 1
ATOM 2711 O O . LEU B 2 140 ? 24.469 10.376 -4.942 1.00 22.54 138 LEU H O 1
ATOM 2716 N N . GLY B 2 141 ? 26.117 9.868 -6.381 1.00 32.33 139 GLY H N 1
ATOM 2717 C CA . GLY B 2 141 ? 26.812 9.076 -5.384 1.00 28.80 139 GLY H CA 1
ATOM 2718 C C . GLY B 2 141 ? 28.097 8.445 -5.874 1.00 32.02 139 GLY H C 1
ATOM 2719 O O . GLY B 2 141 ? 28.564 8.696 -6.988 1.00 33.85 139 GLY H O 1
ATOM 2720 N N . CYS B 2 142 ? 28.672 7.609 -5.022 1.00 30.00 140 CYS H N 1
ATOM 2721 C CA . CYS B 2 142 ? 29.909 6.933 -5.340 1.00 23.11 140 CYS H CA 1
ATOM 2722 C C . CYS B 2 142 ? 29.787 5.437 -5.134 1.00 23.71 140 CYS H C 1
ATOM 2723 O O . CYS B 2 142 ? 29.114 4.970 -4.220 1.00 19.36 140 CYS H O 1
ATOM 2726 N N . LEU B 2 143 ? 30.437 4.683 -6.006 1.00 26.01 141 LEU H N 1
ATOM 2727 C CA . LEU B 2 143 ? 30.421 3.232 -5.914 1.00 30.26 141 LEU H CA 1
ATOM 2728 C C . LEU B 2 143 ? 31.814 2.754 -5.493 1.00 29.15 141 LEU H C 1
ATOM 2729 O O . LEU B 2 143 ? 32.763 2.881 -6.248 1.00 35.15 141 LEU H O 1
ATOM 2734 N N . VAL B 2 144 ? 31.932 2.246 -4.273 1.00 26.01 142 VAL H N 1
ATOM 2735 C CA . VAL B 2 144 ? 33.197 1.740 -3.754 1.00 27.51 142 VAL H CA 1
ATOM 2736 C C . VAL B 2 144 ? 33.160 0.218 -3.937 1.00 30.12 142 VAL H C 1
ATOM 2737 O O . VAL B 2 144 ? 32.546 -0.506 -3.150 1.00 29.81 142 VAL H O 1
ATOM 2741 N N . LYS B 2 145 ? 33.830 -0.251 -4.987 1.00 28.29 143 LYS H N 1
ATOM 2742 C CA . LYS B 2 145 ? 33.845 -1.658 -5.353 1.00 31.77 143 LYS H CA 1
ATOM 2743 C C . LYS B 2 145 ? 35.133 -2.452 -5.126 1.00 34.04 143 LYS H C 1
ATOM 2744 O O . LYS B 2 145 ? 36.228 -1.902 -5.096 1.00 37.03 143 LYS H O 1
ATOM 2750 N N . ASP B 2 146 ? 34.970 -3.762 -4.957 1.00 36.39 144 ASP H N 1
ATOM 2751 C CA . ASP B 2 146 ? 36.073 -4.714 -4.770 1.00 35.10 144 ASP H CA 1
ATOM 2752 C C . ASP B 2 146 ? 37.128 -4.439 -3.708 1.00 35.27 144 ASP H C 1
ATOM 2753 O O . ASP B 2 146 ? 38.290 -4.239 -4.038 1.00 38.70 144 ASP H O 1
ATOM 2758 N N . TYR B 2 147 ? 36.751 -4.453 -2.436 1.00 34.48 145 TYR H N 1
ATOM 2759 C CA . TYR B 2 147 ? 37.742 -4.214 -1.396 1.00 35.32 145 TYR H CA 1
ATOM 2760 C C . TYR B 2 147 ? 37.672 -5.292 -0.320 1.00 36.59 145 TYR H C 1
ATOM 2761 O O . TYR B 2 147 ? 36.694 -6.031 -0.256 1.00 39.94 145 TYR H O 1
ATOM 2770 N N . PHE B 2 148 ? 38.721 -5.387 0.501 1.00 33.03 146 PHE H N 1
ATOM 2771 C CA . PHE B 2 148 ? 38.780 -6.358 1.589 1.00 30.61 146 PHE H CA 1
ATOM 2772 C C . PHE B 2 148 ? 39.828 -5.917 2.602 1.00 32.59 146 PHE H C 1
ATOM 2773 O O . PHE B 2 148 ? 40.944 -5.576 2.240 1.00 33.33 146 PHE H O 1
ATOM 2781 N N . PRO B 2 149 ? 39.488 -5.932 3.895 1.00 34.65 147 PRO H N 1
ATOM 2782 C CA . PRO B 2 149 ? 38.202 -6.332 4.460 1.00 33.46 147 PRO H CA 1
ATOM 2783 C C . PRO B 2 149 ? 37.491 -5.044 4.838 1.00 37.40 147 PRO H C 1
ATOM 2784 O O . PRO B 2 149 ? 37.873 -3.962 4.375 1.00 40.56 147 PRO H O 1
ATOM 2788 N N . GLU B 2 150 ? 36.475 -5.152 5.688 1.00 34.01 148 GLU H N 1
ATOM 2789 C CA . GLU B 2 150 ? 35.753 -3.971 6.123 1.00 31.95 148 GLU H CA 1
ATOM 2790 C C . GLU B 2 150 ? 36.551 -3.286 7.236 1.00 31.55 148 GLU H C 1
ATOM 2791 O O . GLU B 2 150 ? 37.434 -3.889 7.833 1.00 35.54 148 GLU H O 1
ATOM 2797 N N . PRO B 2 151 ? 36.241 -2.018 7.532 1.00 32.60 149 PRO H N 1
ATOM 2798 C CA . PRO B 2 151 ? 35.192 -1.257 6.866 1.00 30.32 149 PRO H CA 1
ATOM 2799 C C . PRO B 2 151 ? 35.807 -0.159 6.028 1.00 30.97 149 PRO H C 1
ATOM 2800 O O . PRO B 2 151 ? 37.025 -0.025 5.956 1.00 36.43 149 PRO H O 1
ATOM 2804 N N . VAL B 2 152 ? 34.940 0.628 5.408 1.00 33.40 150 VAL H N 1
ATOM 2805 C CA . VAL B 2 152 ? 35.346 1.748 4.592 1.00 33.26 150 VAL H CA 1
ATOM 2806 C C . VAL B 2 152 ? 34.412 2.893 4.968 1.00 34.12 150 VAL H C 1
ATOM 2807 O O . VAL B 2 152 ? 33.194 2.736 4.936 1.00 43.48 150 VAL H O 1
ATOM 2811 N N . THR B 2 153 ? 34.975 4.030 5.363 1.00 33.71 151 THR H N 1
ATOM 2812 C CA . THR B 2 153 ? 34.158 5.177 5.732 1.00 33.86 151 THR H CA 1
ATOM 2813 C C . THR B 2 153 ? 34.055 6.111 4.540 1.00 34.34 151 THR H C 1
ATOM 2814 O O . THR B 2 153 ? 35.004 6.250 3.777 1.00 37.90 151 THR H O 1
ATOM 2818 N N . VAL B 2 154 ? 32.895 6.737 4.374 1.00 32.62 152 VAL H N 1
ATOM 2819 C CA . VAL B 2 154 ? 32.671 7.656 3.263 1.00 28.20 152 VAL H CA 1
ATOM 2820 C C . VAL B 2 154 ? 32.045 8.945 3.754 1.00 28.76 152 VAL H C 1
ATOM 2821 O O . VAL B 2 154 ? 31.077 8.929 4.491 1.00 29.91 152 VAL H O 1
ATOM 2825 N N . SER B 2 155 ? 32.606 10.067 3.335 1.00 32.51 153 SER H N 1
ATOM 2826 C CA . SER B 2 155 ? 32.078 11.364 3.718 1.00 27.68 153 SER H CA 1
ATOM 2827 C C . SER B 2 155 ? 31.954 12.161 2.431 1.00 28.21 153 SER H C 1
ATOM 2828 O O . SER B 2 155 ? 32.604 11.837 1.436 1.00 26.92 153 SER H O 1
ATOM 2831 N N . TRP B 2 156 ? 31.107 13.184 2.433 1.00 23.11 154 TRP H N 1
ATOM 2832 C CA . TRP B 2 156 ? 30.950 14.019 1.251 1.00 21.60 154 TRP H CA 1
ATOM 2833 C C . TRP B 2 156 ? 31.496 15.398 1.563 1.00 20.99 154 TRP H C 1
ATOM 2834 O O . TRP B 2 156 ? 31.306 15.896 2.673 1.00 23.69 154 TRP H O 1
ATOM 2845 N N . ASN B 2 157 ? 32.206 15.993 0.602 1.00 19.17 155 ASN H N 1
ATOM 2846 C CA . ASN B 2 157 ? 32.788 17.333 0.769 1.00 14.08 155 ASN H CA 1
ATOM 2847 C C . ASN B 2 157 ? 33.475 17.492 2.114 1.00 18.57 155 ASN H C 1
ATOM 2848 O O . ASN B 2 157 ? 33.289 18.502 2.806 1.00 22.64 155 ASN H O 1
ATOM 2853 N N . SER B 2 158 ? 34.244 16.478 2.489 1.00 19.90 156 SER H N 1
ATOM 2854 C CA . SER B 2 158 ? 34.998 16.479 3.742 1.00 25.85 156 SER H CA 1
ATOM 2855 C C . SER B 2 158 ? 34.169 16.617 5.023 1.00 31.70 156 SER H C 1
ATOM 2856 O O . SER B 2 158 ? 34.657 17.144 6.029 1.00 32.87 156 SER H O 1
ATOM 2859 N N . GLY B 2 159 ? 32.923 16.153 4.994 1.00 28.38 157 GLY H N 1
ATOM 2860 C CA . GLY B 2 159 ? 32.108 16.227 6.191 1.00 30.24 157 GLY H CA 1
ATOM 2861 C C . GLY B 2 159 ? 31.180 17.417 6.247 1.00 31.61 157 GLY H C 1
ATOM 2862 O O . GLY B 2 159 ? 30.381 17.538 7.172 1.00 31.49 157 GLY H O 1
ATOM 2863 N N . ALA B 2 160 ? 31.276 18.302 5.263 1.00 28.33 158 ALA H N 1
ATOM 2864 C CA . ALA B 2 160 ? 30.403 19.463 5.242 1.00 29.87 158 ALA H CA 1
ATOM 2865 C C . ALA B 2 160 ? 29.016 19.075 4.714 1.00 30.70 158 ALA H C 1
ATOM 2866 O O . ALA B 2 160 ? 28.034 19.755 4.985 1.00 34.19 158 ALA H O 1
ATOM 2868 N N . LEU B 2 161 ? 28.940 17.977 3.965 1.00 32.17 159 LEU H N 1
ATOM 2869 C CA . LEU B 2 161 ? 27.668 17.510 3.410 1.00 31.10 159 LEU H CA 1
ATOM 2870 C C . LEU B 2 161 ? 27.242 16.188 4.053 1.00 32.04 159 LEU H C 1
ATOM 2871 O O . LEU B 2 161 ? 27.844 15.140 3.797 1.00 32.53 159 LEU H O 1
ATOM 2876 N N . THR B 2 162 ? 26.210 16.241 4.895 1.00 29.78 160 THR H N 1
ATOM 2877 C CA . THR B 2 162 ? 25.723 15.044 5.582 1.00 29.57 160 THR H CA 1
ATOM 2878 C C . THR B 2 162 ? 24.226 14.872 5.425 1.00 34.23 160 THR H C 1
ATOM 2879 O O . THR B 2 162 ? 23.701 13.759 5.541 1.00 37.84 160 THR H O 1
ATOM 2883 N N . SER B 2 163 ? 23.536 15.975 5.166 1.00 33.91 161 SER H N 1
ATOM 2884 C CA . SER B 2 163 ? 22.092 15.924 4.982 1.00 31.33 161 SER H CA 1
ATOM 2885 C C . SER B 2 163 ? 21.720 15.229 3.674 1.00 27.19 161 SER H C 1
ATOM 2886 O O . SER B 2 163 ? 22.247 15.560 2.612 1.00 29.52 161 SER H O 1
ATOM 2889 N N . GLY B 2 164 ? 20.807 14.265 3.761 1.00 26.36 162 GLY H N 1
ATOM 2890 C CA . GLY B 2 164 ? 20.371 13.532 2.589 1.00 17.03 162 GLY H CA 1
ATOM 2891 C C . GLY B 2 164 ? 21.316 12.419 2.168 1.00 27.56 162 GLY H C 1
ATOM 2892 O O . GLY B 2 164 ? 21.168 11.869 1.072 1.00 30.19 162 GLY H O 1
ATOM 2893 N N . VAL B 2 165 ? 22.273 12.065 3.029 1.00 25.40 163 VAL H N 1
ATOM 2894 C CA . VAL B 2 165 ? 23.243 11.015 2.703 1.00 21.80 163 VAL H CA 1
ATOM 2895 C C . VAL B 2 165 ? 22.896 9.622 3.208 1.00 21.99 163 VAL H C 1
ATOM 2896 O O . VAL B 2 165 ? 22.546 9.444 4.375 1.00 25.71 163 VAL H O 1
ATOM 2900 N N . HIS B 2 166 ? 23.000 8.639 2.320 1.00 18.02 164 HIS H N 1
ATOM 2901 C CA . HIS B 2 166 ? 22.745 7.246 2.673 1.00 22.96 164 HIS H CA 1
ATOM 2902 C C . HIS B 2 166 ? 23.914 6.386 2.196 1.00 23.32 164 HIS H C 1
ATOM 2903 O O . HIS B 2 166 ? 24.179 6.289 1.002 1.00 20.63 164 HIS H O 1
ATOM 2910 N N . THR B 2 167 ? 24.622 5.777 3.137 1.00 24.74 165 THR H N 1
ATOM 2911 C CA . THR B 2 167 ? 25.732 4.905 2.792 1.00 22.99 165 THR H CA 1
ATOM 2912 C C . THR B 2 167 ? 25.283 3.503 3.138 1.00 20.11 165 THR H C 1
ATOM 2913 O O . THR B 2 167 ? 25.176 3.137 4.295 1.00 27.28 165 THR H O 1
ATOM 2917 N N . PHE B 2 168 ? 25.004 2.737 2.101 1.00 17.17 166 PHE H N 1
ATOM 2918 C CA . PHE B 2 168 ? 24.523 1.379 2.226 1.00 21.35 166 PHE H CA 1
ATOM 2919 C C . PHE B 2 168 ? 25.494 0.392 2.825 1.00 22.69 166 PHE H C 1
ATOM 2920 O O . PHE B 2 168 ? 26.695 0.534 2.678 1.00 23.90 166 PHE H O 1
ATOM 2928 N N . PRO B 2 169 ? 24.973 -0.614 3.541 1.00 23.75 167 PRO H N 1
ATOM 2929 C CA . PRO B 2 169 ? 25.820 -1.636 4.143 1.00 18.05 167 PRO H CA 1
ATOM 2930 C C . PRO B 2 169 ? 26.511 -2.389 3.014 1.00 22.31 167 PRO H C 1
ATOM 2931 O O . PRO B 2 169 ? 26.029 -2.406 1.884 1.00 22.95 167 PRO H O 1
ATOM 2935 N N . ALA B 2 170 ? 27.645 -3.006 3.322 1.00 27.47 168 ALA H N 1
ATOM 2936 C CA . ALA B 2 170 ? 28.405 -3.757 2.333 1.00 32.04 168 ALA H CA 1
ATOM 2937 C C . ALA B 2 170 ? 27.736 -5.071 1.947 1.00 31.41 168 ALA H C 1
ATOM 2938 O O . ALA B 2 170 ? 27.035 -5.686 2.742 1.00 33.28 168 ALA H O 1
ATOM 2940 N N . VAL B 2 171 ? 27.950 -5.488 0.709 1.00 32.24 169 VAL H N 1
ATOM 2941 C CA . VAL B 2 171 ? 27.417 -6.755 0.245 1.00 30.48 169 VAL H CA 1
ATOM 2942 C C . VAL B 2 171 ? 28.649 -7.590 -0.117 1.00 34.50 169 VAL H C 1
ATOM 2943 O O . VAL B 2 171 ? 29.670 -7.043 -0.529 1.00 37.01 169 VAL H O 1
ATOM 2947 N N . LEU B 2 172 ? 28.576 -8.901 0.073 1.00 35.78 170 LEU H N 1
ATOM 2948 C CA . LEU B 2 172 ? 29.702 -9.764 -0.249 1.00 33.86 170 LEU H CA 1
ATOM 2949 C C . LEU B 2 172 ? 29.561 -10.292 -1.672 1.00 36.52 170 LEU H C 1
ATOM 2950 O O . LEU B 2 172 ? 28.544 -10.879 -2.028 1.00 37.60 170 LEU H O 1
ATOM 2955 N N . GLN B 2 173 ? 30.581 -10.067 -2.490 1.00 42.17 171 GLN H N 1
ATOM 2956 C CA . GLN B 2 173 ? 30.566 -10.534 -3.874 1.00 39.72 171 GLN H CA 1
ATOM 2957 C C . GLN B 2 173 ? 31.117 -11.951 -3.963 1.00 44.51 171 GLN H C 1
ATOM 2958 O O . GLN B 2 173 ? 31.867 -12.399 -3.085 1.00 44.27 171 GLN H O 1
ATOM 2964 N N . SER B 2 174 ? 30.742 -12.651 -5.030 1.00 48.94 172 SER H N 1
ATOM 2965 C CA . SER B 2 174 ? 31.185 -14.026 -5.245 1.00 50.11 172 SER H CA 1
ATOM 2966 C C . SER B 2 174 ? 32.704 -14.111 -5.157 1.00 51.24 172 SER H C 1
ATOM 2967 O O . SER B 2 174 ? 33.255 -15.079 -4.637 1.00 52.57 172 SER H O 1
ATOM 2970 N N . SER B 2 175 ? 33.374 -13.083 -5.665 1.00 51.13 173 SER H N 1
ATOM 2971 C CA . SER B 2 175 ? 34.830 -13.032 -5.657 1.00 47.81 173 SER H CA 1
ATOM 2972 C C . SER B 2 175 ? 35.394 -12.916 -4.249 1.00 48.71 173 SER H C 1
ATOM 2973 O O . SER B 2 175 ? 36.613 -12.843 -4.076 1.00 49.52 173 SER H O 1
ATOM 2976 N N . GLY B 2 176 ? 34.512 -12.885 -3.250 1.00 46.17 174 GLY H N 1
ATOM 2977 C CA . GLY B 2 176 ? 34.952 -12.767 -1.869 1.00 40.18 174 GLY H CA 1
ATOM 2978 C C . GLY B 2 176 ? 35.336 -11.345 -1.496 1.00 41.57 174 GLY H C 1
ATOM 2979 O O . GLY B 2 176 ? 35.907 -11.103 -0.434 1.00 37.24 174 GLY H O 1
ATOM 2980 N N . LEU B 2 177 ? 35.020 -10.399 -2.375 1.00 42.59 175 LEU H N 1
ATOM 2981 C CA . LEU B 2 177 ? 35.332 -8.992 -2.141 1.00 41.56 175 LEU H CA 1
ATOM 2982 C C . LEU B 2 177 ? 34.061 -8.164 -1.876 1.00 38.80 175 LEU H C 1
ATOM 2983 O O . LEU B 2 177 ? 33.009 -8.378 -2.496 1.00 32.32 175 LEU H O 1
ATOM 2988 N N . TYR B 2 178 ? 34.172 -7.215 -0.952 1.00 35.81 176 TYR H N 1
ATOM 2989 C CA . TYR B 2 178 ? 33.053 -6.353 -0.588 1.00 32.84 176 TYR H CA 1
ATOM 2990 C C . TYR B 2 178 ? 32.818 -5.253 -1.595 1.00 31.60 176 TYR H C 1
ATOM 2991 O O . TYR B 2 178 ? 33.682 -4.931 -2.406 1.00 38.24 176 TYR H O 1
ATOM 3000 N N . SER B 2 179 ? 31.638 -4.665 -1.516 1.00 28.88 177 SER H N 1
ATOM 3001 C CA . SER B 2 179 ? 31.252 -3.584 -2.404 1.00 28.18 177 SER H CA 1
ATOM 3002 C C . SER B 2 179 ? 30.103 -2.797 -1.764 1.00 32.80 177 SER H C 1
ATOM 3003 O O . SER B 2 179 ? 29.152 -3.385 -1.247 1.00 33.56 177 SER H O 1
ATOM 3006 N N . LEU B 2 180 ? 30.202 -1.474 -1.753 1.00 27.79 178 LEU H N 1
ATOM 3007 C CA . LEU B 2 180 ? 29.120 -0.689 -1.194 1.00 28.33 178 LEU H CA 1
ATOM 3008 C C . LEU B 2 180 ? 28.921 0.577 -1.993 1.00 29.18 178 LEU H C 1
ATOM 3009 O O . LEU B 2 180 ? 29.744 0.925 -2.832 1.00 29.02 178 LEU H O 1
ATOM 3014 N N . SER B 2 181 ? 27.804 1.248 -1.746 1.00 29.59 179 SER H N 1
ATOM 3015 C CA . SER B 2 181 ? 27.485 2.475 -2.447 1.00 29.00 179 SER H CA 1
ATOM 3016 C C . SER B 2 181 ? 27.129 3.556 -1.445 1.00 29.84 179 SER H C 1
ATOM 3017 O O . SER B 2 181 ? 26.735 3.261 -0.317 1.00 31.06 179 SER H O 1
ATOM 3020 N N . SER B 2 182 ? 27.284 4.810 -1.849 1.00 28.03 180 SER H N 1
ATOM 3021 C CA . SER B 2 182 ? 26.921 5.929 -0.988 1.00 24.45 180 SER H CA 1
ATOM 3022 C C . SER B 2 182 ? 26.233 6.938 -1.883 1.00 19.60 180 SER H C 1
ATOM 3023 O O . SER B 2 182 ? 26.722 7.217 -2.969 1.00 22.00 180 SER H O 1
ATOM 3026 N N . VAL B 2 183 ? 25.090 7.464 -1.452 1.00 20.85 181 VAL H N 1
ATOM 3027 C CA . VAL B 2 183 ? 24.371 8.450 -2.264 1.00 23.47 181 VAL H CA 1
ATOM 3028 C C . VAL B 2 183 ? 23.866 9.642 -1.468 1.00 21.08 181 VAL H C 1
ATOM 3029 O O . VAL B 2 183 ? 23.750 9.594 -0.243 1.00 25.48 181 VAL H O 1
ATOM 3033 N N . VAL B 2 184 ? 23.543 10.705 -2.194 1.00 21.47 182 VAL H N 1
ATOM 3034 C CA . VAL B 2 184 ? 23.046 11.937 -1.602 1.00 19.74 182 VAL H CA 1
ATOM 3035 C C . VAL B 2 184 ? 22.029 12.489 -2.567 1.00 21.85 182 VAL H C 1
ATOM 3036 O O . VAL B 2 184 ? 22.022 12.139 -3.755 1.00 19.19 182 VAL H O 1
ATOM 3040 N N . THR B 2 185 ? 21.180 13.367 -2.047 1.00 24.09 183 THR H N 1
ATOM 3041 C CA . THR B 2 185 ? 20.169 14.044 -2.846 1.00 24.31 183 THR H CA 1
ATOM 3042 C C . THR B 2 185 ? 20.400 15.520 -2.587 1.00 24.39 183 THR H C 1
ATOM 3043 O O . THR B 2 185 ? 20.532 15.944 -1.434 1.00 22.57 183 THR H O 1
ATOM 3047 N N . VAL B 2 186 ? 20.458 16.291 -3.666 1.00 21.62 184 VAL H N 1
ATOM 3048 C CA . VAL B 2 186 ? 20.704 17.728 -3.597 1.00 19.14 184 VAL H CA 1
ATOM 3049 C C . VAL B 2 186 ? 19.732 18.443 -4.539 1.00 23.57 184 VAL H C 1
ATOM 3050 O O . VAL B 2 186 ? 18.946 17.798 -5.245 1.00 23.66 184 VAL H O 1
ATOM 3054 N N . PRO B 2 187 ? 19.782 19.786 -4.575 1.00 21.17 185 PRO H N 1
ATOM 3055 C CA . PRO B 2 187 ? 18.897 20.555 -5.452 1.00 19.00 185 PRO H CA 1
ATOM 3056 C C . PRO B 2 187 ? 19.340 20.373 -6.895 1.00 29.18 185 PRO H C 1
ATOM 3057 O O . PRO B 2 187 ? 20.534 20.482 -7.191 1.00 31.11 185 PRO H O 1
ATOM 3061 N N . SER B 2 188 ? 18.394 20.097 -7.790 1.00 32.99 186 SER H N 1
ATOM 3062 C CA . SER B 2 188 ? 18.719 19.921 -9.203 1.00 34.85 186 SER H CA 1
ATOM 3063 C C . SER B 2 188 ? 19.370 21.198 -9.722 1.00 35.90 186 SER H C 1
ATOM 3064 O O . SER B 2 188 ? 20.299 21.156 -10.531 1.00 32.62 186 SER H O 1
ATOM 3067 N N . SER B 2 189 ? 18.857 22.325 -9.236 1.00 32.12 187 SER H N 1
ATOM 3068 C CA . SER B 2 189 ? 19.309 23.655 -9.625 1.00 33.09 187 SER H CA 1
ATOM 3069 C C . SER B 2 189 ? 20.743 24.001 -9.246 1.00 36.01 187 SER H C 1
ATOM 3070 O O . SER B 2 189 ? 21.294 24.979 -9.746 1.00 35.06 187 SER H O 1
ATOM 3073 N N . SER B 2 190 ? 21.344 23.208 -8.364 1.00 36.81 188 SER H N 1
ATOM 3074 C CA . SER B 2 190 ? 22.705 23.467 -7.915 1.00 36.45 188 SER H CA 1
ATOM 3075 C C . SER B 2 190 ? 23.770 22.615 -8.627 1.00 37.40 188 SER H C 1
ATOM 3076 O O . SER B 2 190 ? 24.961 22.760 -8.363 1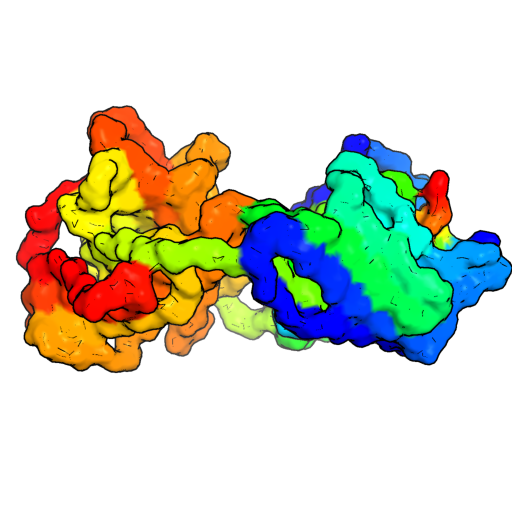.00 36.28 188 SER H O 1
ATOM 3079 N N . LEU B 2 191 ? 23.352 21.740 -9.533 1.00 37.21 189 LEU H N 1
ATOM 3080 C CA . LEU B 2 191 ? 24.305 20.874 -10.214 1.00 39.43 189 LEU H CA 1
ATOM 3081 C C . LEU B 2 191 ? 25.400 21.573 -11.007 1.00 41.74 189 LEU H C 1
ATOM 3082 O O . LEU B 2 191 ? 26.445 20.976 -11.275 1.00 44.04 189 LEU H O 1
ATOM 3087 N N . GLY B 2 192 ? 25.180 22.828 -11.382 1.00 43.63 190 GLY H N 1
ATOM 3088 C CA . GLY B 2 192 ? 26.192 23.530 -12.154 1.00 43.82 190 GLY H CA 1
ATOM 3089 C C . GLY B 2 192 ? 26.996 24.563 -11.388 1.00 43.67 190 GLY H C 1
ATOM 3090 O O . GLY B 2 192 ? 27.782 25.302 -11.977 1.00 44.78 190 GLY H O 1
ATOM 3091 N N . THR B 2 193 ? 26.819 24.611 -10.073 1.00 40.78 191 THR H N 1
ATOM 3092 C CA . THR B 2 193 ? 27.529 25.589 -9.269 1.00 40.06 191 THR H CA 1
ATOM 3093 C C . THR B 2 193 ? 28.139 25.033 -7.991 1.00 34.45 191 THR H C 1
ATOM 3094 O O . THR B 2 193 ? 29.105 25.591 -7.472 1.00 30.50 191 THR H O 1
ATOM 3098 N N . GLN B 2 194 ? 27.572 23.955 -7.463 1.00 30.13 192 GLN H N 1
ATOM 3099 C CA . GLN B 2 194 ? 28.125 23.366 -6.250 1.00 29.65 192 GLN H CA 1
ATOM 3100 C C . GLN B 2 194 ? 29.043 22.224 -6.666 1.00 28.96 192 GLN H C 1
ATOM 3101 O O . GLN B 2 194 ? 28.967 21.732 -7.797 1.00 25.85 192 GLN H O 1
ATOM 3107 N N . THR B 2 195 ? 29.911 21.802 -5.757 1.00 30.53 193 THR H N 1
ATOM 3108 C CA . THR B 2 195 ? 30.838 20.722 -6.063 1.00 33.65 193 THR H CA 1
ATOM 3109 C C . THR B 2 195 ? 30.612 19.520 -5.162 1.00 30.79 193 THR H C 1
ATOM 3110 O O . THR B 2 195 ? 30.509 19.644 -3.934 1.00 32.32 193 THR H O 1
ATOM 3114 N N . TYR B 2 196 ? 30.528 18.349 -5.779 1.00 27.52 194 TYR H N 1
ATOM 3115 C CA . TYR B 2 196 ? 30.300 17.128 -5.020 1.00 30.35 194 TYR H CA 1
ATOM 31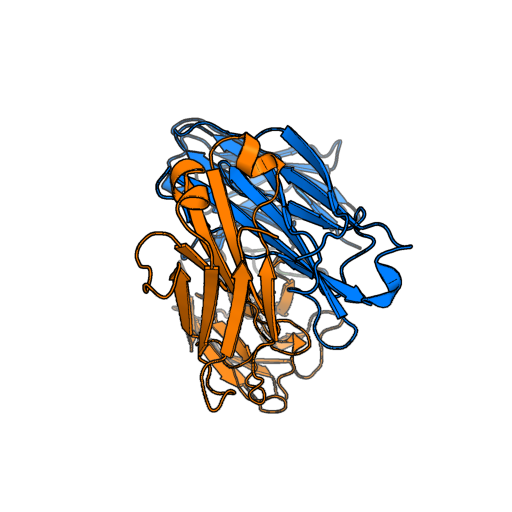16 C C . TYR B 2 196 ? 31.455 16.122 -5.107 1.00 29.05 194 TYR H C 1
ATOM 3117 O O . TYR B 2 196 ? 31.744 15.551 -6.164 1.00 31.58 194 TYR H O 1
ATOM 3126 N N . ILE B 2 197 ? 32.116 15.929 -3.973 1.00 24.21 195 ILE H N 1
ATOM 3127 C CA . ILE B 2 197 ? 33.258 15.038 -3.876 1.00 23.96 195 ILE H CA 1
ATOM 3128 C C . ILE B 2 197 ? 33.046 14.044 -2.752 1.00 30.84 195 ILE H C 1
ATOM 3129 O O . ILE B 2 197 ? 32.660 14.433 -1.642 1.00 34.40 195 ILE H O 1
ATOM 3134 N N . CYS B 2 198 ? 33.292 12.764 -3.023 1.00 29.07 196 CYS H N 1
ATOM 3135 C CA . CYS B 2 198 ? 33.159 11.761 -1.973 1.00 30.62 196 CYS H CA 1
ATOM 3136 C C . CYS B 2 198 ? 34.549 11.352 -1.484 1.00 29.27 196 CYS H C 1
ATOM 3137 O O . CYS B 2 198 ? 35.429 11.027 -2.276 1.00 32.83 196 CYS H O 1
ATOM 3140 N N . ASN B 2 199 ? 34.745 11.399 -0.176 1.00 27.02 197 ASN H N 1
ATOM 3141 C CA . ASN B 2 199 ? 36.020 11.038 0.419 1.00 26.99 197 ASN H CA 1
ATOM 3142 C C . ASN B 2 199 ? 35.895 9.625 0.939 1.00 30.96 197 ASN H C 1
ATOM 3143 O O . ASN B 2 199 ? 35.090 9.340 1.830 1.00 34.32 197 ASN H O 1
ATOM 3148 N N . VAL B 2 200 ? 36.694 8.742 0.358 1.00 32.64 198 VAL H N 1
ATOM 3149 C CA . VAL B 2 200 ? 36.679 7.337 0.704 1.00 33.49 198 VAL H CA 1
ATOM 3150 C C . VAL B 2 200 ? 37.956 6.956 1.415 1.00 35.79 198 VAL H C 1
ATOM 3151 O O . VAL B 2 200 ? 39.044 7.174 0.897 1.00 41.24 198 VAL H O 1
ATOM 3155 N N . ASN B 2 201 ? 37.816 6.375 2.597 1.00 36.50 199 ASN H N 1
ATOM 3156 C CA . ASN B 2 201 ? 38.964 5.965 3.381 1.00 41.72 199 ASN H CA 1
ATOM 3157 C C . ASN B 2 201 ? 38.890 4.470 3.714 1.00 43.77 199 ASN H C 1
ATOM 3158 O O . ASN B 2 201 ? 37.854 3.980 4.183 1.00 37.90 199 ASN H O 1
ATOM 3163 N N . HIS B 2 202 ? 39.980 3.751 3.450 1.00 41.21 200 HIS H N 1
ATOM 3164 C CA . HIS B 2 202 ? 40.053 2.322 3.761 1.00 41.33 200 HIS H CA 1
ATOM 3165 C C . HIS B 2 202 ? 41.331 2.046 4.557 1.00 40.77 200 HIS H C 1
ATOM 3166 O O . HIS B 2 202 ? 42.338 1.638 3.984 1.00 41.67 200 HIS H O 1
ATOM 3173 N N . LYS B 2 203 ? 41.277 2.267 5.871 1.00 45.25 201 LYS H N 1
ATOM 3174 C CA . LYS B 2 203 ? 42.427 2.067 6.763 1.00 50.06 201 LYS H CA 1
ATOM 3175 C C . LYS B 2 203 ? 43.265 0.817 6.499 1.00 50.08 201 LYS H C 1
ATOM 3176 O O . LYS B 2 203 ? 44.455 0.917 6.207 1.00 53.16 201 LYS H O 1
ATOM 3182 N N . PRO B 2 204 ? 42.653 -0.374 6.599 1.00 47.38 202 PRO H N 1
ATOM 3183 C CA . PRO B 2 204 ? 43.367 -1.632 6.375 1.00 47.46 202 PRO H CA 1
ATOM 3184 C C . PRO B 2 204 ? 44.380 -1.598 5.239 1.00 47.51 202 PRO H C 1
ATOM 3185 O O . PRO B 2 204 ? 45.447 -2.200 5.348 1.00 47.76 202 PRO H O 1
ATOM 3189 N N . SER B 2 205 ? 44.047 -0.898 4.156 1.00 46.79 203 SER H N 1
ATOM 3190 C CA . SER B 2 205 ? 44.939 -0.811 3.002 1.00 47.29 203 SER H CA 1
ATOM 3191 C C . SER B 2 205 ? 45.538 0.579 2.832 1.00 50.30 203 SER H C 1
ATOM 3192 O O . SER B 2 205 ? 46.117 0.883 1.788 1.00 53.71 203 SER H O 1
ATOM 3195 N N . ASN B 2 206 ? 45.404 1.418 3.854 1.00 50.59 204 ASN H N 1
ATOM 3196 C CA . ASN B 2 206 ? 45.921 2.782 3.799 1.00 54.21 204 ASN H CA 1
ATOM 3197 C C . ASN B 2 206 ? 45.510 3.539 2.528 1.00 54.43 204 ASN H C 1
ATOM 3198 O O . ASN B 2 206 ? 46.269 4.356 2.011 1.00 52.05 204 ASN H O 1
ATOM 3203 N N . THR B 2 207 ? 44.306 3.261 2.028 1.00 52.56 205 THR H N 1
ATOM 3204 C CA . THR B 2 207 ? 43.799 3.943 0.843 1.00 49.71 205 THR H CA 1
ATOM 3205 C C . THR B 2 207 ? 42.944 5.148 1.235 1.00 49.15 205 THR H C 1
ATOM 3206 O O . THR B 2 207 ? 42.146 5.090 2.175 1.00 48.95 205 THR H O 1
ATOM 3210 N N . LYS B 2 208 ? 43.135 6.238 0.500 1.00 47.07 206 LYS H N 1
ATOM 3211 C CA . LYS B 2 208 ? 42.425 7.490 0.713 1.00 44.36 206 LYS H CA 1
ATOM 3212 C C . LYS B 2 208 ? 42.183 7.958 -0.708 1.00 46.35 206 LYS H C 1
ATOM 3213 O O . LYS B 2 208 ? 43.131 8.221 -1.437 1.00 52.79 206 LYS H O 1
ATOM 3219 N N . VAL B 2 209 ? 40.920 8.050 -1.107 1.00 46.25 207 VAL H N 1
ATOM 3220 C CA . VAL B 2 209 ? 40.579 8.454 -2.466 1.00 41.90 207 VAL H CA 1
ATOM 3221 C C . VAL B 2 209 ? 39.547 9.573 -2.470 1.00 42.10 207 VAL H C 1
ATOM 3222 O O . VAL B 2 209 ? 38.672 9.615 -1.611 1.00 39.45 207 VAL H O 1
ATOM 3226 N N . ASP B 2 210 ? 39.671 10.486 -3.431 1.00 41.97 208 ASP H N 1
ATOM 3227 C CA . ASP B 2 210 ? 38.739 11.605 -3.575 1.00 40.95 208 ASP H CA 1
ATOM 3228 C C . ASP B 2 210 ? 38.217 11.654 -4.997 1.00 39.73 208 ASP H C 1
ATOM 3229 O O . ASP B 2 210 ? 38.991 11.794 -5.941 1.00 40.11 208 ASP H O 1
ATOM 3234 N N . LYS B 2 211 ? 36.901 11.535 -5.145 1.00 39.99 209 LYS H N 1
ATOM 3235 C CA . LYS B 2 211 ? 36.278 11.561 -6.458 1.00 38.57 209 LYS H CA 1
ATOM 3236 C C . LYS B 2 211 ? 35.253 12.700 -6.597 1.00 38.86 209 LYS H C 1
ATOM 3237 O O . LYS B 2 211 ? 34.374 12.875 -5.749 1.00 42.80 209 LYS H O 1
ATOM 3243 N N . LYS B 2 212 ? 35.393 13.479 -7.667 1.00 35.03 210 LYS H N 1
ATOM 3244 C CA . LYS B 2 212 ? 34.492 14.584 -7.955 1.00 35.31 210 LYS H CA 1
ATOM 3245 C C . LYS B 2 212 ? 33.383 13.967 -8.808 1.00 35.53 210 LYS H C 1
ATOM 3246 O O . LYS B 2 212 ? 33.666 13.221 -9.742 1.00 37.28 210 LYS H O 1
ATOM 3252 N N . VAL B 2 213 ? 32.126 14.257 -8.477 1.00 32.70 211 VAL H N 1
ATOM 3253 C CA . VAL B 2 213 ? 31.003 13.694 -9.215 1.00 31.74 211 VAL H CA 1
ATOM 3254 C C . VAL B 2 213 ? 30.318 14.776 -10.040 1.00 38.07 211 VAL H C 1
ATOM 3255 O O . VAL B 2 213 ? 29.571 15.612 -9.520 1.00 37.83 211 VAL H O 1
ATOM 3259 N N . GLU B 2 214 ? 30.585 14.758 -11.339 1.00 42.26 212 GLU H N 1
ATOM 3260 C CA . GLU B 2 214 ? 30.016 15.738 -12.251 1.00 42.59 212 GLU H CA 1
ATOM 3261 C C . GLU B 2 214 ? 28.781 15.127 -12.892 1.00 45.35 212 GLU H C 1
ATOM 3262 O O . GLU B 2 214 ? 28.644 13.907 -12.957 1.00 50.56 212 GLU H O 1
ATOM 3268 N N . PRO B 2 215 ? 27.850 15.965 -13.361 1.00 45.73 213 PRO H N 1
ATOM 3269 C CA . PRO B 2 215 ? 26.642 15.418 -13.989 1.00 47.76 213 PRO H CA 1
ATOM 3270 C C . PRO B 2 215 ? 26.903 14.749 -15.338 1.00 51.22 213 PRO H C 1
ATOM 3271 O O . PRO B 2 215 ? 28.048 14.593 -15.753 1.00 49.88 213 PRO H O 1
ATOM 3275 N N . LYS B 2 216 ? 25.829 14.348 -16.011 1.00 59.68 214 LYS H N 1
ATOM 3276 C CA . LYS B 2 216 ? 25.918 13.694 -17.318 1.00 64.25 214 LYS H CA 1
ATOM 3277 C C . LYS B 2 216 ? 24.608 13.929 -18.084 1.00 69.16 214 LYS H C 1
ATOM 3278 O O . LYS B 2 216 ? 23.880 14.890 -17.813 1.00 73.15 214 LYS H O 1
ATOM 3284 N N . SER B 2 217 ? 24.312 13.050 -19.038 1.00 74.30 215 SER H N 1
ATOM 3285 C CA . SER B 2 217 ? 23.091 13.149 -19.839 1.00 74.96 215 SER H CA 1
ATOM 3286 C C . SER B 2 217 ? 22.727 11.774 -20.398 1.00 74.96 215 SER H C 1
ATOM 3287 O O . SER B 2 217 ? 23.601 10.932 -20.621 1.00 74.81 215 SER H O 1
ATOM 3290 N N . CYS B 2 218 ? 21.436 11.555 -20.624 1.00 74.96 216 CYS H N 1
ATOM 3291 C CA . CYS B 2 218 ? 20.957 10.283 -21.157 1.00 74.96 216 CYS H CA 1
ATOM 3292 C C . CYS B 2 218 ? 19.857 10.484 -22.204 1.00 74.96 216 CYS H C 1
ATOM 3293 O O . CYS B 2 218 ? 19.630 11.653 -22.597 1.00 74.96 216 CYS H O 1
ATOM 3297 N N . ALA C 3 1 ? 29.840 -1.495 49.393 1.00 68.51 1 ALA P N 1
ATOM 3298 C CA . ALA C 3 1 ? 29.557 -1.139 47.974 1.00 70.51 1 ALA P CA 1
ATOM 3299 C C . ALA C 3 1 ? 30.062 -2.232 47.030 1.00 72.59 1 ALA P C 1
ATOM 3300 O O . ALA C 3 1 ? 30.993 -2.971 47.361 1.00 71.45 1 ALA P O 1
ATOM 3302 N N . ASN C 3 2 ? 29.443 -2.334 45.855 1.00 72.98 2 ASN P N 1
ATOM 3303 C CA . ASN C 3 2 ? 29.833 -3.346 44.879 1.00 71.77 2 ASN P CA 1
ATOM 3304 C C . ASN C 3 2 ? 31.336 -3.411 44.627 1.00 71.19 2 ASN P C 1
ATOM 3305 O O . ASN C 3 2 ? 31.967 -2.412 44.275 1.00 67.74 2 ASN P O 1
ATOM 3310 N N . SER C 3 3 ? 31.893 -4.606 44.814 1.00 70.59 3 SER P N 1
ATOM 3311 C CA . SER C 3 3 ? 33.317 -4.856 44.613 1.00 69.50 3 SER P CA 1
ATOM 3312 C C . SER C 3 3 ? 33.554 -5.628 43.318 1.00 68.14 3 SER P C 1
ATOM 3313 O O . SER C 3 3 ? 34.689 -5.727 42.847 1.00 69.00 3 SER P O 1
ATOM 3316 N N . ASN C 3 4 ? 32.488 -6.194 42.757 1.00 66.81 4 ASN P N 1
ATOM 3317 C CA . ASN C 3 4 ? 32.604 -6.933 41.508 1.00 63.76 4 ASN P CA 1
ATOM 3318 C C . ASN C 3 4 ? 32.815 -5.966 40.343 1.00 60.53 4 ASN P C 1
ATOM 3319 O O . ASN C 3 4 ? 33.484 -6.297 39.366 1.00 58.68 4 ASN P O 1
ATOM 3324 N N . ASN C 3 5 ? 32.247 -4.768 40.458 1.00 55.82 5 ASN P N 1
ATOM 3325 C CA . ASN C 3 5 ? 32.377 -3.755 39.418 1.00 54.90 5 ASN P CA 1
ATOM 3326 C C . ASN C 3 5 ? 32.417 -2.362 40.055 1.00 55.25 5 ASN P C 1
ATOM 3327 O O . ASN C 3 5 ? 31.530 -1.540 39.848 1.00 53.64 5 ASN P O 1
ATOM 3332 N N . PRO C 3 6 ? 33.480 -2.074 40.816 1.00 59.86 6 PRO P N 1
ATOM 3333 C CA . PRO C 3 6 ? 33.657 -0.788 41.497 1.00 60.69 6 PRO P CA 1
ATOM 3334 C C . PRO C 3 6 ? 33.241 0.473 40.725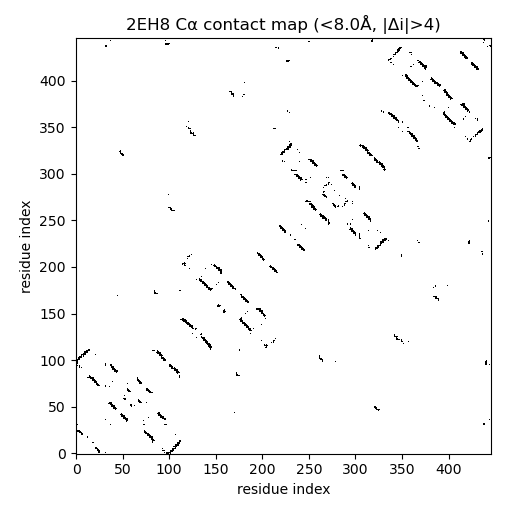 1.00 62.86 6 PRO P C 1
ATOM 3335 O O . PRO C 3 6 ? 32.548 1.335 41.276 1.00 63.38 6 PRO P O 1
ATOM 3339 N N . ASP C 3 7 ? 33.649 0.581 39.459 1.00 63.32 7 ASP P N 1
ATOM 3340 C CA . ASP C 3 7 ? 33.323 1.766 38.657 1.00 61.44 7 ASP P CA 1
ATOM 3341 C C . ASP C 3 7 ? 31.829 2.004 38.426 1.00 60.03 7 ASP P C 1
ATOM 3342 O O . ASP C 3 7 ? 31.446 2.911 37.689 1.00 59.42 7 ASP P O 1
ATOM 3347 N N . TRP C 3 8 ? 30.993 1.200 39.076 1.00 59.23 8 TRP P N 1
ATOM 3348 C CA . TRP C 3 8 ? 29.545 1.343 38.972 1.00 60.50 8 TRP P CA 1
ATOM 3349 C C . TRP C 3 8 ? 28.998 2.172 40.135 1.00 61.16 8 TRP P C 1
ATOM 3350 O O . TRP C 3 8 ? 27.785 2.262 40.327 1.00 61.94 8 TRP P O 1
ATOM 3361 N N . ASP C 3 9 ? 29.907 2.765 40.910 1.00 63.14 9 ASP P N 1
ATOM 3362 C CA . ASP C 3 9 ? 29.551 3.604 42.056 1.00 63.07 9 ASP P CA 1
ATOM 3363 C C . ASP C 3 9 ? 30.057 5.021 41.791 1.00 63.41 9 ASP P C 1
ATOM 3364 O O . ASP C 3 9 ? 31.264 5.231 41.650 1.00 64.46 9 ASP P O 1
ATOM 3369 N N . PHE C 3 10 ? 29.142 5.991 41.727 1.00 62.76 10 PHE P N 1
ATOM 3370 C CA . PHE C 3 10 ? 29.520 7.378 41.438 1.00 62.62 10 PHE P CA 1
ATOM 3371 C C . PHE C 3 10 ? 28.560 8.449 41.965 1.00 63.16 10 PHE P C 1
ATOM 3372 O O . PHE C 3 10 ? 29.055 9.526 42.376 1.00 62.27 10 PHE P O 1
#

Solvent-accessible surface area: 19617 Å² total; per-residue (Å²): 128,11,122,12,67,11,82,42,137,72,38,47,24,60,72,44,92,71,10,58,3,38,1,129,11,68,96,57,0,101,46,110,30,70,105,25,1,0,3,1,4,20,25,24,66,77,78,20,2,112,13,16,0,46,47,18,48,107,64,26,110,81,27,64,130,38,8,54,6,66,39,104,16,57,77,0,52,0,99,2,63,149,0,66,20,79,6,4,9,41,0,18,0,4,0,0,2,50,79,13,13,24,23,2,58,8,0,121,4,43,1,88,72,105,79,23,41,11,49,13,6,0,0,9,13,18,97,81,1,32,166,76,38,34,0,3,0,1,0,0,0,12,55,0,13,22,111,127,26,114,19,56,6,55,6,58,129,55,103,47,104,88,47,52,64,96,12,46,11,85,15,38,40,156,56,4,4,15,0,3,7,3,26,0,41,24,53,88,76,71,10,82,157,48,118,57,0,13,0,38,0,62,8,128,29,46,131,75,71,50,75,58,33,5,67,59,53,97,158,14,80,3,76,15,36,22,15,61,35,19,146,59,52,44,57,10,108,0,21,0,127,10,53,52,40,72,13,43,57,11,32,2,6,0,3,24,30,11,124,78,108,27,10,36,8,0,0,6,2,67,7,32,106,43,64,44,40,43,9,154,138,6,116,81,36,5,71,9,66,33,56,108,99,84,30,6,0,63,0,65,4,42,72,4,130,61,112,4,36,3,42,3,4,0,6,16,23,38,91,80,25,80,16,0,103,13,2,38,1,16,4,21,91,55,93,55,95,27,12,51,10,20,20,4,21,1,6,74,56,0,50,68,68,50,60,0,0,0,0,0,6,0,15,30,1,23,2,59,51,12,91,25,43,2,46,100,42,94,34,100,91,34,40,27,50,2,62,29,30,111,23,129,76,34,37,46,11,16,5,0,3,0,41,10,72,37,108,15,36,74,110,99,62,17,53,0,28,1,32,0,109,25,30,144,29,149,42,98,38,105,5,104,70,100,79,50,95,5,85,43,0,43,1,11,47,105

Nearest PDB structures (foldseek):
  2eh8-assembly1_L  TM=1.005E+00  e=2.035E-48  Mus musculus
  8fas-assembly1_B  TM=9.934E-01  e=3.252E-43  Mus musculus
  6x8u-assembly1_L  TM=9.813E-01  e=4.297E-43  Mus musculus
  6zvf-assembly1_L  TM=9.944E-01  e=2.557E-42  Rattus norvegicus
  7lud-assembly2_B  TM=9.951E-01  e=2.557E-42  Homo sapiens

Sequence (446 aa):
DIQMTQTPLSLSVTPGQPASISCKSSQSLLYSNGKTYLNWLLQKPGQSPKRLIYLVSKLDSGVPDRFSGSGSGTDFTLKISRVEAEDVGVYYCVQGTHFPQTFGGGTKVEIKRTVAAPSVFIFPPSDEQLKSGTASVVCLLNNFYPREAKVQWKVDNALQSGNSQESVTEQDSKDSTYSLSSTLTLSKADYEKHKVYACEVTHQGLSSPVTKSFNRGEQVQLVQSGAEVVKPGASVKVSCKASGYAFSSSWMNWVRQAPGQGLEWIGRIYPGDGDTNYAQKFQGKATLTADKSTSTAYMELSSLRSEDTAVYFCAREYDEAYWGQGTLVTVSSASTKGPSVFPLAPSSKSTSGGTAALGCLVKDYFPEPVTVSWNSGALTSGVHTFPAVLQSSGLYSLSSVVTVPSSSLGTQTYICNVNHKPSNTKVDKKVEPKSCANSNNPDWDF

Radius of gyration: 24.31 Å; Cα contacts (8 Å, |Δi|>4): 1165; chains: 3; bounding box: 53×43×76 Å